Protein AF-A0A4U6XML9-F1 (afdb_monomer)

InterPro domains:
  IPR006683 Thioesterase domain [PF03061] (319-401)
  IPR029069 HotDog domain superfamily [SSF54637] (265-406)
  IPR052061 Post-transcriptional expression and antimicrobial biosynthesis protein [PTHR47260] (198-405)
  IPR057231 Domain of unknown function DUF7909 [PF25486] (79-225)

Nearest PDB structures (foldseek):
  5eo2-assembly2_C  TM=8.028E-01  e=8.720E-04  Staphylococcus aureus subsp. aureus Mu50
  5kl9-assembly1_B  TM=8.172E-01  e=2.110E-03  Escherichia coli O157:H7
  5t06-assembly1_C  TM=8.129E-01  e=2.939E-03  Escherichia coli O157:H7
  2hlj-assembly1_A-2  TM=8.251E-01  e=3.283E-03  Pseudomonas putida KT2440
  5t06-assembly1_B  TM=7.816E-01  e=4.327E-03  Escherichia coli O157:H7

Sequence (407 aa):
MSWRSLHLCGVTSCALLYIMGVVSSLQVVLGQVRPSSVLPRGFLSRGITAIIHIITSTMLTSIVAAVLSAAAAASACVPPTEPLSNTIPEGFGIQIQNASVPVIHNRYINLWSAGGGDQHLYLSPAGDSAFNLTLVNGVLSRGIIHAVINGEYTADDNTTKMFMTQRGDPKAFFQPVYGCNPDTDAVQIELDFVSRASLPGGFICFRSASGERHEARYSPPGNTGAAAGASHPPQTPSELEALPWCRALLTSPGITTFTPKSRDPKNSNPHDRLFGKTLNHPEGVPACISFHPESPGQSVITELSTLFALSQGIDGYPGIAHGGMTAVLIDEVLGVLIQRNMDTDRDHPVFKTNTVTSSMDIKYLKPIVTPGVVLGVGQVKEIRGKKLLLRAVLKDANGMDLATCDS

Solvent-accessible surface area (backbone atoms only — not comparable to full-atom values): 23132 Å² total; per-residue (Å²): 133,84,85,81,85,65,45,32,53,28,23,81,45,22,56,49,41,29,63,52,73,87,83,88,76,91,82,82,90,86,83,89,84,86,80,88,81,85,85,86,85,88,86,84,86,89,83,90,83,91,81,88,89,82,92,80,90,87,92,81,84,86,86,83,84,86,76,88,81,83,71,78,80,68,82,82,52,75,56,72,84,75,84,56,65,39,53,42,86,61,52,22,27,39,36,27,47,18,88,87,42,67,93,55,33,78,26,36,46,9,42,29,83,70,56,101,80,28,29,39,39,22,34,49,84,40,49,45,86,39,52,61,31,29,28,54,86,17,29,42,28,48,89,77,26,32,35,22,54,50,100,47,76,42,76,78,50,49,30,30,28,32,34,28,30,69,64,94,58,44,37,38,33,34,39,45,39,62,37,58,39,91,88,74,45,44,74,44,48,26,51,43,61,44,20,51,54,92,46,68,49,40,45,65,23,56,33,82,44,86,88,91,27,30,35,35,28,36,35,53,65,88,62,64,41,25,79,62,43,31,55,84,34,38,63,38,51,69,47,43,52,64,37,71,69,50,29,55,61,64,67,36,89,62,46,48,72,48,73,47,66,41,70,39,91,83,58,78,61,75,90,33,39,59,61,43,50,76,25,46,37,84,45,27,41,36,16,54,43,29,35,29,66,72,47,73,85,45,50,68,67,45,50,31,36,30,42,37,18,29,23,59,71,44,43,66,46,97,47,24,50,17,71,71,49,55,53,52,53,48,53,47,34,44,49,50,42,50,49,52,33,35,77,62,63,27,78,46,77,59,48,78,50,94,81,77,90,86,58,73,52,75,47,82,71,46,85,51,57,20,26,28,59,37,39,31,38,18,33,61,75,44,77,61,81,87,43,70,37,33,37,37,37,34,21,44,87,87,67,47,72,26,31,41,32,48,57

Structure (mmCIF, N/CA/C/O backbone):
data_AF-A0A4U6XML9-F1
#
_entry.id   AF-A0A4U6XML9-F1
#
loop_
_atom_site.group_PDB
_atom_site.id
_atom_site.type_symbol
_atom_site.label_atom_id
_atom_site.label_alt_id
_atom_site.label_comp_id
_atom_site.label_asym_id
_atom_site.label_entity_id
_atom_site.label_seq_id
_atom_site.pdbx_PDB_ins_code
_atom_site.Cartn_x
_atom_site.Cartn_y
_atom_site.Cartn_z
_atom_site.occupancy
_atom_site.B_iso_or_equiv
_atom_site.auth_seq_id
_atom_site.auth_comp_id
_atom_site.auth_asym_id
_atom_site.auth_atom_id
_atom_site.pdbx_PDB_model_num
ATOM 1 N N . MET A 1 1 ? -11.673 7.412 -28.328 1.00 20.98 1 MET A N 1
ATOM 2 C CA . MET A 1 1 ? -10.198 7.387 -28.422 1.00 20.98 1 MET A CA 1
ATOM 3 C C . MET A 1 1 ? -9.670 7.112 -27.027 1.00 20.98 1 MET A C 1
ATOM 5 O O . MET A 1 1 ? -9.985 7.851 -26.107 1.00 20.98 1 MET A O 1
ATOM 9 N N . SER A 1 2 ? -9.074 5.935 -26.851 1.00 20.30 2 SER A N 1
ATOM 10 C CA . SER A 1 2 ? -8.780 5.314 -25.556 1.00 20.30 2 SER A CA 1
ATOM 11 C C . SER A 1 2 ? -7.552 5.966 -24.923 1.00 20.30 2 SER A C 1
ATOM 13 O O . SER A 1 2 ? -6.439 5.666 -25.334 1.00 20.30 2 SER A O 1
ATOM 15 N N . TRP A 1 3 ? -7.748 6.802 -23.908 1.00 18.94 3 TRP A N 1
ATOM 16 C CA . TRP A 1 3 ? -6.690 7.196 -22.978 1.00 18.94 3 TRP A CA 1
ATOM 17 C C . TRP A 1 3 ? -6.200 5.930 -22.257 1.00 18.94 3 TRP A C 1
ATOM 19 O O . TRP A 1 3 ? -6.997 5.265 -21.596 1.00 18.94 3 TRP A O 1
ATOM 29 N N . ARG A 1 4 ? -4.942 5.519 -22.457 1.00 25.86 4 ARG A N 1
ATOM 30 C CA . ARG A 1 4 ? -4.358 4.329 -21.810 1.00 25.86 4 ARG A CA 1
ATOM 31 C C . ARG A 1 4 ? -3.211 4.751 -20.900 1.00 25.86 4 ARG A C 1
ATOM 33 O O . ARG A 1 4 ? -2.061 4.781 -21.311 1.00 25.86 4 ARG A O 1
ATOM 40 N N . SER A 1 5 ? -3.563 5.093 -19.666 1.00 24.02 5 SER A N 1
ATOM 41 C CA . SER A 1 5 ? -2.642 5.278 -18.541 1.00 24.02 5 SER A CA 1
ATOM 42 C C . SER A 1 5 ? -2.251 3.904 -17.988 1.00 24.02 5 SER A C 1
ATOM 44 O O . SER A 1 5 ? -3.142 3.077 -17.794 1.00 24.02 5 SER A O 1
ATOM 46 N N . LEU A 1 6 ? -0.972 3.620 -17.725 1.00 39.69 6 LEU A N 1
ATOM 47 C CA . LEU A 1 6 ? -0.546 2.305 -17.206 1.00 39.69 6 LEU A CA 1
ATOM 48 C C . LEU A 1 6 ? 0.411 2.419 -16.019 1.00 39.69 6 LEU A C 1
ATOM 50 O O . LEU A 1 6 ? 0.825 3.548 -15.741 1.00 39.69 6 LEU A O 1
ATOM 54 N N . HIS A 1 7 ? 0.624 1.296 -15.275 1.00 36.03 7 HIS A N 1
ATOM 55 C CA . HIS A 1 7 ? 1.018 1.113 -13.853 1.00 36.03 7 HIS A CA 1
ATOM 56 C C . HIS A 1 7 ? 2.284 0.184 -13.452 1.00 36.03 7 HIS A C 1
ATOM 58 O O . HIS A 1 7 ? 2.829 -0.487 -14.320 1.00 36.03 7 HIS A O 1
ATOM 64 N N . LEU A 1 8 ? 2.848 0.165 -12.208 1.00 30.20 8 LEU A N 1
ATOM 65 C CA . LEU A 1 8 ? 4.073 -0.553 -11.682 1.00 30.20 8 LEU A CA 1
ATOM 66 C C . LEU A 1 8 ? 3.672 -1.976 -11.216 1.00 30.20 8 LEU A C 1
ATOM 68 O O . LEU A 1 8 ? 2.488 -2.275 -11.132 1.00 30.20 8 LEU A O 1
ATOM 72 N N . CYS A 1 9 ? 4.594 -2.866 -10.828 1.00 32.59 9 CYS A N 1
ATOM 73 C CA . CYS A 1 9 ? 4.194 -4.151 -10.219 1.00 32.59 9 CYS A CA 1
ATOM 74 C C . CYS A 1 9 ? 4.140 -4.014 -8.725 1.00 32.59 9 CYS A C 1
ATOM 76 O O . CYS A 1 9 ? 5.151 -3.722 -8.094 1.00 32.59 9 CYS A O 1
ATOM 78 N N . GLY A 1 10 ? 2.941 -4.240 -8.206 1.00 35.22 10 GLY A N 1
ATOM 79 C CA . GLY A 1 10 ? 2.553 -3.901 -6.848 1.00 35.22 10 GLY A CA 1
ATOM 80 C C . GLY A 1 10 ? 1.878 -2.533 -6.779 1.00 35.22 10 GLY A C 1
ATOM 81 O O . GLY A 1 10 ? 0.900 -2.396 -6.064 1.00 35.22 10 GLY A O 1
ATOM 82 N N . VAL A 1 11 ? 2.307 -1.551 -7.582 1.00 31.73 11 VAL A N 1
ATOM 83 C CA . VAL A 1 11 ? 1.798 -0.169 -7.517 1.00 31.73 11 VAL A CA 1
ATOM 84 C C . VAL A 1 11 ? 0.902 0.139 -8.713 1.00 31.73 11 VAL A C 1
ATOM 86 O O . VAL A 1 11 ? 1.298 -0.048 -9.861 1.00 31.73 11 VAL A O 1
ATOM 89 N N . THR A 1 12 ? -0.259 0.745 -8.501 1.00 28.88 12 THR A N 1
ATOM 90 C CA . THR A 1 12 ? -0.953 1.454 -9.580 1.00 28.88 12 THR A CA 1
ATOM 91 C C . THR A 1 12 ? -0.145 2.716 -10.019 1.00 28.88 12 THR A C 1
ATOM 93 O O . THR A 1 12 ? -0.528 3.789 -9.576 1.00 28.88 12 THR A O 1
ATOM 96 N N . SER A 1 13 ? 0.974 2.628 -10.802 1.00 34.59 13 SER A N 1
ATOM 97 C CA . SER A 1 13 ? 1.637 3.710 -11.650 1.00 34.59 13 SER A CA 1
ATOM 98 C C . SER A 1 13 ? 2.851 3.283 -12.575 1.00 34.59 13 SER A C 1
ATOM 100 O O . SER A 1 13 ? 3.773 2.700 -12.033 1.00 34.59 13 SER A O 1
ATOM 102 N N . CYS A 1 14 ? 2.871 3.450 -13.940 1.00 37.25 14 CYS A N 1
ATOM 103 C CA . CYS A 1 14 ? 3.716 2.677 -14.933 1.00 37.25 14 CYS A CA 1
ATOM 104 C C . CYS A 1 14 ? 4.973 3.420 -15.211 1.00 37.25 14 CYS A C 1
ATOM 106 O O . CYS A 1 14 ? 4.936 4.624 -15.423 1.00 37.25 14 CYS A O 1
ATOM 108 N N . ALA A 1 15 ? 6.004 2.638 -15.503 1.00 33.12 15 ALA A N 1
ATOM 109 C CA . ALA A 1 15 ? 7.047 3.105 -16.380 1.00 33.12 15 ALA A CA 1
ATOM 110 C C . ALA A 1 15 ? 6.802 2.772 -17.853 1.00 33.12 15 ALA A C 1
ATOM 112 O O . ALA A 1 15 ? 6.558 1.617 -18.197 1.00 33.12 15 ALA A O 1
ATOM 113 N N . LEU A 1 16 ? 6.973 3.777 -18.706 1.00 31.77 16 LEU A N 1
ATOM 114 C CA . LEU A 1 16 ? 7.320 3.587 -20.110 1.00 31.77 16 LEU A CA 1
ATOM 115 C C . LEU A 1 16 ? 8.809 3.225 -20.181 1.00 31.77 16 LEU A C 1
ATOM 117 O O . LEU A 1 16 ? 9.644 3.858 -19.528 1.00 31.77 16 LEU A O 1
ATOM 121 N N . LEU A 1 17 ? 9.130 2.160 -20.915 1.00 31.06 17 LEU A N 1
ATOM 122 C CA . LEU A 1 17 ? 10.500 1.720 -21.183 1.00 31.06 17 LEU A CA 1
ATOM 123 C C . LEU A 1 17 ? 10.993 2.473 -22.421 1.00 31.06 17 LEU A C 1
ATOM 125 O O . LEU A 1 17 ? 10.587 2.132 -23.520 1.00 31.06 17 LEU A O 1
ATOM 129 N N . TYR A 1 18 ? 11.831 3.494 -22.276 1.00 29.50 18 TYR A N 1
ATOM 130 C CA . TYR A 1 18 ? 12.259 4.350 -23.393 1.00 29.50 18 TYR A CA 1
ATOM 131 C C . TYR A 1 18 ? 13.684 4.038 -23.878 1.00 29.50 18 TYR A C 1
ATOM 133 O O . TYR A 1 18 ? 14.553 3.763 -23.057 1.00 29.50 18 TYR A O 1
ATOM 141 N N . ILE A 1 19 ? 13.940 4.131 -25.189 1.00 30.17 19 ILE A N 1
ATOM 142 C CA . ILE A 1 19 ? 15.241 3.898 -25.848 1.00 30.17 19 ILE A CA 1
ATOM 143 C C . ILE A 1 19 ? 16.034 5.204 -26.017 1.00 30.17 19 ILE A C 1
ATOM 145 O O . ILE A 1 19 ? 15.637 6.057 -26.803 1.00 30.17 19 ILE A O 1
ATOM 149 N N . MET A 1 20 ? 17.218 5.332 -25.400 1.00 28.53 20 MET A N 1
ATOM 150 C CA . MET A 1 20 ? 18.170 6.414 -25.729 1.00 28.53 20 MET A CA 1
ATOM 151 C C . MET A 1 20 ? 19.286 5.954 -26.678 1.00 28.53 20 MET A C 1
ATOM 153 O O . MET A 1 20 ? 20.048 5.048 -26.337 1.00 28.53 20 MET A O 1
ATOM 157 N N . GLY A 1 21 ? 19.419 6.636 -27.825 1.00 26.33 21 GLY A N 1
ATOM 158 C CA . GLY A 1 21 ? 20.515 6.489 -28.794 1.00 26.33 21 GLY A CA 1
ATOM 159 C C . GLY A 1 21 ? 21.463 7.701 -28.834 1.00 26.33 21 GLY A C 1
ATOM 160 O O . GLY A 1 21 ? 21.064 8.835 -28.570 1.00 26.33 21 GLY A O 1
ATOM 161 N N . VAL A 1 22 ? 22.737 7.451 -29.159 1.00 28.36 22 VAL A N 1
ATOM 162 C CA . VAL A 1 22 ? 23.819 8.448 -29.270 1.00 28.36 22 VAL A CA 1
ATOM 163 C C . VAL A 1 22 ? 23.640 9.296 -30.534 1.00 28.36 22 VAL A C 1
ATOM 165 O O . VAL A 1 22 ? 23.693 8.767 -31.640 1.00 28.36 22 VAL A O 1
ATOM 168 N N . VAL A 1 23 ? 23.509 10.619 -30.392 1.00 25.42 23 VAL A N 1
ATOM 169 C CA . VAL A 1 23 ? 23.608 11.550 -31.529 1.00 25.42 23 VAL A CA 1
ATOM 170 C C . VAL A 1 23 ? 25.041 12.072 -31.619 1.00 25.42 23 VAL A C 1
ATOM 172 O O . VAL A 1 23 ? 25.455 12.941 -30.854 1.00 25.42 23 VAL A O 1
ATOM 175 N N . SER A 1 24 ? 25.810 11.550 -32.576 1.00 27.55 24 SER A N 1
ATOM 176 C CA . SER A 1 24 ? 26.977 12.252 -33.113 1.00 27.55 24 SER A CA 1
ATOM 177 C C . SER A 1 24 ? 26.507 13.289 -34.128 1.00 27.55 24 SER A C 1
ATOM 179 O O . SER A 1 24 ? 26.124 12.919 -35.231 1.00 27.55 24 SER A O 1
ATOM 181 N N . SER A 1 25 ? 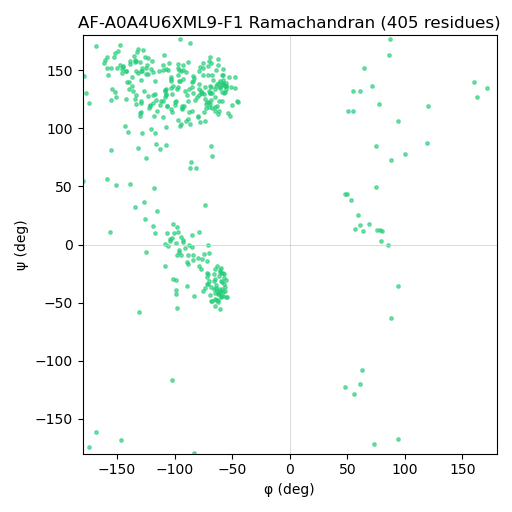26.619 14.574 -33.786 1.00 24.56 25 SER A N 1
ATOM 182 C CA . SER A 1 25 ? 26.619 15.666 -34.765 1.00 24.56 25 SER A CA 1
ATOM 183 C C . SER A 1 25 ? 27.584 16.759 -34.319 1.00 24.56 25 SER A C 1
ATOM 185 O O . SER A 1 25 ? 27.300 17.561 -33.434 1.00 24.56 25 SER A O 1
ATOM 187 N N . LEU A 1 26 ? 28.750 16.759 -34.956 1.00 21.41 26 LEU A N 1
ATOM 188 C CA . LEU A 1 26 ? 29.699 17.860 -34.996 1.00 21.41 26 LEU A CA 1
ATOM 189 C C . LEU A 1 26 ? 29.083 18.989 -35.845 1.00 21.41 26 LEU A C 1
ATOM 191 O O . LEU A 1 26 ? 28.820 18.770 -37.024 1.00 21.41 26 LEU A O 1
ATOM 195 N N . GLN A 1 27 ? 28.900 20.192 -35.298 1.00 23.31 27 GLN A N 1
ATOM 196 C CA . GLN A 1 27 ? 28.874 21.418 -36.101 1.00 23.31 27 GLN A CA 1
ATOM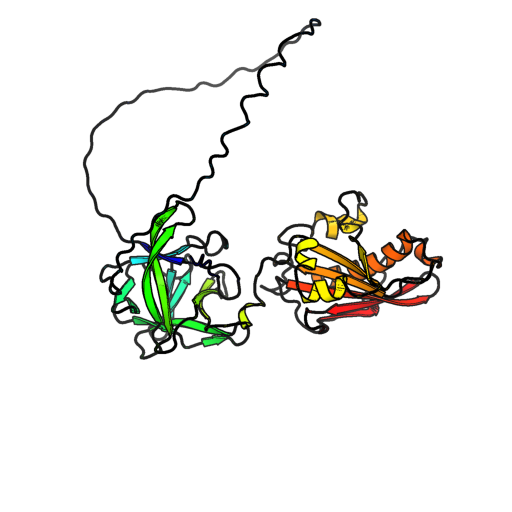 197 C C . GLN A 1 27 ? 29.489 22.597 -35.337 1.00 23.31 27 GLN A C 1
ATOM 199 O O . GLN A 1 27 ? 29.567 22.627 -34.113 1.00 23.31 27 GLN A O 1
ATOM 204 N N . VAL A 1 28 ? 30.040 23.497 -36.140 1.00 22.73 28 VAL A N 1
ATOM 205 C CA . VAL A 1 28 ? 31.222 24.330 -35.922 1.00 22.73 28 VAL A CA 1
ATOM 206 C C . VAL A 1 28 ? 30.898 25.707 -35.319 1.00 22.73 28 VAL A C 1
ATOM 208 O O . VAL A 1 28 ? 29.813 26.248 -35.488 1.00 22.73 28 VAL A O 1
ATOM 211 N N . VAL A 1 29 ? 31.907 26.245 -34.631 1.00 24.83 29 VAL A N 1
ATOM 212 C CA . VAL A 1 29 ? 32.085 27.572 -34.010 1.00 24.83 29 VAL A CA 1
ATOM 213 C C . VAL A 1 29 ? 31.714 28.774 -34.898 1.00 24.83 29 VAL A C 1
ATOM 215 O O . VAL A 1 29 ? 32.043 28.771 -36.078 1.00 24.83 29 VAL A O 1
ATOM 218 N N . LEU A 1 30 ? 31.155 29.832 -34.280 1.00 22.78 30 LEU A N 1
ATOM 219 C CA . LEU A 1 30 ? 31.511 31.279 -34.340 1.00 22.78 30 LEU A CA 1
ATOM 220 C C . LEU A 1 30 ? 30.393 32.058 -33.601 1.00 22.78 30 LEU A C 1
ATOM 222 O O . LEU A 1 30 ? 29.227 31.769 -33.808 1.00 22.78 30 LEU A O 1
ATOM 226 N N . GLY A 1 31 ? 30.591 33.039 -32.722 1.00 22.55 31 GLY A N 1
ATOM 227 C CA . GLY A 1 31 ? 31.754 33.780 -32.257 1.00 22.55 31 GLY A CA 1
ATOM 228 C C . GLY A 1 31 ? 31.369 34.602 -31.008 1.00 22.55 31 GLY A C 1
ATOM 229 O O . GLY A 1 31 ? 30.210 34.661 -30.605 1.00 22.55 31 GLY A O 1
ATOM 230 N N . GLN A 1 32 ? 32.385 35.175 -30.369 1.00 25.67 32 GLN A N 1
ATOM 231 C CA . GLN A 1 32 ? 32.353 35.876 -29.082 1.00 25.67 32 GLN A CA 1
ATOM 232 C C . GLN A 1 32 ? 31.478 37.132 -29.021 1.00 25.67 32 GLN A C 1
ATOM 234 O O . GLN A 1 32 ? 31.472 37.867 -29.997 1.00 25.67 32 GLN A O 1
ATOM 239 N N . VAL A 1 33 ? 30.998 37.481 -27.812 1.00 24.62 33 VAL A N 1
ATOM 240 C CA . VAL A 1 33 ? 31.129 38.833 -27.210 1.00 24.62 33 VAL A CA 1
ATOM 241 C C . VAL A 1 33 ? 31.160 38.727 -25.663 1.00 24.62 33 VAL A C 1
ATOM 243 O O . VAL A 1 33 ? 30.274 38.124 -25.066 1.00 24.62 33 VAL A O 1
ATOM 246 N N . ARG A 1 34 ? 32.186 39.309 -25.011 1.00 29.41 34 ARG A N 1
ATOM 247 C CA . ARG A 1 34 ? 32.246 39.638 -23.557 1.00 29.41 34 ARG A CA 1
ATOM 248 C C . ARG A 1 34 ? 31.663 41.047 -23.321 1.00 29.41 34 ARG A C 1
ATOM 250 O O . ARG A 1 34 ? 31.734 41.844 -24.254 1.00 29.41 34 ARG A O 1
ATOM 257 N N . PRO A 1 35 ? 31.182 41.414 -22.114 1.00 30.67 35 PRO A N 1
ATOM 258 C CA . PRO A 1 35 ? 32.047 42.055 -21.087 1.00 30.67 35 PRO A CA 1
ATOM 259 C C . PRO A 1 35 ? 31.726 41.598 -19.633 1.00 30.67 35 PRO A C 1
ATOM 261 O O . PRO A 1 35 ? 30.650 41.073 -19.378 1.00 30.67 35 PRO A O 1
ATOM 264 N N . SER A 1 36 ? 32.686 41.544 -18.690 1.00 26.70 36 SER A N 1
ATOM 265 C CA . SER A 1 36 ? 33.076 42.605 -17.709 1.00 26.70 36 SER A CA 1
ATOM 266 C C . SER A 1 36 ? 31.879 43.104 -16.866 1.00 26.70 36 SER A C 1
ATOM 268 O O . SER A 1 36 ? 30.866 43.449 -17.446 1.00 26.70 36 SER A O 1
ATOM 270 N N . SER A 1 37 ? 31.864 43.246 -15.534 1.00 28.98 37 SER A N 1
ATOM 271 C CA . SER A 1 37 ? 32.906 43.475 -14.524 1.00 28.98 37 SER A CA 1
ATOM 272 C C . SER A 1 37 ? 32.278 43.523 -13.109 1.00 28.98 37 SER A C 1
ATOM 274 O O . SER A 1 37 ? 31.203 44.084 -12.949 1.00 28.98 37 SER A O 1
ATOM 276 N N . VAL A 1 38 ? 33.011 43.016 -12.108 1.00 30.70 38 VAL A N 1
ATOM 277 C CA . VAL A 1 38 ? 33.303 43.629 -10.784 1.00 30.70 38 VAL A CA 1
ATOM 278 C C . VAL A 1 38 ? 32.143 44.102 -9.870 1.00 30.70 38 VAL A C 1
ATOM 280 O O . VAL A 1 38 ? 31.496 45.115 -10.105 1.00 30.70 38 VAL A O 1
ATOM 283 N N . LEU A 1 39 ? 32.020 43.423 -8.720 1.00 34.72 39 LEU A N 1
ATOM 284 C CA . LEU A 1 39 ? 31.381 43.870 -7.465 1.00 34.72 39 LEU A CA 1
ATOM 285 C C . LEU A 1 39 ? 32.267 44.876 -6.701 1.00 34.72 39 LEU A C 1
ATOM 287 O O . LEU A 1 39 ? 33.493 44.746 -6.740 1.00 34.72 39 LEU A O 1
ATOM 291 N N . PRO A 1 40 ? 31.676 45.733 -5.845 1.00 34.22 40 PRO A N 1
ATOM 292 C CA . PRO A 1 40 ? 32.122 45.704 -4.450 1.00 34.22 40 PRO A CA 1
ATOM 293 C C . PRO A 1 40 ? 31.009 45.826 -3.395 1.00 34.22 40 PRO A C 1
ATOM 295 O O . PRO A 1 40 ? 29.906 46.314 -3.625 1.00 34.22 40 PRO A O 1
ATOM 298 N N . ARG A 1 41 ? 31.368 45.344 -2.200 1.00 31.53 41 ARG A N 1
ATOM 299 C CA . ARG A 1 41 ? 30.620 45.361 -0.938 1.00 31.53 41 ARG A CA 1
ATOM 300 C C . ARG A 1 41 ? 30.676 46.726 -0.242 1.00 31.53 41 ARG A C 1
ATOM 302 O O . ARG A 1 41 ? 31.727 47.357 -0.228 1.00 31.53 41 ARG A O 1
ATOM 309 N N . GLY A 1 42 ? 29.627 46.995 0.538 1.00 28.42 42 GLY A N 1
ATOM 310 C CA . GLY A 1 42 ? 29.743 47.574 1.881 1.00 28.42 42 GLY A CA 1
ATOM 311 C C . GLY A 1 42 ? 29.036 48.910 2.072 1.00 28.42 42 GLY A C 1
ATOM 312 O O . GLY A 1 42 ? 29.425 49.882 1.451 1.00 28.42 42 GLY A O 1
ATOM 313 N N . PHE A 1 43 ? 28.071 48.966 2.995 1.00 28.75 43 PHE A N 1
ATOM 314 C CA . PHE A 1 43 ? 27.828 50.147 3.829 1.00 28.75 43 PHE A CA 1
ATOM 315 C C . PHE A 1 43 ? 27.139 49.729 5.137 1.00 28.75 43 PHE A C 1
ATOM 317 O O . PHE A 1 43 ? 26.104 49.065 5.136 1.00 28.75 43 PHE A O 1
ATOM 324 N N . LEU A 1 44 ? 27.765 50.100 6.254 1.00 29.52 44 LEU A N 1
ATOM 325 C CA . LEU A 1 44 ? 27.226 50.058 7.611 1.00 29.52 44 LEU A CA 1
ATOM 326 C C . LEU A 1 44 ? 26.695 51.459 7.977 1.00 29.52 44 LEU A C 1
ATOM 328 O O . LEU A 1 44 ? 27.264 52.455 7.542 1.00 29.52 44 LEU A O 1
ATOM 332 N N . SER A 1 45 ? 25.748 51.484 8.925 1.00 27.38 45 SER A N 1
ATOM 333 C CA . SER A 1 45 ? 25.571 52.506 9.981 1.00 27.38 45 SER A CA 1
ATOM 334 C C . SER A 1 45 ? 24.611 53.710 9.783 1.00 27.38 45 SER A C 1
ATOM 336 O O . SER A 1 45 ? 24.989 54.733 9.232 1.00 27.38 45 SER A O 1
ATOM 338 N N . ARG A 1 46 ? 23.469 53.602 10.500 1.00 30.30 46 ARG A N 1
ATOM 339 C CA . ARG A 1 46 ? 22.845 54.537 11.488 1.00 30.30 46 ARG A CA 1
ATOM 340 C C . ARG A 1 46 ? 22.182 55.874 11.076 1.00 30.30 46 ARG A C 1
ATOM 342 O O . ARG A 1 46 ? 22.801 56.723 10.457 1.00 30.30 46 ARG A O 1
ATOM 349 N N . GLY A 1 47 ? 21.008 56.111 11.699 1.00 27.52 47 GLY A N 1
ATOM 350 C CA . GLY A 1 47 ? 20.497 57.427 12.162 1.00 27.52 47 GLY A CA 1
ATOM 351 C C . GLY A 1 47 ? 19.170 57.872 11.520 1.00 27.52 47 GLY A C 1
ATOM 352 O O . GLY A 1 47 ? 19.192 58.387 10.417 1.00 27.52 47 GLY A O 1
ATOM 353 N N . ILE A 1 48 ? 17.988 57.506 12.044 1.00 29.31 48 ILE A N 1
ATOM 354 C CA . ILE A 1 48 ? 17.102 58.272 12.969 1.00 29.31 48 ILE A CA 1
ATOM 355 C C . ILE A 1 48 ? 16.788 59.716 12.500 1.00 29.31 48 ILE A C 1
ATOM 357 O O . ILE A 1 48 ? 17.694 60.543 12.509 1.00 29.31 48 ILE A O 1
ATOM 361 N N . THR A 1 49 ? 15.512 60.039 12.186 1.00 27.62 49 THR A N 1
ATOM 362 C CA . THR A 1 49 ? 14.610 61.020 12.880 1.00 27.62 49 THR A CA 1
ATOM 363 C C . THR A 1 49 ? 13.396 61.448 12.003 1.00 27.62 49 THR A C 1
ATOM 365 O O . THR A 1 49 ? 13.604 61.962 10.913 1.00 27.62 49 THR A O 1
ATOM 368 N N . ALA A 1 50 ? 12.169 61.313 12.555 1.00 28.72 50 ALA A N 1
ATOM 369 C CA . ALA A 1 50 ? 10.930 62.124 12.363 1.00 28.72 50 ALA A CA 1
ATOM 370 C C . ALA A 1 50 ? 10.190 62.195 10.995 1.00 28.72 50 ALA A C 1
ATOM 372 O O . ALA A 1 50 ? 10.824 62.164 9.957 1.00 28.72 50 ALA A O 1
ATOM 373 N N . ILE A 1 51 ? 8.870 62.422 10.843 1.00 29.28 51 ILE A N 1
ATOM 374 C CA . ILE A 1 51 ? 7.602 62.363 11.620 1.00 29.28 51 ILE A CA 1
ATOM 375 C C . ILE A 1 51 ? 6.483 62.745 10.598 1.00 29.28 51 ILE A C 1
ATOM 377 O O . ILE A 1 51 ? 6.624 63.746 9.912 1.00 29.28 51 ILE A O 1
ATOM 381 N N . ILE A 1 52 ? 5.406 61.944 10.521 1.00 27.69 52 ILE A N 1
ATOM 382 C CA . ILE A 1 52 ? 3.963 62.301 10.393 1.00 27.69 52 ILE A CA 1
ATOM 383 C C . ILE A 1 52 ? 3.404 63.107 9.175 1.00 27.69 52 ILE A C 1
ATOM 385 O O . ILE A 1 52 ? 3.820 64.221 8.895 1.00 27.69 52 ILE A O 1
ATOM 389 N N . HIS A 1 53 ? 2.288 62.565 8.630 1.00 25.03 53 HIS A N 1
ATOM 390 C CA . HIS A 1 53 ? 1.284 63.101 7.668 1.00 25.03 53 HIS A CA 1
ATOM 391 C C . HIS A 1 53 ? 1.746 63.121 6.193 1.00 25.03 53 HIS A C 1
ATOM 393 O O . HIS A 1 53 ? 2.745 63.731 5.862 1.00 25.03 53 HIS A O 1
ATOM 399 N N . ILE A 1 54 ? 1.095 62.460 5.226 1.00 27.89 54 ILE A N 1
ATOM 400 C CA . ILE A 1 54 ? -0.313 62.594 4.817 1.00 27.89 54 ILE A CA 1
ATOM 401 C C . ILE A 1 54 ? -0.805 61.280 4.166 1.00 27.89 54 ILE A C 1
ATOM 403 O O . ILE A 1 54 ? -0.154 60.710 3.293 1.00 27.89 54 ILE A O 1
ATOM 407 N N . ILE A 1 55 ? -1.989 60.829 4.583 1.00 32.84 55 ILE A N 1
ATOM 408 C CA . ILE A 1 55 ? -2.814 59.812 3.917 1.00 32.84 55 ILE A CA 1
ATOM 409 C C . ILE A 1 55 ? -3.456 60.466 2.688 1.00 32.84 55 ILE A C 1
ATOM 411 O O . ILE A 1 55 ? -4.074 61.513 2.850 1.00 32.84 55 ILE A O 1
ATOM 415 N N . THR A 1 56 ? -3.355 59.859 1.501 1.00 32.84 56 THR A N 1
ATOM 416 C CA . THR A 1 56 ? -4.451 59.607 0.530 1.00 32.84 56 THR A CA 1
ATOM 417 C C . THR A 1 56 ? -3.907 59.353 -0.884 1.00 32.84 56 THR A C 1
ATOM 419 O O . THR A 1 56 ? -3.019 60.045 -1.360 1.00 32.84 56 THR A O 1
ATOM 422 N N . SER A 1 57 ? -4.526 58.387 -1.575 1.00 37.41 57 SER A N 1
ATOM 423 C CA . SER A 1 57 ? -4.493 58.199 -3.035 1.00 37.41 57 SER A CA 1
ATOM 424 C C . SER A 1 57 ? -3.211 57.629 -3.657 1.00 37.41 57 SER A C 1
ATOM 426 O O . SER A 1 57 ? -2.386 58.366 -4.183 1.00 37.41 57 SER A O 1
ATOM 428 N N . THR A 1 58 ? -3.095 56.293 -3.672 1.00 34.47 58 THR A N 1
ATOM 429 C CA . THR A 1 58 ? -2.611 55.468 -4.817 1.00 34.47 58 THR A CA 1
ATOM 430 C C . THR A 1 58 ? -2.626 53.972 -4.447 1.00 34.47 58 THR A C 1
ATOM 432 O O . THR A 1 58 ? -1.637 53.260 -4.531 1.00 34.47 58 THR A O 1
ATOM 435 N N . MET A 1 59 ? -3.782 53.465 -4.009 1.00 35.50 59 MET A N 1
ATOM 436 C CA . MET A 1 59 ? -4.058 52.021 -3.885 1.00 35.50 59 MET A CA 1
ATOM 437 C C . MET A 1 59 ? -5.219 51.661 -4.815 1.00 35.50 59 MET A C 1
ATOM 439 O O . MET A 1 59 ? -6.217 51.083 -4.402 1.00 35.50 59 MET A O 1
ATOM 443 N N . LEU A 1 60 ? -5.134 52.107 -6.072 1.00 36.97 60 LEU A N 1
ATOM 444 C CA . LEU A 1 60 ? -6.192 51.894 -7.056 1.00 36.97 60 LEU A CA 1
ATOM 445 C C . LEU A 1 60 ? -5.639 51.814 -8.486 1.00 36.97 60 LEU A C 1
ATOM 447 O O . LEU A 1 60 ? -6.123 52.512 -9.364 1.00 36.97 60 LEU A O 1
ATOM 451 N N . THR A 1 61 ? -4.621 50.979 -8.728 1.00 36.53 61 THR A N 1
ATOM 452 C CA . THR A 1 61 ? -4.219 50.614 -10.109 1.00 36.53 61 THR A CA 1
ATOM 453 C C . THR A 1 61 ? -3.474 49.278 -10.269 1.00 36.53 61 THR A C 1
ATOM 455 O O . THR A 1 61 ? -3.022 48.990 -11.371 1.00 36.53 61 THR A O 1
ATOM 458 N N . SER A 1 62 ? -3.402 48.405 -9.253 1.00 38.53 62 SER A N 1
ATOM 459 C CA . SER A 1 62 ? -2.660 47.126 -9.380 1.00 38.53 62 SER A CA 1
ATOM 460 C C . SER A 1 62 ? -3.488 45.845 -9.199 1.00 38.53 62 SER A C 1
ATOM 462 O O . SER A 1 62 ? -2.906 44.785 -9.009 1.00 38.53 62 SER A O 1
ATOM 464 N N . ILE A 1 63 ? -4.828 45.893 -9.268 1.00 37.25 63 ILE A N 1
ATOM 465 C CA . ILE A 1 63 ? -5.684 44.706 -9.006 1.00 37.25 63 ILE A CA 1
ATOM 466 C C . ILE A 1 63 ? -6.518 44.244 -10.227 1.00 37.25 63 ILE A C 1
ATOM 468 O O . ILE A 1 63 ? -7.335 43.342 -10.110 1.00 37.25 63 ILE A O 1
ATOM 472 N N . VAL A 1 64 ? -6.290 44.759 -11.446 1.00 38.19 64 VAL A N 1
ATOM 473 C CA . VAL A 1 64 ? -7.083 44.333 -12.636 1.00 38.19 64 VAL A CA 1
ATOM 474 C C . VAL A 1 64 ? -6.235 43.829 -13.821 1.00 38.19 64 VAL A C 1
ATOM 476 O O . VAL A 1 64 ? -6.711 43.743 -14.941 1.00 38.19 64 VAL A O 1
ATOM 479 N N . ALA A 1 65 ? -4.992 43.393 -13.595 1.00 38.66 65 ALA A N 1
ATOM 480 C CA . ALA A 1 65 ? -4.179 42.742 -14.639 1.00 38.66 65 ALA A CA 1
ATOM 481 C C . ALA A 1 65 ? -3.627 41.368 -14.214 1.00 38.66 65 ALA A C 1
ATOM 483 O O . ALA A 1 65 ? -2.505 41.009 -14.554 1.00 38.66 65 ALA A O 1
ATOM 484 N N . ALA A 1 66 ? -4.410 40.598 -13.454 1.00 39.53 66 ALA A N 1
ATOM 485 C CA . ALA A 1 66 ? -4.075 39.217 -13.085 1.00 39.53 66 ALA A CA 1
ATOM 486 C C . ALA A 1 66 ? -5.268 38.258 -13.253 1.00 39.53 66 ALA A C 1
ATOM 488 O O . ALA A 1 66 ? -5.423 37.300 -12.503 1.00 39.53 66 ALA A O 1
ATOM 489 N N . VAL A 1 67 ? -6.132 38.520 -14.236 1.00 44.81 67 VAL A N 1
ATOM 490 C CA . VAL A 1 67 ? -7.176 37.585 -14.669 1.00 44.81 67 VAL A CA 1
ATOM 491 C C . VAL A 1 67 ? -7.136 37.544 -16.195 1.00 44.81 67 VAL A C 1
ATOM 493 O O . VAL A 1 67 ? -7.171 38.593 -16.824 1.00 44.81 67 VAL A O 1
ATOM 496 N N . LEU A 1 68 ? -7.063 36.327 -16.747 1.00 48.09 68 LEU A N 1
ATOM 497 C CA . LEU A 1 68 ? -6.874 35.942 -18.159 1.00 48.09 68 LEU A CA 1
ATOM 498 C C . LEU A 1 68 ? -5.422 35.804 -18.641 1.00 48.09 68 LEU A C 1
ATOM 500 O O . LEU A 1 68 ? -4.941 36.564 -19.472 1.00 48.09 68 LEU A O 1
ATOM 504 N N . SER A 1 69 ? -4.767 34.732 -18.190 1.00 43.34 69 SER A N 1
ATOM 505 C CA . SER A 1 69 ? -3.951 33.856 -19.052 1.00 43.34 69 SER A CA 1
ATOM 506 C C . SER A 1 69 ? -3.786 32.481 -18.395 1.00 43.34 69 SER A C 1
ATOM 508 O O . SER A 1 69 ? -2.681 32.006 -18.173 1.00 43.34 69 SER A O 1
ATOM 510 N N . ALA A 1 70 ? -4.901 31.817 -18.078 1.00 44.31 70 ALA A N 1
ATOM 511 C CA . ALA A 1 70 ? -4.908 30.358 -18.035 1.00 44.31 70 ALA A CA 1
ATOM 512 C C . ALA A 1 70 ? -5.177 29.882 -19.467 1.00 44.31 70 ALA A C 1
ATOM 514 O O . ALA A 1 70 ? -6.276 29.445 -19.801 1.00 44.31 70 ALA A O 1
ATOM 515 N N . ALA A 1 71 ? -4.190 30.062 -20.349 1.00 40.53 71 ALA A N 1
ATOM 516 C CA . ALA A 1 71 ? -4.151 29.252 -21.551 1.00 40.53 71 ALA A CA 1
ATOM 517 C C . ALA A 1 71 ? -3.919 27.824 -21.057 1.00 40.53 71 ALA A C 1
ATOM 519 O O . ALA A 1 71 ? -2.900 27.542 -20.428 1.00 40.53 71 ALA A O 1
ATOM 520 N N . ALA A 1 72 ? -4.902 26.954 -21.265 1.00 42.75 72 ALA A N 1
ATOM 521 C CA . ALA A 1 72 ? -4.699 25.527 -21.135 1.00 42.75 72 ALA A CA 1
ATOM 522 C C . ALA A 1 72 ? -3.485 25.165 -21.998 1.00 42.75 72 ALA A C 1
ATOM 524 O O . ALA A 1 72 ? -3.553 25.251 -23.225 1.00 42.75 72 ALA A O 1
ATOM 525 N N . ALA A 1 73 ? -2.368 24.803 -21.371 1.00 42.72 73 ALA A N 1
ATOM 526 C CA . ALA A 1 73 ? -1.324 24.072 -22.061 1.00 42.72 73 ALA A CA 1
ATOM 527 C C . ALA A 1 73 ? -1.906 22.682 -22.340 1.00 42.72 73 ALA A C 1
ATOM 529 O O . ALA A 1 73 ? -1.792 21.765 -21.534 1.00 42.72 73 ALA A O 1
ATOM 530 N N . ALA A 1 74 ? -2.646 22.556 -23.442 1.00 49.06 74 ALA A N 1
ATOM 531 C CA . ALA A 1 74 ? -2.852 21.257 -24.053 1.00 49.06 74 ALA A CA 1
ATOM 532 C C . ALA A 1 74 ? -1.452 20.731 -24.395 1.00 49.06 74 ALA A C 1
ATOM 534 O O . ALA A 1 74 ? -0.693 21.447 -25.054 1.00 49.06 74 ALA A O 1
ATOM 535 N N . SER A 1 75 ? -1.080 19.549 -23.897 1.00 50.50 75 SER A N 1
ATOM 536 C CA . SER A 1 75 ? 0.225 18.970 -24.215 1.00 50.50 75 SER A CA 1
ATOM 537 C C . SER A 1 75 ? 0.370 18.863 -25.738 1.00 50.50 75 SER A C 1
ATOM 539 O O . SER A 1 75 ? -0.546 18.443 -26.448 1.00 50.50 75 SER A O 1
ATOM 541 N N . ALA A 1 76 ? 1.505 19.340 -26.249 1.00 63.97 76 ALA A N 1
ATOM 542 C CA . ALA A 1 76 ? 1.752 19.537 -27.679 1.00 63.97 76 ALA A CA 1
ATOM 543 C C . ALA A 1 76 ? 2.421 18.326 -28.352 1.00 63.97 76 ALA A C 1
ATOM 545 O O . ALA A 1 76 ? 2.779 18.388 -29.529 1.00 63.97 76 ALA A O 1
ATOM 546 N N . CYS A 1 77 ? 2.618 17.231 -27.617 1.00 83.19 77 CYS A N 1
ATOM 547 C CA . CYS A 1 77 ? 3.221 16.030 -28.166 1.00 83.19 77 CYS A CA 1
ATOM 548 C C . CYS A 1 77 ? 2.258 15.351 -29.148 1.00 83.19 77 CYS A C 1
ATOM 550 O O . CYS A 1 77 ? 1.174 14.903 -28.775 1.00 83.19 77 CYS A O 1
ATOM 552 N N . VAL A 1 78 ? 2.676 15.252 -30.410 1.00 90.88 78 VAL A N 1
ATOM 553 C CA . VAL A 1 78 ? 1.967 14.504 -31.454 1.00 90.88 78 VAL A CA 1
ATOM 554 C C . VAL A 1 78 ? 2.880 13.366 -31.914 1.00 90.88 78 VAL A C 1
ATOM 556 O O . VAL A 1 78 ? 3.761 13.596 -32.746 1.00 90.88 78 VAL A O 1
ATOM 559 N N . PRO A 1 79 ? 2.714 12.148 -31.363 1.00 88.56 79 PRO A N 1
ATOM 560 C CA . PRO A 1 79 ? 3.480 10.986 -31.791 1.00 88.56 79 PRO A CA 1
ATOM 561 C C . PRO A 1 79 ? 3.271 10.699 -33.287 1.00 88.56 79 PRO A C 1
ATOM 563 O O . PRO A 1 79 ? 2.130 10.748 -33.760 1.00 88.56 79 PRO A O 1
ATOM 566 N N . PRO A 1 80 ? 4.333 10.369 -34.042 1.00 92.81 80 PRO A N 1
ATOM 567 C CA . PRO A 1 80 ? 4.190 9.849 -35.393 1.00 92.81 80 PRO A CA 1
ATOM 568 C C . PRO A 1 80 ? 3.341 8.573 -35.416 1.00 92.81 80 PRO A C 1
ATOM 570 O O . PRO A 1 80 ? 3.314 7.799 -34.460 1.00 92.81 80 PRO A O 1
ATOM 573 N N . THR A 1 81 ? 2.656 8.345 -36.534 1.00 90.25 81 THR A N 1
ATOM 574 C CA . THR A 1 81 ? 1.778 7.183 -36.743 1.00 90.25 81 THR A CA 1
ATOM 575 C C . THR A 1 81 ? 2.447 6.050 -37.515 1.00 90.25 81 THR A C 1
ATOM 577 O O . THR A 1 81 ? 1.890 4.955 -37.595 1.00 90.25 81 THR A O 1
ATOM 580 N N . GLU A 1 82 ? 3.637 6.296 -38.067 1.00 93.00 82 GLU A N 1
ATOM 581 C CA . GLU A 1 82 ? 4.408 5.288 -38.787 1.00 93.00 82 GLU A CA 1
ATOM 582 C C . GLU A 1 82 ? 4.845 4.159 -37.839 1.00 93.00 82 GLU A C 1
ATOM 584 O O . GLU A 1 82 ? 5.334 4.429 -36.738 1.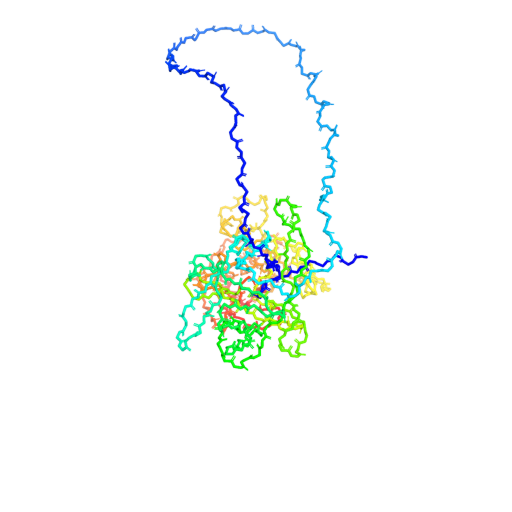00 93.00 82 GLU A O 1
ATOM 589 N N . PRO A 1 83 ? 4.683 2.885 -38.230 1.00 92.81 83 PRO A N 1
ATOM 590 C CA . PRO A 1 83 ? 5.077 1.768 -37.388 1.00 92.81 83 PRO A CA 1
ATOM 591 C C . PRO A 1 83 ? 6.602 1.686 -37.271 1.00 92.81 83 PRO A C 1
ATOM 593 O O . PRO A 1 83 ? 7.333 1.771 -38.259 1.00 92.81 83 PRO A O 1
ATOM 596 N N . LEU A 1 84 ? 7.087 1.454 -36.053 1.00 93.94 84 LEU A N 1
ATOM 597 C CA . LEU A 1 84 ? 8.504 1.223 -35.799 1.00 93.94 84 LEU A CA 1
ATOM 598 C C . LEU A 1 84 ? 8.879 -0.246 -36.033 1.00 93.94 84 LEU A C 1
ATOM 600 O O . LEU A 1 84 ? 8.120 -1.171 -35.729 1.00 93.94 84 LEU A O 1
ATOM 604 N N . SER A 1 85 ? 10.094 -0.462 -36.538 1.00 96.69 85 SER A N 1
ATOM 605 C CA . SER A 1 85 ? 10.699 -1.792 -36.649 1.00 96.69 85 SER A CA 1
ATOM 606 C C . SER A 1 85 ? 10.782 -2.460 -35.275 1.00 96.69 85 SER A C 1
ATOM 608 O O . SER A 1 85 ? 11.202 -1.840 -34.303 1.00 96.69 85 SER A O 1
ATOM 610 N N . ASN A 1 86 ? 10.478 -3.757 -35.201 1.00 96.00 86 ASN A N 1
ATOM 611 C CA . ASN A 1 86 ? 10.740 -4.567 -34.006 1.00 96.00 86 ASN A CA 1
ATOM 612 C C . ASN A 1 86 ? 12.215 -5.005 -33.890 1.00 96.00 86 ASN A C 1
ATOM 614 O O . ASN A 1 86 ? 12.554 -5.862 -33.075 1.00 96.00 86 ASN A O 1
ATOM 618 N N . THR A 1 87 ? 13.096 -4.446 -34.717 1.00 97.50 87 THR A N 1
ATOM 619 C CA . THR A 1 87 ? 14.538 -4.685 -34.702 1.00 97.50 87 THR A CA 1
ATOM 620 C C . THR A 1 87 ? 15.280 -3.353 -34.675 1.00 97.50 87 THR A C 1
ATOM 622 O O . THR A 1 87 ? 15.087 -2.523 -35.564 1.00 97.50 87 THR A O 1
ATOM 625 N N . ILE A 1 88 ? 16.127 -3.183 -33.659 1.00 96.31 88 ILE A N 1
ATOM 626 C CA . ILE A 1 88 ? 16.997 -2.030 -33.408 1.00 96.31 88 ILE A CA 1
ATOM 627 C C . ILE A 1 88 ? 18.408 -2.597 -33.196 1.00 96.31 88 ILE A C 1
ATOM 629 O O . ILE A 1 88 ? 18.702 -3.112 -32.108 1.00 96.31 88 ILE A O 1
ATOM 633 N N . PRO A 1 89 ? 19.242 -2.629 -34.252 1.00 93.44 89 PRO A N 1
ATOM 634 C CA . PRO A 1 89 ? 20.565 -3.243 -34.204 1.00 93.44 89 PRO A CA 1
ATOM 635 C C . PRO A 1 89 ? 21.604 -2.367 -33.495 1.00 93.44 89 PRO A C 1
ATOM 637 O O . PRO A 1 89 ? 22.627 -2.889 -33.050 1.00 93.44 89 PRO A O 1
ATOM 640 N N . GLU A 1 90 ? 21.367 -1.057 -33.389 1.00 95.00 90 GLU A N 1
ATOM 641 C CA . GLU A 1 90 ? 22.231 -0.150 -32.644 1.00 95.00 90 GLU A CA 1
ATOM 642 C C . GLU A 1 90 ? 22.109 -0.381 -31.133 1.00 95.00 90 GLU A C 1
ATOM 644 O O . GLU A 1 90 ? 21.040 -0.702 -30.615 1.00 95.00 90 GLU A O 1
ATOM 649 N N . GLY A 1 91 ? 23.220 -0.194 -30.416 1.00 94.62 91 GLY A N 1
ATOM 650 C CA . GLY A 1 91 ? 23.232 -0.252 -28.959 1.00 94.62 91 GLY A CA 1
ATOM 651 C C . GLY A 1 91 ? 22.449 0.908 -28.344 1.00 94.62 91 GLY A C 1
ATOM 652 O O . GLY A 1 91 ? 22.691 2.065 -28.689 1.00 94.62 91 GLY A O 1
ATOM 653 N N . PHE A 1 92 ? 21.552 0.600 -27.411 1.00 96.81 92 PHE A N 1
ATOM 654 C CA . PHE A 1 92 ? 20.799 1.586 -26.646 1.00 96.81 92 PHE A CA 1
ATOM 655 C C . PHE A 1 92 ? 20.735 1.251 -25.156 1.00 96.81 92 PHE A C 1
ATOM 657 O O . PHE A 1 92 ? 20.981 0.119 -24.730 1.00 96.81 92 PHE A O 1
ATOM 664 N N . GLY A 1 93 ? 20.398 2.265 -24.358 1.00 95.12 93 GLY A N 1
ATOM 665 C CA . GLY A 1 93 ? 19.997 2.110 -22.961 1.00 95.12 93 GLY A CA 1
ATOM 666 C C . GLY A 1 93 ? 18.495 2.290 -22.804 1.00 95.12 93 GLY A C 1
ATOM 667 O O . GLY A 1 93 ? 17.862 2.952 -23.630 1.00 95.12 93 GLY A O 1
ATOM 668 N N . ILE A 1 94 ? 17.938 1.712 -21.738 1.00 96.44 94 ILE A N 1
ATOM 669 C CA . ILE A 1 94 ? 16.516 1.853 -21.425 1.00 96.44 94 ILE A CA 1
ATOM 670 C C . ILE A 1 94 ? 16.334 2.722 -20.186 1.00 96.44 94 ILE A C 1
ATOM 672 O O . ILE A 1 94 ? 16.863 2.385 -19.126 1.00 96.44 94 ILE A O 1
ATOM 676 N N . GLN A 1 95 ? 15.574 3.807 -20.307 1.00 94.69 95 GLN A N 1
ATOM 677 C CA . GLN A 1 95 ? 15.172 4.651 -19.182 1.00 94.69 95 GLN A CA 1
ATOM 678 C C . GLN A 1 95 ? 13.720 4.366 -18.791 1.00 94.69 95 GLN A C 1
ATOM 680 O O . GLN A 1 95 ? 12.859 4.170 -19.644 1.00 94.69 95 GLN A O 1
ATOM 685 N N . ILE A 1 96 ? 13.455 4.360 -17.490 1.00 91.06 96 ILE A N 1
ATOM 686 C CA . ILE A 1 96 ? 12.138 4.157 -16.890 1.00 91.06 96 ILE A CA 1
ATOM 687 C C . ILE A 1 96 ? 11.484 5.510 -16.645 1.00 91.06 96 ILE A C 1
ATOM 689 O O . ILE A 1 96 ? 11.978 6.293 -15.839 1.00 91.06 96 ILE A O 1
ATOM 693 N N . GLN A 1 97 ? 10.361 5.793 -17.302 1.00 82.75 97 GLN A N 1
ATOM 694 C CA . GLN A 1 97 ? 9.654 7.068 -17.147 1.00 82.75 97 GLN A CA 1
ATOM 695 C C . GLN A 1 97 ? 8.272 6.889 -16.533 1.00 82.75 97 GLN A C 1
ATOM 697 O O . GLN A 1 97 ? 7.393 6.275 -17.129 1.00 82.75 97 GLN A O 1
ATOM 702 N N . ASN A 1 98 ? 8.108 7.431 -15.326 1.00 75.19 98 ASN A N 1
ATOM 703 C CA . ASN A 1 98 ? 6.913 7.324 -14.508 1.00 75.19 98 ASN A CA 1
ATOM 704 C C . ASN A 1 98 ? 6.843 8.505 -13.534 1.00 75.19 98 ASN A C 1
ATOM 706 O O . ASN A 1 98 ? 7.218 8.367 -12.370 1.00 75.19 98 ASN A O 1
ATOM 710 N N . ALA A 1 99 ? 6.376 9.663 -13.994 1.00 71.44 99 ALA A N 1
ATOM 711 C CA . ALA A 1 99 ? 6.313 10.863 -13.157 1.00 71.44 99 ALA A CA 1
ATOM 712 C C . ALA A 1 99 ? 5.492 10.656 -11.863 1.00 71.44 99 ALA A C 1
ATOM 714 O O . ALA A 1 99 ? 5.751 11.295 -10.846 1.00 71.44 99 ALA A O 1
ATOM 715 N N . SER A 1 100 ? 4.548 9.708 -11.866 1.00 61.09 100 SER A N 1
ATOM 716 C CA . SER A 1 100 ? 3.742 9.342 -10.697 1.00 61.09 100 SER A CA 1
ATOM 717 C C . SER A 1 100 ? 4.486 8.487 -9.661 1.00 61.09 100 SER A C 1
ATOM 719 O O . SER A 1 100 ? 3.992 8.350 -8.545 1.00 61.09 100 SER A O 1
ATOM 721 N N . VAL A 1 101 ? 5.666 7.929 -9.979 1.00 61.16 101 VAL A N 1
ATOM 722 C CA . VAL A 1 101 ? 6.501 7.171 -9.024 1.00 61.16 101 VAL A CA 1
ATOM 723 C C . VAL A 1 101 ? 7.958 7.637 -9.073 1.00 61.16 101 VAL A C 1
ATOM 725 O O . VAL A 1 101 ? 8.808 6.995 -9.706 1.00 61.16 101 VAL A O 1
ATOM 728 N N . PRO A 1 102 ? 8.282 8.724 -8.346 1.00 76.25 102 PRO A N 1
ATOM 729 C CA . PRO A 1 102 ? 9.599 9.359 -8.388 1.00 76.25 102 PRO A CA 1
ATOM 730 C C . PRO A 1 102 ? 10.773 8.423 -8.070 1.00 76.25 102 PRO A C 1
ATOM 732 O O . PRO A 1 102 ? 11.854 8.591 -8.623 1.00 76.25 102 PRO A O 1
ATOM 735 N N . VAL A 1 103 ? 10.571 7.405 -7.222 1.00 73.56 103 VAL A N 1
ATOM 736 C CA . VAL A 1 103 ? 11.639 6.471 -6.809 1.00 73.56 103 VAL A CA 1
ATOM 737 C C . VAL A 1 103 ? 12.175 5.603 -7.958 1.00 73.56 103 VAL A C 1
ATOM 739 O O . VAL A 1 103 ? 13.330 5.167 -7.913 1.00 73.56 103 VAL A O 1
ATOM 742 N N . ILE A 1 104 ? 11.377 5.367 -9.005 1.00 80.62 104 ILE A N 1
ATOM 743 C CA . ILE A 1 104 ? 11.824 4.645 -10.208 1.00 80.62 104 ILE A CA 1
ATOM 744 C C . ILE A 1 104 ? 11.994 5.545 -11.436 1.00 80.62 104 ILE A C 1
ATOM 746 O O . ILE A 1 104 ? 12.661 5.158 -12.394 1.00 80.62 104 ILE A O 1
ATOM 750 N N . HIS A 1 105 ? 11.395 6.731 -11.415 1.00 85.44 105 HIS A N 1
ATOM 751 C CA . HIS A 1 105 ? 11.367 7.650 -12.539 1.00 85.44 105 HIS A CA 1
ATOM 752 C C . HIS A 1 105 ? 12.758 8.153 -12.938 1.00 85.44 105 HIS A C 1
ATOM 754 O O . HIS A 1 105 ? 13.592 8.484 -12.099 1.00 85.44 105 HIS A O 1
ATOM 760 N N . ASN A 1 106 ? 12.995 8.223 -14.245 1.00 89.31 106 ASN A N 1
ATOM 761 C CA . ASN A 1 106 ? 14.215 8.692 -14.891 1.00 89.31 106 ASN A CA 1
ATOM 762 C C . ASN A 1 106 ? 15.475 7.883 -14.539 1.00 89.31 106 ASN A C 1
ATOM 764 O O . ASN A 1 106 ? 16.592 8.312 -14.835 1.00 89.31 106 ASN A O 1
ATOM 768 N N . ARG A 1 107 ? 15.304 6.669 -13.995 1.00 93.38 107 ARG A N 1
ATOM 769 C CA . ARG A 1 107 ? 16.384 5.704 -13.750 1.00 93.38 107 ARG A CA 1
ATOM 770 C C . ARG A 1 107 ? 16.584 4.792 -14.957 1.00 93.38 107 ARG A C 1
ATOM 772 O O . ARG A 1 107 ? 15.635 4.470 -15.667 1.00 93.38 107 ARG A O 1
ATOM 779 N N . TYR A 1 108 ? 17.820 4.354 -15.173 1.00 96.00 108 TYR A N 1
ATOM 780 C CA . TYR A 1 108 ? 18.166 3.453 -16.272 1.00 96.00 108 TYR A CA 1
ATOM 781 C C . TYR A 1 108 ? 18.109 1.994 -15.841 1.00 96.00 108 TYR A C 1
ATOM 783 O O . TYR A 1 108 ? 18.392 1.671 -14.688 1.00 96.00 108 TYR A O 1
ATOM 791 N N . ILE A 1 109 ? 17.791 1.106 -16.779 1.00 96.25 109 ILE A N 1
ATOM 792 C CA . ILE A 1 109 ? 18.006 -0.326 -16.603 1.00 96.25 109 ILE A CA 1
ATOM 793 C C . ILE A 1 109 ? 19.506 -0.612 -16.684 1.00 96.25 109 ILE A C 1
ATOM 795 O O . ILE A 1 109 ? 20.162 -0.363 -17.694 1.00 96.25 109 ILE A O 1
ATOM 799 N N . ASN A 1 110 ? 20.008 -1.204 -15.614 1.00 97.38 110 ASN A N 1
ATOM 800 C CA . ASN A 1 110 ? 21.336 -1.764 -15.468 1.00 97.38 110 ASN A CA 1
ATOM 801 C C . ASN A 1 110 ? 21.255 -3.297 -15.420 1.00 97.38 110 ASN A C 1
ATOM 803 O O . ASN A 1 110 ? 20.198 -3.887 -15.176 1.00 97.38 110 ASN A O 1
ATOM 807 N N . LEU A 1 111 ? 22.398 -3.948 -15.631 1.00 96.50 111 LEU A N 1
ATOM 808 C CA . LEU A 1 111 ? 22.537 -5.399 -15.600 1.00 96.50 111 LEU A CA 1
ATOM 809 C C . LEU A 1 111 ? 23.477 -5.829 -14.476 1.00 96.50 111 LEU A C 1
ATOM 811 O O . LEU A 1 111 ? 24.582 -5.316 -14.345 1.00 96.50 111 LEU A O 1
ATOM 815 N N . TRP A 1 112 ? 23.034 -6.777 -13.654 1.00 95.25 112 TRP A N 1
ATOM 816 C CA . TRP A 1 112 ? 23.806 -7.300 -12.526 1.00 95.25 112 TRP A CA 1
ATOM 817 C C . TRP A 1 112 ? 24.072 -8.795 -12.703 1.00 95.25 112 TRP A C 1
ATOM 819 O O . TRP A 1 112 ? 23.136 -9.573 -12.888 1.00 95.25 112 TRP A O 1
ATOM 829 N N . SER A 1 113 ? 25.333 -9.216 -12.582 1.00 94.94 113 SER A N 1
ATOM 830 C CA . SER A 1 113 ? 25.728 -10.629 -12.675 1.00 94.94 113 SER A CA 1
ATOM 831 C C . SER A 1 113 ? 25.163 -11.487 -11.537 1.00 94.94 113 SER A C 1
ATOM 833 O O . SER A 1 113 ? 25.491 -11.273 -10.370 1.00 94.94 113 SER A O 1
ATOM 835 N N . ALA A 1 114 ? 24.340 -12.482 -11.873 1.00 85.19 114 ALA A N 1
ATOM 836 C CA . ALA A 1 114 ? 23.655 -13.346 -10.906 1.00 85.19 114 ALA A CA 1
ATOM 837 C C . ALA A 1 114 ? 24.232 -14.775 -10.820 1.00 85.19 114 ALA A C 1
ATOM 839 O O . ALA A 1 114 ? 23.657 -15.642 -10.166 1.00 85.19 114 ALA A O 1
ATOM 840 N N . GLY A 1 115 ? 25.386 -15.016 -11.454 1.00 83.12 115 GLY A N 1
ATOM 841 C CA . GLY A 1 115 ? 25.984 -16.348 -11.588 1.00 83.12 115 GLY A CA 1
ATOM 842 C C . GLY A 1 115 ? 25.447 -17.120 -12.800 1.00 83.12 115 GLY A C 1
ATOM 843 O O . GLY A 1 115 ? 24.454 -16.740 -13.412 1.00 83.12 115 GLY A O 1
ATOM 844 N N . GLY A 1 116 ? 26.154 -18.174 -13.221 1.00 83.31 116 GLY A N 1
ATOM 845 C CA . GLY A 1 116 ? 25.730 -19.025 -14.349 1.00 83.31 116 GLY A CA 1
ATOM 846 C C . GLY A 1 116 ? 25.660 -18.335 -15.724 1.00 83.31 116 GLY A C 1
ATOM 847 O O . GLY A 1 116 ? 25.108 -18.908 -16.659 1.00 83.31 116 GLY A O 1
ATOM 848 N N . GLY A 1 117 ? 26.209 -17.121 -15.852 1.00 87.81 117 GLY A N 1
ATOM 849 C CA . GLY A 1 117 ? 26.103 -16.286 -17.055 1.00 87.81 117 GLY A CA 1
ATOM 850 C C . GLY A 1 117 ? 24.836 -15.423 -17.122 1.00 87.81 117 GLY A C 1
ATOM 851 O O . GLY A 1 117 ? 24.683 -14.661 -18.075 1.00 87.81 117 GLY A O 1
ATOM 852 N N . ASP A 1 118 ? 23.961 -15.497 -16.116 1.00 93.75 118 ASP A N 1
ATOM 853 C CA . ASP A 1 118 ? 22.729 -14.713 -16.065 1.00 93.75 118 ASP A CA 1
ATOM 854 C C . ASP A 1 118 ? 22.982 -13.275 -15.620 1.00 93.75 118 ASP A C 1
ATOM 856 O O . ASP A 1 118 ? 23.887 -12.973 -14.830 1.00 93.75 118 ASP A O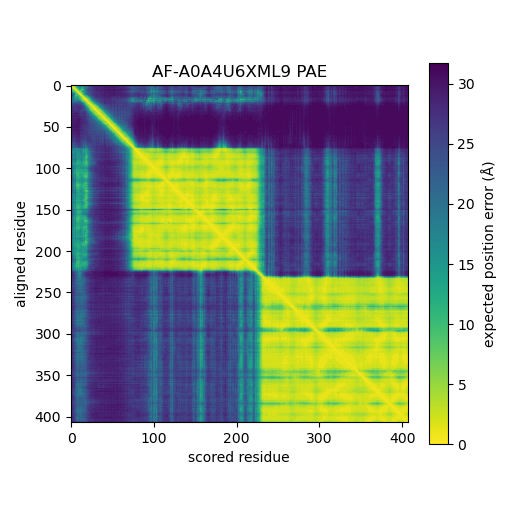 1
ATOM 860 N N . GLN A 1 119 ? 22.141 -12.377 -16.120 1.00 96.31 119 GLN A N 1
ATOM 861 C CA . GLN A 1 119 ? 22.163 -10.965 -15.770 1.00 96.31 119 GLN A CA 1
ATOM 862 C C . GLN A 1 119 ? 20.764 -10.523 -15.360 1.00 96.31 119 GLN A C 1
ATOM 864 O O . GLN A 1 119 ? 19.813 -10.628 -16.130 1.00 96.31 119 GLN A O 1
ATOM 869 N N . HIS A 1 120 ? 20.623 -10.019 -14.144 1.00 94.56 120 HIS A N 1
ATOM 870 C CA . HIS A 1 120 ? 19.361 -9.468 -13.665 1.00 94.56 120 HIS A CA 1
ATOM 871 C C . HIS A 1 120 ? 19.217 -8.014 -14.103 1.00 94.56 120 HIS A C 1
ATOM 873 O O . HIS A 1 120 ? 20.187 -7.258 -14.052 1.00 94.56 120 HIS A O 1
ATOM 879 N N . LEU A 1 121 ? 18.002 -7.627 -14.492 1.00 95.56 121 LEU A N 1
ATOM 880 C CA . LEU A 1 121 ? 17.670 -6.245 -14.813 1.00 95.56 121 LEU A CA 1
ATOM 881 C C . LEU A 1 121 ? 17.309 -5.519 -13.515 1.00 95.56 121 LEU A C 1
ATOM 883 O O . LEU A 1 121 ? 16.302 -5.844 -12.879 1.00 95.56 121 LEU A O 1
ATOM 887 N N . TYR A 1 122 ? 18.123 -4.538 -13.141 1.00 94.81 122 TYR A N 1
ATOM 888 C CA . TYR A 1 122 ? 17.883 -3.660 -11.998 1.00 94.81 122 TYR A CA 1
ATOM 889 C C . TYR A 1 122 ? 17.862 -2.199 -12.434 1.00 94.81 122 TYR A C 1
ATOM 891 O O . TYR A 1 122 ? 18.392 -1.860 -13.484 1.00 94.81 122 TYR A O 1
ATOM 899 N N . LEU A 1 123 ? 17.283 -1.313 -11.624 1.00 94.50 123 LEU A N 1
ATOM 900 C CA . LEU A 1 123 ? 17.386 0.127 -11.868 1.00 94.50 123 LEU A CA 1
ATOM 901 C C . LEU A 1 123 ? 18.669 0.722 -11.281 1.00 94.50 123 LEU A C 1
ATOM 903 O O . LEU A 1 123 ? 18.990 0.499 -10.109 1.00 94.50 123 LEU A O 1
ATOM 907 N N . SER A 1 124 ? 19.346 1.570 -12.059 1.00 93.19 124 SER A N 1
ATOM 908 C CA . SER A 1 124 ? 20.499 2.373 -11.637 1.00 93.19 124 SER A CA 1
ATOM 909 C C . SER A 1 124 ? 20.210 3.074 -10.304 1.00 93.19 124 SER A C 1
ATOM 911 O O . SER A 1 124 ? 19.127 3.633 -10.177 1.00 93.19 124 SER A O 1
ATOM 913 N N . PRO A 1 125 ? 21.103 3.081 -9.306 1.00 94.19 125 PRO A N 1
ATOM 914 C CA . PRO A 1 125 ? 22.524 2.776 -9.431 1.00 94.19 125 PRO A CA 1
ATOM 915 C C . PRO A 1 125 ? 22.870 1.286 -9.298 1.00 94.19 125 PRO A C 1
ATOM 917 O O . PRO A 1 125 ? 24.040 0.937 -9.385 1.00 94.19 125 PRO A O 1
ATOM 920 N N . ALA A 1 126 ? 21.897 0.399 -9.076 1.00 94.06 126 ALA A N 1
ATOM 921 C CA . ALA A 1 126 ? 22.183 -1.015 -8.878 1.00 94.06 126 ALA A CA 1
ATOM 922 C C . ALA A 1 126 ? 22.576 -1.705 -10.192 1.00 94.06 126 ALA A C 1
ATOM 924 O O . ALA A 1 126 ? 21.801 -1.708 -11.142 1.00 94.06 126 ALA A O 1
ATOM 925 N N . GLY A 1 127 ? 23.739 -2.354 -10.210 1.00 94.44 127 GLY A N 1
ATOM 926 C CA . GLY A 1 127 ? 24.252 -3.108 -11.357 1.00 94.44 127 GLY A CA 1
ATOM 927 C C . GLY A 1 127 ? 25.043 -2.239 -12.329 1.00 94.44 127 GLY A C 1
ATOM 928 O O . GLY A 1 127 ? 25.136 -1.023 -12.162 1.00 94.44 127 GLY A O 1
ATOM 929 N N . ASP A 1 128 ? 25.588 -2.868 -13.363 1.00 96.56 128 ASP A N 1
ATOM 930 C CA . ASP A 1 128 ? 26.413 -2.211 -14.370 1.00 96.56 128 ASP A CA 1
ATOM 931 C C . ASP A 1 128 ? 25.551 -1.539 -15.441 1.00 96.56 128 ASP A C 1
ATOM 933 O O . ASP A 1 128 ? 24.514 -2.062 -15.858 1.00 96.56 128 ASP A O 1
ATOM 937 N N . SER A 1 129 ? 25.994 -0.376 -15.914 1.00 96.75 129 SER A N 1
ATOM 938 C CA . SER A 1 129 ? 25.291 0.379 -16.951 1.00 96.75 129 SER A CA 1
ATOM 939 C C . SER A 1 129 ? 25.157 -0.418 -18.257 1.00 96.75 129 SER A C 1
ATOM 941 O O . SER A 1 129 ? 26.118 -1.038 -18.714 1.00 96.75 129 SER A O 1
ATOM 943 N N . ALA A 1 130 ? 23.969 -0.396 -18.869 1.00 94.56 130 ALA A N 1
ATOM 944 C CA . ALA A 1 130 ? 23.641 -1.202 -20.044 1.00 94.56 130 ALA A CA 1
ATOM 945 C C . ALA A 1 130 ? 23.125 -0.344 -21.216 1.00 94.56 130 ALA A C 1
ATOM 947 O O . ALA A 1 130 ? 21.938 -0.350 -21.522 1.00 94.56 130 ALA A O 1
ATOM 948 N N . PHE A 1 131 ? 24.032 0.374 -21.891 1.00 96.25 131 PHE A N 1
ATOM 949 C CA . PHE A 1 131 ? 23.742 1.161 -23.111 1.00 96.25 131 PHE A CA 1
ATOM 950 C C . PHE A 1 131 ? 24.079 0.430 -24.422 1.00 96.25 131 PHE A C 1
ATOM 952 O O . PHE A 1 131 ? 24.114 1.024 -25.495 1.00 96.25 131 PHE A O 1
ATOM 959 N N . ASN A 1 132 ? 24.366 -0.866 -24.339 1.00 96.25 132 ASN A N 1
ATOM 960 C CA . ASN A 1 132 ? 24.671 -1.734 -25.473 1.00 96.25 132 ASN A CA 1
ATOM 961 C C . ASN A 1 132 ? 23.609 -2.828 -25.658 1.00 96.25 132 ASN A C 1
ATOM 963 O O . ASN A 1 132 ? 23.928 -3.929 -26.113 1.00 96.25 132 ASN A O 1
ATOM 967 N N . LEU A 1 133 ? 22.369 -2.546 -25.253 1.00 97.38 133 LEU A N 1
ATOM 968 C CA . LEU A 1 133 ? 21.236 -3.419 -25.525 1.00 97.38 133 LEU A CA 1
ATOM 969 C C . LEU A 1 133 ? 20.822 -3.266 -26.986 1.00 97.38 133 LEU A C 1
ATOM 971 O O . LEU A 1 133 ? 20.912 -2.179 -27.543 1.00 97.38 133 LEU A O 1
ATOM 975 N N . THR A 1 134 ? 20.357 -4.349 -27.591 1.00 98.19 134 THR A N 1
ATOM 976 C CA . THR A 1 134 ? 19.770 -4.353 -28.934 1.00 98.19 134 THR A CA 1
ATOM 977 C C . THR A 1 134 ? 18.386 -4.984 -28.888 1.00 98.19 134 THR A C 1
ATOM 979 O O . THR A 1 134 ? 18.050 -5.717 -27.953 1.00 98.19 134 THR A O 1
ATOM 982 N N . LEU A 1 135 ? 17.569 -4.726 -29.907 1.00 98.06 135 LEU A N 1
ATOM 983 C CA . LEU A 1 135 ? 16.282 -5.389 -30.093 1.00 98.06 135 LEU A CA 1
ATOM 984 C C . LEU A 1 135 ? 16.342 -6.200 -31.384 1.00 98.06 135 LEU A C 1
ATOM 986 O O . LEU A 1 135 ? 16.647 -5.651 -32.436 1.00 98.06 135 LEU A O 1
ATOM 990 N N . VAL A 1 136 ? 16.062 -7.501 -31.324 1.00 96.31 136 VAL A N 1
ATOM 991 C CA . VAL A 1 136 ? 16.085 -8.373 -32.509 1.00 96.31 136 VAL A CA 1
ATOM 992 C C . VAL A 1 136 ? 14.784 -9.151 -32.571 1.00 96.31 136 VAL A C 1
ATOM 994 O O . VAL A 1 136 ? 14.521 -9.973 -31.692 1.00 96.31 136 VAL A O 1
ATOM 997 N N . ASN A 1 137 ? 13.966 -8.898 -33.597 1.00 96.62 137 ASN A N 1
ATOM 998 C CA . ASN A 1 137 ? 12.638 -9.504 -33.757 1.00 96.62 137 ASN A CA 1
ATOM 999 C C . ASN A 1 137 ? 11.781 -9.402 -32.477 1.00 96.62 137 ASN A C 1
ATOM 1001 O O . ASN A 1 137 ? 11.169 -10.375 -32.035 1.00 96.62 137 ASN A O 1
ATOM 1005 N N . GLY A 1 138 ? 11.803 -8.230 -31.843 1.00 96.69 138 GLY A N 1
ATOM 1006 C CA . GLY A 1 138 ? 11.082 -7.918 -30.613 1.00 96.69 138 GLY A CA 1
ATOM 1007 C C . GLY A 1 138 ? 11.732 -8.433 -29.328 1.00 96.69 138 GLY A C 1
ATOM 1008 O O . GLY A 1 138 ? 11.163 -8.253 -28.259 1.00 96.69 138 GLY A O 1
ATOM 1009 N N . VAL A 1 139 ? 12.912 -9.059 -29.376 1.00 98.06 139 VAL A N 1
ATOM 1010 C CA . VAL A 1 139 ? 13.572 -9.614 -28.183 1.00 98.06 139 VAL A CA 1
ATOM 1011 C C . VAL A 1 139 ? 14.762 -8.754 -27.776 1.00 98.06 139 VAL A C 1
ATOM 1013 O O . VAL A 1 139 ? 15.739 -8.630 -28.521 1.00 98.06 139 VAL A O 1
ATOM 1016 N N . LEU A 1 140 ? 14.701 -8.201 -26.562 1.00 97.56 140 LEU A N 1
ATOM 1017 C CA . LEU A 1 140 ? 15.798 -7.436 -25.973 1.00 97.56 140 LEU A CA 1
ATOM 1018 C C . LEU A 1 140 ? 17.005 -8.351 -25.737 1.00 97.56 140 LEU A C 1
ATOM 1020 O O . LEU A 1 140 ? 16.881 -9.405 -25.109 1.00 97.56 140 LEU A O 1
ATOM 1024 N N . SER A 1 141 ? 18.169 -7.960 -26.244 1.00 97.00 141 SER A N 1
ATOM 1025 C CA . SER A 1 141 ? 19.367 -8.798 -26.282 1.00 97.00 141 SER A CA 1
ATOM 1026 C C . SER A 1 141 ? 20.629 -8.007 -25.937 1.00 97.00 141 SER A C 1
ATOM 1028 O O . SER A 1 141 ? 20.689 -6.793 -26.113 1.00 97.00 141 SER A O 1
ATOM 1030 N N . ARG A 1 142 ? 21.659 -8.706 -25.450 1.00 96.12 142 ARG A N 1
ATOM 1031 C CA . ARG A 1 142 ? 23.023 -8.176 -25.297 1.00 96.12 142 ARG A CA 1
ATOM 1032 C C . ARG A 1 142 ? 24.019 -9.263 -25.680 1.00 96.12 142 ARG A C 1
ATOM 1034 O O . ARG A 1 142 ? 24.331 -10.139 -24.878 1.00 96.12 142 ARG A O 1
ATOM 1041 N N . GLY A 1 143 ? 24.503 -9.241 -26.918 1.00 94.12 143 GLY A N 1
ATOM 1042 C CA . GLY A 1 143 ? 25.276 -10.364 -27.452 1.00 94.12 143 GLY A CA 1
ATOM 1043 C C . GLY A 1 143 ? 24.433 -11.644 -27.467 1.00 94.12 143 GLY A C 1
ATOM 1044 O O . GLY A 1 143 ? 23.385 -11.676 -28.103 1.00 94.12 143 GLY A O 1
ATOM 1045 N N . ILE A 1 144 ? 24.880 -12.683 -26.755 1.00 94.44 144 ILE A N 1
ATOM 1046 C CA . ILE A 1 144 ? 24.231 -14.008 -26.742 1.00 94.44 144 ILE A CA 1
ATOM 1047 C C . ILE A 1 144 ? 23.130 -14.171 -25.686 1.00 94.44 144 ILE A C 1
ATOM 1049 O O . ILE A 1 144 ? 22.457 -15.198 -25.667 1.00 94.44 144 ILE A O 1
ATOM 1053 N N . ILE A 1 145 ? 22.976 -13.209 -24.771 1.00 96.56 145 ILE A N 1
ATOM 1054 C CA . ILE A 1 145 ? 21.938 -13.272 -23.738 1.00 96.56 145 ILE A CA 1
ATOM 1055 C C . ILE A 1 145 ? 20.701 -12.491 -24.174 1.00 96.56 145 ILE A C 1
ATOM 1057 O O . ILE A 1 145 ? 20.798 -11.405 -24.750 1.00 96.56 145 ILE A O 1
ATOM 1061 N N . HIS A 1 146 ? 19.537 -13.041 -23.857 1.00 97.62 146 HIS A N 1
ATOM 1062 C CA . HIS A 1 146 ? 18.230 -12.527 -24.241 1.00 97.62 146 HIS A CA 1
ATOM 1063 C C . HIS A 1 146 ? 17.365 -12.319 -23.007 1.00 97.62 146 HIS A C 1
ATOM 1065 O O . HIS A 1 146 ? 17.458 -13.086 -22.050 1.00 97.62 146 HIS A O 1
ATOM 1071 N N . ALA A 1 147 ? 16.504 -11.307 -23.042 1.00 97.31 147 ALA A N 1
ATOM 1072 C CA . ALA A 1 147 ? 15.517 -11.080 -22.004 1.00 97.31 147 ALA A CA 1
ATOM 1073 C C . ALA A 1 147 ? 14.442 -12.178 -22.002 1.00 97.31 147 ALA A C 1
ATOM 1075 O O . ALA A 1 147 ? 13.763 -12.428 -23.004 1.00 97.31 147 ALA A O 1
ATOM 1076 N N . VAL A 1 148 ? 14.277 -12.815 -20.849 1.00 97.81 148 VAL A N 1
ATOM 1077 C CA . VAL A 1 148 ? 13.360 -13.929 -20.613 1.00 97.81 148 VAL A CA 1
ATOM 1078 C C . VAL A 1 148 ? 12.567 -13.703 -19.329 1.00 97.81 148 VAL A C 1
ATOM 1080 O O . VAL A 1 148 ? 12.993 -12.962 -18.444 1.00 97.81 148 VAL A O 1
ATOM 1083 N N . ILE A 1 149 ? 11.413 -14.358 -19.220 1.00 96.44 149 ILE A N 1
ATOM 1084 C CA . ILE A 1 149 ? 10.539 -14.318 -18.046 1.00 96.44 149 ILE A CA 1
ATOM 1085 C C . ILE A 1 149 ? 10.383 -15.737 -17.504 1.00 96.44 149 ILE A C 1
ATOM 1087 O O . ILE A 1 149 ? 9.599 -16.544 -18.026 1.00 96.44 149 ILE A O 1
ATOM 1091 N N . ASN A 1 150 ? 11.145 -16.042 -16.455 1.00 91.88 150 ASN A N 1
ATOM 1092 C CA . ASN A 1 150 ? 11.114 -17.320 -15.751 1.00 91.88 150 ASN A CA 1
ATOM 1093 C C . ASN A 1 150 ? 11.897 -17.250 -14.424 1.00 91.88 150 ASN A C 1
ATOM 1095 O O . ASN A 1 150 ? 12.201 -16.170 -13.921 1.00 91.88 150 ASN A O 1
ATOM 1099 N N . GLY A 1 151 ? 12.277 -18.410 -13.887 1.00 77.62 151 GLY A N 1
ATOM 1100 C CA . GLY A 1 151 ? 13.263 -18.559 -12.821 1.00 77.62 151 GLY A CA 1
ATOM 1101 C C . GLY A 1 151 ? 12.629 -18.462 -11.444 1.00 77.62 151 GLY A C 1
ATOM 1102 O O . GLY A 1 151 ? 12.617 -19.439 -10.706 1.00 77.62 151 GLY A O 1
ATOM 1103 N N . GLU A 1 152 ? 12.063 -17.302 -11.121 1.00 85.75 152 GLU A N 1
ATOM 1104 C CA . GLU A 1 152 ? 11.508 -17.021 -9.798 1.00 85.75 152 GLU A CA 1
ATOM 1105 C C . GLU A 1 152 ? 10.084 -16.464 -9.922 1.00 85.75 152 GLU A C 1
ATOM 1107 O O . GLU A 1 152 ? 9.874 -15.362 -10.430 1.00 85.75 152 GLU A O 1
ATOM 1112 N N . TYR A 1 153 ? 9.104 -17.237 -9.457 1.00 87.75 153 TYR A N 1
ATOM 1113 C CA . TYR A 1 153 ? 7.720 -16.800 -9.279 1.00 87.75 153 TYR A CA 1
ATOM 1114 C C . TYR A 1 153 ? 7.499 -16.383 -7.823 1.00 87.75 153 TYR A C 1
ATOM 1116 O O . TYR A 1 153 ? 7.918 -17.093 -6.910 1.00 87.75 153 TYR A O 1
ATOM 1124 N N . THR A 1 154 ? 6.824 -15.256 -7.599 1.00 76.19 154 THR A N 1
ATOM 1125 C CA . THR A 1 154 ? 6.390 -14.829 -6.264 1.00 76.19 154 THR A CA 1
ATOM 1126 C C . THR A 1 154 ? 4.871 -14.874 -6.204 1.00 76.19 154 THR A C 1
ATOM 1128 O O . THR A 1 154 ? 4.199 -14.195 -6.974 1.00 76.19 154 THR A O 1
ATOM 1131 N N . ALA A 1 155 ? 4.334 -15.685 -5.291 1.00 74.19 155 ALA A N 1
ATOM 1132 C CA . ALA A 1 155 ? 2.893 -15.872 -5.147 1.00 74.19 155 ALA A CA 1
ATOM 1133 C C . ALA A 1 155 ? 2.185 -14.617 -4.611 1.00 74.19 155 ALA A C 1
ATOM 1135 O O . ALA A 1 155 ? 1.093 -14.302 -5.075 1.00 74.19 155 ALA A O 1
ATOM 1136 N N . ASP A 1 156 ? 2.828 -13.885 -3.695 1.00 61.78 156 ASP A N 1
ATOM 1137 C CA . ASP A 1 156 ? 2.227 -12.751 -2.976 1.00 61.78 156 ASP A CA 1
ATOM 1138 C C . ASP A 1 156 ? 1.784 -11.611 -3.902 1.00 61.78 156 ASP A C 1
ATOM 1140 O O . ASP A 1 156 ? 0.723 -11.028 -3.704 1.00 61.78 156 ASP A O 1
ATOM 1144 N N . ASP A 1 157 ? 2.571 -11.323 -4.940 1.00 65.94 157 ASP A N 1
ATOM 1145 C CA . ASP A 1 157 ? 2.262 -10.309 -5.956 1.00 65.94 157 ASP A CA 1
ATOM 1146 C C . ASP A 1 157 ? 1.892 -10.924 -7.317 1.00 65.94 157 ASP A C 1
ATOM 1148 O O . ASP A 1 157 ? 1.598 -10.207 -8.279 1.00 65.94 157 ASP A O 1
ATOM 1152 N N . ASN A 1 158 ? 1.888 -12.260 -7.398 1.00 78.62 158 ASN A N 1
ATOM 1153 C CA . ASN A 1 158 ? 1.663 -13.050 -8.604 1.00 78.62 158 ASN A CA 1
ATOM 1154 C C . ASN A 1 158 ? 2.514 -12.568 -9.798 1.00 78.62 158 ASN A C 1
ATOM 1156 O O . ASN A 1 158 ? 2.049 -12.465 -10.935 1.00 78.62 158 ASN A O 1
ATOM 1160 N N . THR A 1 159 ? 3.788 -12.265 -9.540 1.00 86.06 159 THR A N 1
ATOM 1161 C CA . THR A 1 159 ? 4.748 -11.859 -10.572 1.00 86.06 159 THR A CA 1
ATOM 1162 C C . THR A 1 159 ? 5.817 -12.916 -10.823 1.00 86.06 159 THR A C 1
ATOM 1164 O O . THR A 1 159 ? 6.161 -13.715 -9.953 1.00 86.06 159 THR A O 1
ATOM 1167 N N . THR A 1 160 ? 6.393 -12.908 -12.024 1.00 91.94 160 THR A N 1
ATOM 1168 C CA . THR A 1 160 ? 7.546 -13.747 -12.393 1.00 91.94 160 THR A CA 1
ATOM 1169 C C . THR A 1 160 ? 8.745 -12.872 -12.730 1.00 91.94 160 THR A C 1
ATOM 1171 O O . THR A 1 160 ? 8.589 -11.846 -13.383 1.00 91.94 160 THR A O 1
ATOM 1174 N N . LYS A 1 161 ? 9.949 -13.264 -12.322 1.00 92.38 161 LYS A N 1
ATOM 1175 C CA . LYS A 1 161 ? 11.179 -12.527 -12.621 1.00 92.38 161 LYS A CA 1
ATOM 1176 C C . LYS A 1 161 ? 11.435 -12.401 -14.123 1.00 92.38 161 LYS A C 1
ATOM 1178 O O . LYS A 1 161 ? 11.235 -13.349 -14.883 1.00 92.38 161 LYS A O 1
ATOM 1183 N N . MET A 1 162 ? 11.926 -11.232 -14.526 1.00 95.56 162 MET A N 1
ATOM 1184 C CA . MET A 1 162 ? 12.527 -11.014 -15.836 1.00 95.56 162 MET A CA 1
ATOM 1185 C C . MET A 1 162 ? 14.042 -10.860 -15.671 1.00 95.56 162 MET A C 1
ATOM 1187 O O . MET A 1 162 ? 14.518 -10.095 -14.834 1.00 95.56 162 MET A O 1
ATOM 1191 N N . PHE A 1 163 ? 14.811 -11.603 -16.457 1.00 96.56 163 PHE A N 1
ATOM 1192 C CA . PHE A 1 163 ? 16.275 -11.580 -16.432 1.00 96.56 163 PHE A CA 1
ATOM 1193 C C . PHE A 1 163 ? 16.825 -11.844 -17.839 1.00 96.56 163 PHE A C 1
ATOM 1195 O O . PHE A 1 163 ? 16.062 -12.148 -18.754 1.00 96.56 163 PHE A O 1
ATOM 1202 N N . MET A 1 164 ? 18.134 -11.701 -18.042 1.00 97.44 164 MET A N 1
ATOM 1203 C CA . MET A 1 164 ? 18.791 -12.017 -19.308 1.00 97.44 164 MET A CA 1
ATOM 1204 C C . MET A 1 164 ? 19.636 -13.279 -19.191 1.00 97.44 164 MET A C 1
ATOM 1206 O O . MET A 1 164 ? 20.436 -13.413 -18.264 1.00 97.44 164 MET A O 1
ATOM 1210 N N . THR A 1 165 ? 19.492 -14.182 -20.157 1.00 96.94 165 THR A N 1
ATOM 1211 C CA . THR A 1 165 ? 20.244 -15.441 -20.211 1.00 96.94 165 THR A CA 1
ATOM 1212 C C . THR A 1 165 ? 20.404 -15.942 -21.641 1.00 96.94 165 THR A C 1
ATOM 1214 O O . THR A 1 165 ? 19.661 -15.548 -22.536 1.00 96.94 165 THR A O 1
ATOM 1217 N N . GLN A 1 166 ? 21.372 -16.829 -21.853 1.00 95.94 166 GLN A N 1
ATOM 1218 C CA . GLN A 1 166 ? 21.545 -17.572 -23.107 1.00 95.94 166 GLN A CA 1
ATOM 1219 C C . GLN A 1 166 ? 20.664 -18.834 -23.175 1.00 95.94 166 GLN A C 1
ATOM 1221 O O . GLN A 1 166 ? 20.599 -19.497 -24.208 1.00 95.94 166 GLN A O 1
ATOM 1226 N N . ARG A 1 167 ? 20.016 -19.210 -22.063 1.00 93.06 167 ARG A N 1
ATOM 1227 C CA . ARG A 1 167 ? 19.149 -20.393 -21.988 1.00 93.06 167 ARG A CA 1
ATOM 1228 C C . ARG A 1 167 ? 17.856 -20.215 -22.788 1.00 93.06 167 ARG A C 1
ATOM 1230 O O . ARG A 1 167 ? 17.388 -19.103 -23.015 1.00 93.06 167 ARG A O 1
ATOM 1237 N N . GLY A 1 168 ?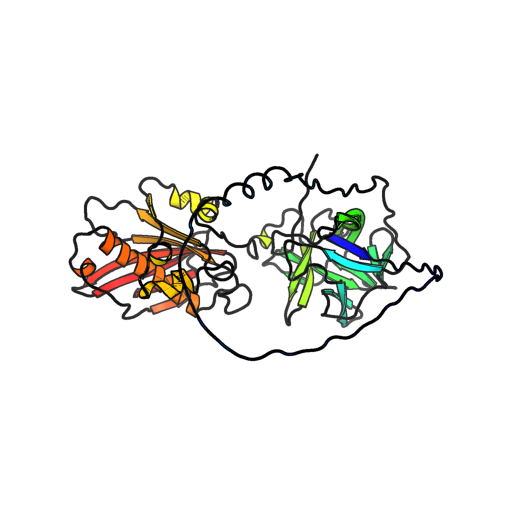 17.240 -21.342 -23.151 1.00 90.88 168 GLY A N 1
ATOM 1238 C CA . GLY A 1 168 ? 15.958 -21.417 -23.866 1.00 90.88 168 GLY A CA 1
ATOM 1239 C C . GLY A 1 168 ? 14.722 -21.084 -23.020 1.00 90.88 168 GLY A C 1
ATOM 1240 O O . GLY A 1 168 ? 13.674 -21.694 -23.216 1.00 90.88 168 GLY A O 1
ATOM 1241 N N . ASP A 1 169 ? 14.845 -20.165 -22.062 1.00 95.75 169 ASP A N 1
ATOM 1242 C CA . ASP A 1 169 ? 13.741 -19.702 -21.221 1.00 95.75 169 ASP A CA 1
ATOM 1243 C C . ASP A 1 169 ? 12.701 -18.893 -22.045 1.00 95.75 169 ASP A C 1
ATOM 1245 O O . ASP A 1 169 ? 13.039 -18.325 -23.091 1.00 95.75 169 ASP A O 1
ATOM 1249 N N . PRO A 1 170 ? 11.426 -18.809 -21.604 1.00 97.38 170 PRO A N 1
ATOM 1250 C CA . PRO A 1 170 ? 10.382 -18.035 -22.282 1.00 97.38 170 PRO A CA 1
ATOM 1251 C C . PRO A 1 170 ? 10.781 -16.572 -22.524 1.00 97.38 170 PRO A C 1
ATOM 1253 O O . PRO A 1 170 ? 10.908 -15.795 -21.579 1.00 97.38 170 PRO A O 1
ATOM 1256 N N . LYS A 1 171 ? 10.952 -16.181 -23.792 1.00 97.88 171 LYS A N 1
ATOM 1257 C CA . LYS A 1 171 ? 11.383 -14.826 -24.180 1.00 97.88 171 LYS A CA 1
ATOM 1258 C C . LYS A 1 171 ? 10.326 -13.764 -23.870 1.00 97.88 171 LYS A C 1
ATOM 1260 O O . LYS A 1 171 ? 9.129 -14.025 -23.996 1.00 97.88 171 LYS A O 1
ATOM 1265 N N . ALA A 1 172 ? 10.782 -12.571 -23.502 1.00 96.94 172 ALA A N 1
ATOM 1266 C CA . ALA A 1 172 ? 9.956 -11.369 -23.433 1.00 96.94 172 ALA A CA 1
ATOM 1267 C C . ALA A 1 172 ? 9.956 -10.671 -24.800 1.00 96.94 172 ALA A C 1
ATOM 1269 O O . ALA A 1 172 ? 11.027 -10.338 -25.314 1.00 96.94 172 ALA A O 1
ATOM 1270 N N . PHE A 1 173 ? 8.775 -10.464 -25.377 1.00 97.38 173 PHE A N 1
ATOM 1271 C CA . PHE A 1 173 ? 8.612 -9.769 -26.651 1.00 97.38 173 PHE A CA 1
ATOM 1272 C C . PHE A 1 173 ? 8.152 -8.332 -26.432 1.00 97.38 173 PHE A C 1
ATOM 1274 O O . PHE A 1 173 ? 7.241 -8.082 -25.644 1.00 97.38 173 PHE A O 1
ATOM 1281 N N . PHE A 1 174 ? 8.761 -7.411 -27.168 1.00 96.50 174 PHE A N 1
ATOM 1282 C CA . PHE A 1 174 ? 8.481 -5.984 -27.152 1.00 96.50 174 PHE A CA 1
ATOM 1283 C C . PHE A 1 174 ? 8.264 -5.459 -28.569 1.00 96.50 174 PHE A C 1
ATOM 1285 O O . PHE A 1 174 ? 8.878 -5.941 -29.524 1.00 96.50 174 PHE A O 1
ATOM 1292 N N . GLN A 1 175 ? 7.432 -4.434 -28.686 1.00 94.38 175 GLN A N 1
ATOM 1293 C CA . GLN A 1 175 ? 7.206 -3.677 -29.906 1.00 94.38 175 GLN A CA 1
ATOM 1294 C C . GLN A 1 175 ? 7.546 -2.211 -29.633 1.00 94.38 175 GLN A C 1
ATOM 1296 O O . GLN A 1 175 ? 6.917 -1.594 -28.776 1.00 94.38 175 GLN A O 1
ATOM 1301 N N . PRO A 1 176 ? 8.520 -1.627 -30.347 1.00 94.88 176 PRO A N 1
ATOM 1302 C CA . PRO A 1 176 ? 8.742 -0.195 -30.285 1.00 94.88 176 PRO A CA 1
ATOM 1303 C C . PRO A 1 176 ? 7.498 0.573 -30.750 1.00 94.88 176 PRO A C 1
ATOM 1305 O O . PRO A 1 176 ? 6.896 0.231 -31.773 1.00 94.88 176 PRO A O 1
ATOM 1308 N N . VAL A 1 177 ? 7.129 1.608 -30.005 1.00 90.25 177 VAL A N 1
ATOM 1309 C CA . VAL A 1 177 ? 6.030 2.537 -30.288 1.00 90.25 177 VAL A CA 1
ATOM 1310 C C . VAL A 1 177 ? 6.499 3.972 -30.054 1.00 90.25 177 VAL A C 1
ATOM 1312 O O . VAL A 1 177 ? 7.483 4.200 -29.353 1.00 90.25 177 VAL A O 1
ATOM 1315 N N . TYR A 1 178 ? 5.821 4.950 -30.648 1.00 90.25 178 TYR A N 1
ATOM 1316 C CA . TYR A 1 178 ? 6.052 6.349 -30.301 1.00 90.25 178 TYR A CA 1
ATOM 1317 C C . TYR A 1 178 ? 5.222 6.741 -29.084 1.00 90.25 178 TYR A C 1
ATOM 1319 O O . TYR A 1 178 ? 4.039 6.408 -29.004 1.00 90.25 178 TYR A O 1
ATOM 1327 N N . GLY A 1 179 ? 5.825 7.521 -28.198 1.00 85.12 179 GLY A N 1
ATOM 1328 C CA . GLY A 1 179 ? 5.137 8.136 -27.076 1.00 85.12 179 GLY A CA 1
ATOM 1329 C C . GLY A 1 179 ? 5.717 9.493 -26.723 1.00 85.12 179 GLY A C 1
ATOM 1330 O O . GLY A 1 179 ? 6.478 10.089 -27.493 1.00 85.12 179 GLY A O 1
ATOM 1331 N N . CYS A 1 180 ? 5.309 9.991 -25.565 1.00 85.62 180 CYS A N 1
ATOM 1332 C CA . CYS A 1 180 ? 5.590 11.345 -25.120 1.00 85.62 180 CYS A CA 1
ATOM 1333 C C . CYS A 1 180 ? 6.298 11.292 -23.781 1.00 85.62 180 CYS A C 1
ATOM 1335 O O . CYS A 1 180 ? 5.810 10.677 -22.833 1.00 85.62 180 CYS A O 1
ATOM 1337 N N . ASN A 1 181 ? 7.429 11.979 -23.703 1.00 86.44 181 ASN A N 1
ATOM 1338 C CA . ASN A 1 181 ? 8.139 12.143 -22.455 1.00 86.44 181 ASN A CA 1
ATOM 1339 C C . ASN A 1 181 ? 7.242 12.895 -21.448 1.00 86.44 181 ASN A C 1
ATOM 1341 O O . ASN A 1 181 ? 6.818 14.012 -21.750 1.00 86.44 181 ASN A O 1
ATOM 1345 N N . PRO A 1 182 ? 6.967 12.332 -20.259 1.00 79.31 182 PRO A N 1
ATOM 1346 C CA . PRO A 1 182 ? 6.002 12.900 -19.320 1.00 79.31 182 PRO A CA 1
ATOM 1347 C C . PRO A 1 182 ? 6.482 14.191 -18.639 1.00 79.31 182 PRO A C 1
ATOM 1349 O O . PRO A 1 182 ? 5.667 14.887 -18.041 1.00 79.31 182 PRO A O 1
ATOM 1352 N N . ASP A 1 183 ? 7.776 14.517 -18.726 1.00 83.88 183 ASP A N 1
ATOM 1353 C CA . ASP A 1 183 ? 8.367 15.708 -18.103 1.00 83.88 183 ASP A CA 1
ATOM 1354 C C . ASP A 1 183 ? 8.542 16.866 -19.091 1.00 83.88 183 ASP A C 1
ATOM 1356 O O . ASP A 1 183 ? 8.547 18.034 -18.705 1.00 83.88 183 ASP A O 1
ATOM 1360 N N . THR A 1 184 ? 8.758 16.542 -20.366 1.00 87.81 184 THR A N 1
ATOM 1361 C CA . THR A 1 184 ? 9.194 17.506 -21.391 1.00 87.81 184 THR A CA 1
ATOM 1362 C C . THR A 1 184 ? 8.280 17.569 -22.606 1.00 87.81 184 THR A C 1
ATOM 1364 O O . THR A 1 184 ? 8.515 18.400 -23.482 1.00 87.81 184 THR A O 1
ATOM 1367 N N . ASP A 1 185 ? 7.286 16.682 -22.698 1.00 86.56 185 ASP A N 1
ATOM 1368 C CA . ASP A 1 185 ? 6.428 16.485 -23.872 1.00 86.56 185 ASP A CA 1
ATOM 1369 C C . ASP A 1 185 ? 7.197 16.159 -25.173 1.00 86.56 185 ASP A C 1
ATOM 1371 O O . ASP A 1 185 ? 6.634 16.195 -26.270 1.00 86.56 185 ASP A O 1
ATOM 1375 N N . ALA A 1 186 ? 8.487 15.816 -25.091 1.00 88.31 186 ALA A N 1
ATOM 1376 C CA . ALA A 1 186 ? 9.273 15.421 -26.252 1.00 88.31 186 ALA A CA 1
ATOM 1377 C C . ALA A 1 186 ? 8.802 14.062 -26.802 1.00 88.31 186 ALA A C 1
ATOM 1379 O O . ALA A 1 186 ? 8.603 13.112 -26.042 1.00 88.31 186 ALA A O 1
ATOM 1380 N N . VAL A 1 187 ? 8.665 13.954 -28.129 1.00 90.00 187 VAL A N 1
ATOM 1381 C CA . VAL A 1 187 ? 8.397 12.670 -28.800 1.00 90.00 187 VAL A CA 1
ATOM 1382 C C . VAL A 1 187 ? 9.577 11.726 -28.591 1.00 90.00 187 VAL A C 1
ATOM 1384 O O . VAL A 1 187 ? 10.736 12.122 -28.735 1.00 90.00 187 VAL A O 1
ATOM 1387 N N . GLN A 1 188 ? 9.274 10.468 -28.288 1.00 91.31 188 GLN A N 1
ATOM 1388 C CA . GLN A 1 188 ? 10.261 9.469 -27.903 1.00 91.31 188 GLN A CA 1
ATOM 1389 C C . GLN A 1 188 ? 9.829 8.047 -28.338 1.00 91.31 188 GLN A C 1
ATOM 1391 O O . GLN A 1 188 ? 8.679 7.846 -28.725 1.00 91.31 188 GLN A O 1
ATOM 1396 N N . ILE A 1 189 ? 10.741 7.063 -28.303 1.00 92.19 189 ILE A N 1
ATOM 1397 C CA . ILE A 1 189 ? 10.489 5.646 -28.633 1.00 92.19 189 ILE A CA 1
ATOM 1398 C C . ILE A 1 189 ? 10.374 4.801 -27.367 1.00 92.19 189 ILE A C 1
ATOM 1400 O O . ILE A 1 189 ? 11.352 4.599 -26.649 1.00 92.19 189 ILE A O 1
ATOM 1404 N N . GLU A 1 190 ? 9.210 4.217 -27.154 1.00 92.00 190 GLU A N 1
ATOM 1405 C CA . GLU A 1 190 ? 8.911 3.362 -26.014 1.00 92.00 190 GLU A CA 1
ATOM 1406 C C . GLU A 1 190 ? 8.852 1.895 -26.443 1.00 92.00 190 GLU A C 1
ATOM 1408 O O . GLU A 1 190 ? 8.511 1.572 -27.575 1.00 92.00 190 GLU A O 1
ATOM 1413 N N . LEU A 1 191 ? 9.196 0.986 -25.541 1.00 91.75 191 LEU A N 1
ATOM 1414 C CA . LEU A 1 191 ? 9.081 -0.452 -25.715 1.00 91.75 191 LEU A CA 1
ATOM 1415 C C . LEU A 1 191 ? 7.764 -0.907 -25.094 1.00 91.75 191 LEU A C 1
ATOM 1417 O O . LEU A 1 191 ? 7.669 -1.062 -23.875 1.00 91.75 191 LEU A O 1
ATOM 1421 N N . ASP A 1 192 ? 6.766 -1.152 -25.938 1.00 87.12 192 ASP A N 1
ATOM 1422 C CA . ASP A 1 192 ? 5.514 -1.762 -25.510 1.00 87.12 192 ASP A CA 1
ATOM 1423 C C . ASP A 1 192 ? 5.718 -3.265 -25.308 1.00 87.12 192 ASP A C 1
ATOM 1425 O O . ASP A 1 192 ? 6.292 -3.949 -26.159 1.00 87.12 192 ASP A O 1
ATOM 1429 N N . PHE A 1 193 ? 5.286 -3.797 -24.168 1.00 92.38 193 PHE A N 1
ATOM 1430 C CA . PHE A 1 193 ? 5.429 -5.220 -23.878 1.00 92.38 193 PHE A CA 1
ATOM 1431 C C . PHE A 1 193 ? 4.300 -6.012 -24.545 1.00 92.38 193 PHE A C 1
ATOM 1433 O O . PHE A 1 193 ? 3.121 -5.779 -24.295 1.00 92.38 193 PHE A O 1
ATOM 1440 N N . VAL A 1 194 ? 4.665 -6.998 -25.362 1.00 91.38 194 VAL A N 1
ATOM 1441 C CA . VAL A 1 194 ? 3.723 -7.746 -26.203 1.00 91.38 194 VAL A CA 1
ATOM 1442 C C . VAL A 1 194 ? 3.331 -9.071 -25.562 1.00 91.38 194 VAL A C 1
ATOM 1444 O O . VAL A 1 194 ? 2.143 -9.376 -25.431 1.00 91.38 194 VAL A O 1
ATOM 1447 N N . SER A 1 195 ? 4.314 -9.898 -25.201 1.00 91.06 195 SER A N 1
ATOM 1448 C CA . SER A 1 195 ? 4.048 -11.255 -24.722 1.00 91.06 195 SER A CA 1
ATOM 1449 C C . SER A 1 195 ? 5.208 -11.876 -23.951 1.00 91.06 195 SER A C 1
ATOM 1451 O O . SER A 1 195 ? 6.385 -11.556 -24.138 1.00 91.06 195 SER A O 1
ATOM 1453 N N . ARG A 1 196 ? 4.857 -12.850 -23.109 1.00 94.12 196 ARG A N 1
ATOM 1454 C CA . ARG A 1 196 ? 5.779 -13.847 -22.563 1.00 94.12 196 ARG A CA 1
ATOM 1455 C C . ARG A 1 196 ? 5.672 -15.105 -23.413 1.00 94.12 196 ARG A C 1
ATOM 1457 O O . ARG A 1 196 ? 4.694 -15.840 -23.296 1.00 94.12 196 ARG A O 1
ATOM 1464 N N . ALA A 1 197 ? 6.675 -15.393 -24.235 1.00 93.75 197 ALA A N 1
ATOM 1465 C CA . ALA A 1 197 ? 6.578 -16.438 -25.252 1.00 93.75 197 ALA A CA 1
ATOM 1466 C C . ALA A 1 197 ? 5.265 -16.297 -26.054 1.00 93.75 197 ALA A C 1
ATOM 1468 O O . ALA A 1 197 ? 5.001 -15.239 -26.624 1.00 93.75 197 ALA A O 1
ATOM 1469 N N . SER A 1 198 ? 4.428 -17.335 -26.068 1.00 90.81 198 SER A N 1
ATOM 1470 C CA . SER A 1 198 ? 3.119 -17.333 -26.724 1.00 90.81 198 SER A CA 1
ATOM 1471 C C . SER A 1 198 ? 1.976 -16.750 -25.880 1.00 90.81 198 SER A C 1
ATOM 1473 O O . SER A 1 198 ? 0.856 -16.693 -26.375 1.00 90.81 198 SER A O 1
ATOM 1475 N N . LEU A 1 199 ? 2.216 -16.331 -24.630 1.00 89.12 199 LEU A N 1
ATOM 1476 C CA . LEU A 1 199 ? 1.200 -15.754 -23.740 1.00 89.12 199 LEU A CA 1
ATOM 1477 C C . LEU A 1 199 ? 1.137 -14.227 -23.921 1.00 89.12 199 LEU A C 1
ATOM 1479 O O . LEU A 1 199 ? 2.057 -13.537 -23.467 1.00 89.12 199 LEU A O 1
ATOM 1483 N N . PRO A 1 200 ? 0.097 -13.680 -24.580 1.00 86.44 200 PRO A N 1
ATOM 1484 C CA . PRO A 1 200 ? 0.012 -12.252 -24.859 1.00 86.44 200 PRO A CA 1
ATOM 1485 C C . PRO A 1 200 ? -0.363 -11.431 -23.622 1.00 86.44 200 PRO A C 1
ATOM 1487 O O . PRO A 1 200 ? -1.101 -11.886 -22.746 1.00 86.44 200 PRO A O 1
ATOM 1490 N N . GLY A 1 201 ? 0.086 -10.178 -23.617 1.00 78.12 201 GLY A N 1
ATOM 1491 C CA . GLY A 1 201 ? -0.288 -9.168 -22.637 1.00 78.12 201 GLY A CA 1
ATOM 1492 C C . GLY A 1 201 ? 0.334 -9.355 -21.253 1.00 78.12 201 GLY A C 1
ATOM 1493 O O . GLY A 1 201 ? 1.196 -10.205 -21.017 1.00 78.12 201 GLY A O 1
ATOM 1494 N N . GLY A 1 202 ? -0.145 -8.536 -20.318 1.00 80.44 202 GLY A N 1
ATOM 1495 C CA . GLY A 1 202 ? 0.501 -8.306 -19.030 1.00 80.44 202 GLY A CA 1
ATOM 1496 C C . GLY A 1 202 ? 1.404 -7.079 -19.105 1.00 80.44 202 GLY A C 1
ATOM 1497 O O . GLY A 1 202 ? 1.321 -6.314 -20.063 1.00 80.44 202 GLY A O 1
ATOM 1498 N N . PHE A 1 203 ? 2.251 -6.890 -18.097 1.00 83.12 203 PHE A N 1
ATOM 1499 C CA . PHE A 1 203 ? 3.134 -5.725 -18.008 1.00 83.12 203 PHE A CA 1
ATOM 1500 C C . PHE A 1 203 ? 4.499 -6.102 -17.432 1.00 83.12 203 PHE A C 1
ATOM 1502 O O . PHE A 1 203 ? 4.600 -7.008 -16.597 1.00 83.12 203 PHE A O 1
ATOM 1509 N N . ILE A 1 204 ? 5.536 -5.378 -17.859 1.00 88.69 204 ILE A N 1
ATOM 1510 C CA . ILE A 1 204 ? 6.843 -5.367 -17.197 1.00 88.69 204 ILE A CA 1
ATOM 1511 C C . ILE A 1 204 ? 6.884 -4.226 -16.196 1.00 88.69 204 ILE A C 1
ATOM 1513 O O . ILE A 1 204 ? 6.333 -3.150 -16.412 1.00 88.69 204 ILE A O 1
ATOM 1517 N N . CYS A 1 205 ? 7.532 -4.480 -15.076 1.00 80.38 205 CYS A N 1
ATOM 1518 C CA . CYS A 1 205 ? 7.419 -3.646 -13.904 1.00 80.38 205 CYS A CA 1
ATOM 1519 C C . CYS A 1 205 ? 8.613 -3.824 -12.971 1.00 80.38 205 CYS A C 1
ATOM 1521 O O . CYS A 1 205 ? 9.306 -4.833 -13.044 1.00 80.38 205 CYS A O 1
ATOM 1523 N N . PHE A 1 206 ? 8.837 -2.869 -12.066 1.00 84.31 206 PHE A N 1
ATOM 1524 C CA . PHE A 1 206 ? 10.012 -2.872 -11.195 1.00 84.31 206 PHE A CA 1
ATOM 1525 C C . PHE A 1 206 ? 9.639 -2.968 -9.722 1.00 84.31 206 PHE A C 1
ATOM 1527 O O . PHE A 1 206 ? 9.120 -2.021 -9.155 1.00 84.31 206 PHE A O 1
ATOM 1534 N N . ARG A 1 207 ? 9.925 -4.097 -9.081 1.00 77.12 207 ARG A N 1
ATOM 1535 C CA . ARG A 1 207 ? 9.619 -4.307 -7.660 1.00 77.12 207 ARG A CA 1
ATOM 1536 C C . ARG A 1 207 ? 10.842 -4.011 -6.800 1.00 77.12 207 ARG A C 1
ATOM 1538 O O . ARG A 1 207 ? 11.945 -4.418 -7.168 1.00 77.12 207 ARG A O 1
ATOM 1545 N N . SER A 1 208 ? 10.654 -3.378 -5.643 1.00 79.38 208 SER A N 1
ATOM 1546 C CA . SER A 1 208 ? 11.711 -3.256 -4.634 1.00 79.38 208 SER A CA 1
ATOM 1547 C C . SER A 1 208 ? 12.264 -4.632 -4.245 1.00 79.38 208 SER A C 1
ATOM 1549 O O . SER A 1 208 ? 11.529 -5.598 -4.051 1.00 79.38 208 SER A O 1
ATOM 1551 N N . ALA A 1 209 ? 13.582 -4.720 -4.138 1.00 74.12 209 ALA A N 1
ATOM 1552 C CA . ALA A 1 209 ? 14.345 -5.891 -3.739 1.00 74.12 209 ALA A CA 1
ATOM 1553 C C . ALA A 1 209 ? 15.363 -5.488 -2.662 1.00 74.12 209 ALA A C 1
ATOM 1555 O O . ALA A 1 209 ? 15.604 -4.304 -2.422 1.00 74.12 209 ALA A O 1
ATOM 1556 N N . SER A 1 210 ? 15.980 -6.470 -1.999 1.00 72.25 210 SER A N 1
ATOM 1557 C CA . SER A 1 210 ? 16.903 -6.201 -0.889 1.00 72.25 210 SER A CA 1
ATOM 1558 C C . SER A 1 210 ? 18.040 -5.251 -1.285 1.00 72.25 210 SER A C 1
ATOM 1560 O O . SER A 1 210 ? 18.616 -5.395 -2.362 1.00 72.25 210 SER A O 1
ATOM 1562 N N . GLY A 1 211 ? 18.392 -4.313 -0.402 1.00 68.69 211 GLY A N 1
ATOM 1563 C CA . GLY A 1 211 ? 19.533 -3.407 -0.584 1.00 68.69 211 GLY A CA 1
ATOM 1564 C C . GLY A 1 211 ? 19.317 -2.287 -1.607 1.00 68.69 211 GLY A C 1
ATOM 1565 O O . GLY A 1 211 ? 20.167 -2.109 -2.472 1.00 68.69 211 GLY A O 1
ATOM 1566 N N . GLU A 1 212 ? 18.201 -1.549 -1.521 1.00 73.19 212 GLU A N 1
ATOM 1567 C CA . GLU A 1 212 ? 17.870 -0.402 -2.399 1.00 73.19 212 GLU A CA 1
ATOM 1568 C C . GLU A 1 212 ? 17.786 -0.746 -3.902 1.00 73.19 212 GLU A C 1
ATOM 1570 O O . GLU A 1 212 ? 17.960 0.092 -4.794 1.00 73.19 212 GLU A O 1
ATOM 1575 N N . ARG A 1 213 ? 17.499 -2.012 -4.217 1.00 85.56 213 ARG A N 1
ATOM 1576 C CA . ARG A 1 213 ? 17.405 -2.509 -5.594 1.00 85.56 213 ARG A CA 1
ATOM 1577 C C . ARG A 1 213 ? 15.961 -2.529 -6.065 1.00 85.56 213 ARG A C 1
ATOM 1579 O O . ARG A 1 213 ? 15.050 -2.694 -5.270 1.00 85.56 213 ARG A O 1
ATOM 1586 N N . HIS A 1 214 ? 15.763 -2.388 -7.370 1.00 87.94 214 HIS A N 1
ATOM 1587 C CA . HIS A 1 214 ? 14.450 -2.510 -8.003 1.00 87.94 214 HIS A CA 1
ATOM 1588 C C . HIS A 1 214 ? 14.586 -3.461 -9.189 1.00 87.94 214 HIS A C 1
ATOM 1590 O O . HIS A 1 214 ? 15.289 -3.118 -10.137 1.00 87.94 214 HIS A O 1
ATOM 1596 N N . GLU A 1 215 ? 14.011 -4.661 -9.109 1.00 89.50 215 GLU A N 1
ATOM 1597 C CA . GLU A 1 215 ? 14.164 -5.715 -10.124 1.00 89.50 215 GLU A CA 1
ATOM 1598 C C . GLU A 1 215 ? 13.007 -5.756 -11.114 1.00 89.50 215 GLU A C 1
ATOM 1600 O O . GLU A 1 215 ? 11.854 -5.548 -10.735 1.00 89.50 215 GLU A O 1
ATOM 1605 N N . ALA A 1 216 ? 13.314 -6.093 -12.368 1.00 92.75 216 ALA A N 1
ATOM 1606 C CA . ALA A 1 216 ? 12.303 -6.312 -13.391 1.00 92.75 216 ALA A CA 1
ATOM 1607 C C . ALA A 1 216 ? 11.487 -7.587 -13.120 1.00 92.75 216 ALA A C 1
ATOM 1609 O O . ALA A 1 216 ? 12.015 -8.685 -12.909 1.00 92.75 216 ALA A O 1
ATOM 1610 N N . ARG A 1 217 ? 10.169 -7.444 -13.180 1.00 91.50 217 ARG A N 1
ATOM 1611 C CA . ARG A 1 217 ? 9.174 -8.497 -13.015 1.00 91.50 217 ARG A CA 1
ATOM 1612 C C . ARG A 1 217 ? 8.185 -8.433 -14.176 1.00 91.50 217 ARG A C 1
ATOM 1614 O O . ARG A 1 217 ? 8.014 -7.398 -14.812 1.00 91.50 217 ARG A O 1
ATOM 1621 N N . TYR A 1 218 ? 7.535 -9.552 -14.435 1.00 92.19 218 TYR A N 1
ATOM 1622 C CA . TYR A 1 218 ? 6.382 -9.692 -15.307 1.00 92.19 218 TYR A CA 1
ATOM 1623 C C . TYR A 1 218 ? 5.143 -9.927 -14.450 1.00 92.19 218 TYR A C 1
ATOM 1625 O O . TYR A 1 218 ? 5.135 -10.839 -13.619 1.00 92.19 218 TYR A O 1
ATOM 1633 N N . SER A 1 219 ? 4.097 -9.144 -14.691 1.00 84.25 219 SER A N 1
ATOM 1634 C CA . SER A 1 219 ? 2.758 -9.365 -14.149 1.00 84.25 219 SER A CA 1
ATOM 1635 C C . SER A 1 219 ? 1.819 -9.836 -15.261 1.00 84.25 219 SER A C 1
ATOM 1637 O O . SER A 1 219 ? 1.743 -9.173 -16.302 1.00 84.25 219 SER A O 1
ATOM 1639 N N . PRO A 1 220 ? 1.111 -10.966 -15.080 1.00 83.69 220 PRO A N 1
ATOM 1640 C CA . PRO A 1 220 ? 0.221 -11.500 -16.101 1.00 83.69 220 PRO A CA 1
ATOM 1641 C C . PRO A 1 220 ? -1.028 -10.622 -16.318 1.00 83.69 220 PRO A C 1
ATOM 1643 O O . PRO A 1 220 ? -1.390 -9.818 -15.453 1.00 83.69 220 PRO A O 1
ATOM 1646 N N . PRO A 1 221 ? -1.728 -10.775 -17.459 1.00 78.38 221 PRO A N 1
ATOM 1647 C CA . PRO A 1 221 ? -3.022 -10.134 -17.681 1.00 78.38 221 PRO A CA 1
ATOM 1648 C C . PRO A 1 221 ? -3.999 -10.394 -16.529 1.00 78.38 221 PRO A C 1
ATOM 1650 O O . PRO A 1 221 ? -4.138 -11.526 -16.069 1.00 78.38 221 PRO A O 1
ATOM 1653 N N . GLY A 1 222 ? -4.700 -9.350 -16.082 1.00 67.81 222 GLY A N 1
ATOM 1654 C CA . GLY A 1 222 ? -5.715 -9.473 -15.031 1.00 67.81 222 GLY A CA 1
ATOM 1655 C C . GLY A 1 222 ? -5.159 -9.788 -13.640 1.00 67.81 222 GLY A C 1
ATOM 1656 O O . GLY A 1 222 ? -5.914 -10.234 -12.781 1.00 67.81 222 GLY A O 1
ATOM 1657 N N . ASN A 1 223 ? -3.859 -9.579 -13.402 1.00 64.25 223 ASN A N 1
ATOM 1658 C CA . ASN A 1 223 ? -3.261 -9.836 -12.100 1.00 64.25 223 ASN A CA 1
ATOM 1659 C C . ASN A 1 223 ? -3.867 -8.946 -10.996 1.00 64.25 223 ASN A C 1
ATOM 1661 O O . ASN A 1 223 ? -3.638 -7.738 -10.962 1.00 64.25 223 ASN A O 1
ATOM 1665 N N . THR A 1 224 ? -4.588 -9.566 -10.059 1.00 56.62 224 THR A N 1
ATOM 1666 C CA . THR A 1 224 ? -5.135 -8.918 -8.857 1.00 56.62 224 THR A CA 1
ATOM 1667 C C . THR A 1 224 ? -4.230 -9.054 -7.629 1.00 56.62 224 THR A C 1
ATOM 1669 O O . THR A 1 224 ? -4.486 -8.398 -6.624 1.00 56.62 224 THR A O 1
ATOM 1672 N N . GLY A 1 225 ? -3.165 -9.865 -7.697 1.00 44.94 225 GLY A N 1
ATOM 1673 C CA . GLY A 1 225 ? -2.179 -10.024 -6.617 1.00 44.94 225 GLY A CA 1
ATOM 1674 C C . GLY A 1 225 ? -1.389 -8.743 -6.330 1.00 44.94 225 GLY A C 1
ATOM 1675 O O . GLY A 1 225 ? -0.900 -8.541 -5.228 1.00 44.94 225 GLY A O 1
ATOM 1676 N N . ALA A 1 226 ? -1.347 -7.816 -7.291 1.00 43.06 226 ALA A N 1
ATOM 1677 C CA . ALA A 1 226 ? -0.749 -6.494 -7.127 1.00 43.06 226 ALA A CA 1
ATOM 1678 C C . ALA A 1 226 ? -1.591 -5.518 -6.276 1.00 43.06 226 ALA A C 1
ATOM 1680 O O . ALA A 1 226 ? -1.100 -4.450 -5.934 1.00 43.06 226 ALA A O 1
ATOM 1681 N N . ALA A 1 227 ? -2.835 -5.843 -5.899 1.00 38.84 227 ALA A N 1
ATOM 1682 C CA . ALA A 1 227 ? -3.699 -4.924 -5.145 1.00 38.84 227 ALA A CA 1
ATOM 1683 C C . ALA A 1 227 ? -3.272 -4.695 -3.677 1.00 38.84 227 ALA A C 1
ATOM 1685 O O . ALA A 1 227 ? -3.918 -3.926 -2.970 1.00 38.84 227 ALA A O 1
ATOM 1686 N N . ALA A 1 228 ? -2.197 -5.339 -3.212 1.00 37.72 228 ALA A N 1
ATOM 1687 C CA . ALA A 1 228 ? -1.716 -5.245 -1.834 1.00 37.72 228 ALA A CA 1
ATOM 1688 C C . ALA A 1 228 ? -0.458 -4.364 -1.648 1.00 37.72 228 ALA A C 1
ATOM 1690 O O . ALA A 1 228 ? 0.047 -4.289 -0.534 1.00 37.72 228 ALA A O 1
ATOM 1691 N N . GLY A 1 229 ? 0.064 -3.703 -2.695 1.00 35.12 229 GLY A N 1
ATOM 1692 C CA . GLY A 1 229 ? 1.408 -3.099 -2.655 1.00 35.12 229 GLY A CA 1
ATOM 1693 C C . GLY A 1 229 ? 1.564 -1.714 -3.292 1.00 35.12 229 GLY A C 1
ATOM 1694 O O . GLY A 1 229 ? 2.493 -1.531 -4.069 1.00 35.12 229 GLY A O 1
ATOM 1695 N N . ALA A 1 230 ? 0.717 -0.749 -2.910 1.00 35.75 230 ALA A N 1
ATOM 1696 C CA . ALA A 1 230 ? 0.734 0.686 -3.263 1.00 35.75 230 ALA A CA 1
ATOM 1697 C C . ALA A 1 230 ? -0.213 1.181 -4.376 1.00 35.75 230 ALA A C 1
ATOM 1699 O O . ALA A 1 230 ? 0.176 1.610 -5.457 1.00 35.75 230 ALA A O 1
ATOM 1700 N N . SER A 1 231 ? -1.486 1.336 -4.024 1.00 41.62 231 SER A N 1
ATOM 1701 C CA . SER A 1 231 ? -2.114 2.647 -4.212 1.00 41.62 231 SER A CA 1
ATOM 1702 C C . SER A 1 231 ? -1.653 3.539 -3.058 1.00 41.62 231 SER A C 1
ATOM 1704 O O . SER A 1 231 ? -1.608 3.061 -1.922 1.00 41.62 231 SER A O 1
ATOM 1706 N N . HIS A 1 232 ? -1.324 4.810 -3.306 1.00 55.69 232 HIS A N 1
ATOM 1707 C CA . HIS A 1 232 ? -1.285 5.802 -2.226 1.00 55.69 232 HIS A CA 1
ATOM 1708 C C . HIS A 1 232 ? -2.554 5.583 -1.387 1.00 55.69 232 HIS A C 1
ATOM 1710 O O . HIS A 1 232 ? -3.638 5.503 -1.978 1.00 55.69 232 HIS A O 1
ATOM 1716 N N . PRO A 1 233 ? -2.451 5.322 -0.071 1.00 73.56 233 PRO A N 1
ATOM 1717 C CA . PRO A 1 233 ? -3.648 5.038 0.702 1.00 73.56 233 PRO A CA 1
ATOM 1718 C C . PRO A 1 233 ? -4.538 6.285 0.642 1.00 73.56 233 PRO A C 1
ATOM 1720 O O . PRO A 1 233 ? -4.030 7.366 0.338 1.00 73.56 233 PRO A O 1
ATOM 1723 N N . PRO A 1 234 ? -5.846 6.178 0.899 1.00 85.31 234 PRO A N 1
ATOM 1724 C CA . PRO A 1 234 ? -6.725 7.340 0.907 1.00 85.31 234 PRO A CA 1
ATOM 1725 C C . PRO A 1 234 ? -6.121 8.518 1.680 1.00 85.31 234 PRO A C 1
ATOM 1727 O O . PRO A 1 234 ? -5.752 8.376 2.845 1.00 85.31 234 PRO A O 1
ATOM 1730 N N . GLN A 1 235 ? -5.997 9.669 1.025 1.00 87.75 235 GLN A N 1
ATOM 1731 C CA . GLN A 1 235 ? -5.400 10.872 1.606 1.00 87.75 235 GLN A CA 1
ATOM 1732 C C . GLN A 1 235 ? -6.412 11.737 2.341 1.00 87.75 235 GLN A C 1
ATOM 1734 O O . GLN A 1 235 ? -6.050 12.592 3.146 1.00 87.75 235 GLN A O 1
ATOM 1739 N N . THR A 1 236 ? -7.695 11.505 2.081 1.00 90.81 236 THR A N 1
ATOM 1740 C CA . THR A 1 236 ? -8.797 12.261 2.664 1.00 90.81 236 THR A CA 1
ATOM 1741 C C . THR A 1 236 ? -9.909 11.328 3.152 1.00 90.81 236 THR A C 1
ATOM 1743 O O . THR A 1 236 ? -10.043 10.204 2.657 1.00 90.81 236 THR A O 1
ATOM 1746 N N . PRO A 1 237 ? -10.757 11.769 4.101 1.00 92.38 237 PRO A N 1
ATOM 1747 C CA . PRO A 1 237 ? -11.942 11.006 4.492 1.00 92.38 237 PRO A CA 1
ATOM 1748 C C . PRO A 1 237 ? -12.877 10.687 3.313 1.00 92.38 237 PRO A C 1
ATOM 1750 O O . PRO A 1 237 ? -13.396 9.579 3.231 1.00 92.38 237 PRO A O 1
ATOM 1753 N N . SER A 1 238 ? -13.023 11.598 2.345 1.00 90.12 238 SER A N 1
ATOM 1754 C CA . SER A 1 238 ? -13.830 11.354 1.141 1.00 90.12 238 SER A CA 1
ATOM 1755 C C . SER A 1 238 ? -13.254 10.257 0.240 1.00 90.12 238 SER A C 1
ATOM 1757 O O . SER A 1 238 ? -14.006 9.521 -0.395 1.00 90.12 238 SER A O 1
ATOM 1759 N N . GLU A 1 239 ? -11.931 10.091 0.197 1.00 86.06 239 GLU A N 1
ATOM 1760 C CA . GLU A 1 239 ? -11.306 8.957 -0.492 1.00 86.06 239 GLU A CA 1
ATOM 1761 C C . GLU A 1 239 ? -11.514 7.635 0.259 1.00 86.06 239 GLU A C 1
ATOM 1763 O O . GLU A 1 239 ? -11.707 6.603 -0.382 1.00 86.06 239 GLU A O 1
ATOM 1768 N N . LEU A 1 240 ? -11.553 7.646 1.600 1.00 89.19 240 LEU A N 1
ATOM 1769 C CA . LEU A 1 240 ? -11.9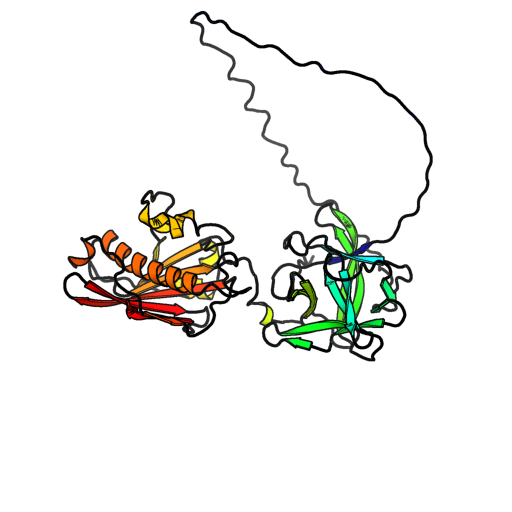61 6.467 2.378 1.00 89.19 240 LEU A CA 1
ATOM 1770 C C . LEU A 1 240 ? -13.408 6.089 2.049 1.00 89.19 240 LEU A C 1
ATOM 1772 O O . LEU A 1 240 ? -13.687 4.937 1.735 1.00 89.19 240 LEU A O 1
ATOM 1776 N N . GLU A 1 241 ? -14.319 7.060 2.040 1.00 90.69 241 GLU A N 1
ATOM 1777 C CA . GLU A 1 241 ? -15.718 6.875 1.627 1.00 90.69 241 GLU A CA 1
ATOM 1778 C C . GLU A 1 241 ? -15.853 6.403 0.172 1.00 90.69 241 GLU A C 1
ATOM 1780 O O . GLU A 1 241 ? -16.856 5.784 -0.198 1.00 90.69 241 GLU A O 1
ATOM 1785 N N . ALA A 1 242 ? -14.852 6.672 -0.671 1.00 84.50 242 ALA A N 1
ATOM 1786 C CA . ALA A 1 242 ? -14.848 6.233 -2.055 1.00 84.50 242 ALA A CA 1
ATOM 1787 C C . ALA A 1 242 ? -14.627 4.713 -2.196 1.00 84.50 242 ALA A C 1
ATOM 1789 O O . ALA A 1 242 ? -15.136 4.108 -3.153 1.00 84.50 242 ALA A O 1
ATOM 1790 N N . LEU A 1 243 ? -13.928 4.084 -1.242 1.00 76.50 243 LEU A N 1
ATOM 1791 C CA . LEU A 1 243 ? -13.631 2.651 -1.256 1.00 76.50 243 LEU A CA 1
ATOM 1792 C C . LEU A 1 243 ? -14.906 1.819 -1.031 1.00 76.50 243 LEU A C 1
ATOM 1794 O O . LEU A 1 243 ? -15.631 2.073 -0.068 1.00 76.50 243 LEU A O 1
ATOM 1798 N N . PRO A 1 244 ? -15.199 0.795 -1.861 1.00 84.88 244 PRO A N 1
ATOM 1799 C CA . PRO A 1 244 ? -16.451 0.038 -1.766 1.00 84.88 244 PRO A CA 1
ATOM 1800 C C . PRO A 1 244 ? -16.737 -0.561 -0.383 1.00 84.88 244 PRO A C 1
ATOM 1802 O O . PRO A 1 244 ? -17.854 -0.430 0.114 1.00 84.88 244 PRO A O 1
ATOM 1805 N N . TRP A 1 245 ? -15.737 -1.175 0.256 1.00 86.38 245 TRP A N 1
ATOM 1806 C CA . TRP A 1 245 ? -15.915 -1.825 1.558 1.00 86.38 245 TRP A CA 1
ATOM 1807 C C . TRP A 1 245 ? -16.066 -0.809 2.701 1.00 86.38 245 TRP A C 1
ATOM 1809 O O . TRP A 1 245 ? -16.909 -0.993 3.575 1.00 86.38 245 TRP A O 1
ATOM 1819 N N . CYS A 1 246 ? -15.330 0.308 2.661 1.00 92.69 246 CYS A N 1
ATOM 1820 C CA . CYS A 1 246 ? -15.501 1.406 3.612 1.00 92.69 246 CYS A CA 1
ATOM 1821 C C . CYS A 1 246 ? -16.880 2.052 3.454 1.00 92.69 246 CYS A C 1
ATOM 1823 O O . CYS A 1 246 ? -17.590 2.228 4.440 1.00 92.69 246 CYS A O 1
ATOM 1825 N N . ARG A 1 247 ? -17.300 2.344 2.214 1.00 92.75 247 ARG A N 1
ATOM 1826 C CA . ARG A 1 247 ? -18.627 2.894 1.912 1.00 92.75 247 ARG A CA 1
ATOM 1827 C C . ARG A 1 247 ? -19.736 2.016 2.475 1.00 92.75 247 ARG A C 1
ATOM 1829 O O . ARG A 1 247 ? -20.664 2.546 3.076 1.00 92.75 247 ARG A O 1
ATOM 1836 N N . ALA A 1 248 ? -19.646 0.698 2.301 1.00 90.31 248 ALA A N 1
ATOM 1837 C CA . ALA A 1 248 ? -20.650 -0.234 2.813 1.00 90.31 248 ALA A CA 1
ATOM 1838 C C . ALA A 1 248 ? -20.819 -0.121 4.340 1.00 90.31 248 ALA A C 1
ATOM 1840 O O . ALA A 1 248 ? -21.946 -0.097 4.833 1.00 90.31 248 ALA A O 1
ATOM 1841 N N . LEU A 1 249 ? -19.717 0.030 5.081 1.00 94.62 249 LEU A N 1
ATOM 1842 C CA . LEU A 1 249 ? -19.751 0.250 6.531 1.00 94.62 249 LEU A CA 1
ATOM 1843 C C . LEU A 1 249 ? -20.332 1.627 6.883 1.00 94.62 249 LEU A C 1
ATOM 1845 O O . LEU A 1 249 ? -21.240 1.726 7.702 1.00 94.62 249 LEU A O 1
ATOM 1849 N N . LEU A 1 250 ? -19.842 2.684 6.233 1.00 96.12 250 LEU A N 1
ATOM 1850 C CA . LEU A 1 250 ? -20.186 4.075 6.549 1.00 96.12 250 LEU A CA 1
ATOM 1851 C C . LEU A 1 250 ? -21.623 4.458 6.165 1.00 96.12 250 LEU A C 1
ATOM 1853 O O . LEU A 1 250 ? -22.187 5.373 6.754 1.00 96.12 250 LEU A O 1
ATOM 1857 N N . THR A 1 251 ? -22.213 3.771 5.185 1.00 94.12 251 THR A N 1
ATOM 1858 C CA . THR A 1 251 ? -23.582 4.026 4.695 1.00 94.12 251 THR A CA 1
ATOM 1859 C C . THR A 1 251 ? -24.611 3.024 5.217 1.00 94.12 251 THR A C 1
ATOM 1861 O O . THR A 1 251 ? -25.772 3.061 4.808 1.00 94.12 251 THR A O 1
ATOM 1864 N N . SER A 1 252 ? -24.209 2.128 6.124 1.00 95.12 252 SER A N 1
ATOM 1865 C CA . SER A 1 252 ? -25.135 1.185 6.748 1.00 95.12 252 SER A CA 1
ATOM 1866 C C . SER A 1 252 ? -26.221 1.932 7.548 1.00 95.12 252 SER A C 1
ATOM 1868 O O . SER A 1 252 ? -25.910 2.909 8.236 1.00 95.12 252 SER A O 1
ATOM 1870 N N . PRO A 1 253 ? -27.499 1.505 7.488 1.00 95.25 253 PRO A N 1
ATOM 1871 C CA . PRO A 1 253 ? -28.577 2.160 8.227 1.00 95.25 253 PRO A CA 1
ATOM 1872 C C . PRO A 1 253 ? -28.290 2.236 9.732 1.00 95.25 253 PRO A C 1
ATOM 1874 O O . PRO A 1 253 ? -27.855 1.255 10.332 1.00 95.25 253 PRO A O 1
ATOM 1877 N N . GLY A 1 254 ? -28.556 3.393 10.345 1.00 93.56 254 GLY A N 1
ATOM 1878 C CA . GLY A 1 254 ? -28.332 3.611 11.779 1.00 93.56 254 GLY A CA 1
ATOM 1879 C C . GLY A 1 254 ? -26.865 3.809 12.175 1.00 93.56 254 GLY A C 1
ATOM 1880 O O . GLY A 1 254 ? -26.553 3.756 13.362 1.00 93.56 254 GLY A O 1
ATOM 1881 N N . ILE A 1 255 ? -25.956 4.028 11.218 1.00 96.38 255 ILE A N 1
ATOM 1882 C CA . ILE A 1 255 ? -24.573 4.429 11.493 1.00 96.38 255 ILE A CA 1
ATOM 1883 C C . ILE A 1 255 ? -24.459 5.954 11.551 1.00 96.38 255 ILE A C 1
ATOM 1885 O O . ILE A 1 255 ? -24.858 6.663 10.630 1.00 96.38 255 ILE A O 1
ATOM 1889 N N . THR A 1 256 ? -23.853 6.459 12.626 1.00 95.44 256 THR A N 1
ATOM 1890 C CA . THR A 1 256 ? -23.422 7.857 12.746 1.00 95.44 256 THR A CA 1
ATOM 1891 C C . THR A 1 256 ? -21.928 7.952 12.449 1.00 95.44 256 THR A C 1
ATOM 1893 O O . THR A 1 256 ? -21.126 7.367 13.178 1.00 95.44 256 THR A O 1
ATOM 1896 N N . THR A 1 257 ? -21.543 8.716 11.425 1.00 97.06 257 THR A N 1
ATOM 1897 C CA . THR A 1 257 ? -20.142 9.011 11.083 1.00 97.06 257 THR A CA 1
ATOM 1898 C C . THR A 1 257 ? -19.696 10.353 11.669 1.00 97.06 257 THR A C 1
ATOM 1900 O O . THR A 1 257 ? -20.503 11.264 11.868 1.00 97.06 257 THR A O 1
ATOM 1903 N N . PHE A 1 258 ? -18.410 10.488 11.994 1.00 96.38 258 PHE A N 1
ATOM 1904 C CA . PHE A 1 258 ? -17.824 11.737 12.477 1.00 96.38 258 PHE A CA 1
ATOM 1905 C C . PHE A 1 258 ? -16.295 11.752 12.318 1.00 96.38 258 PHE A C 1
ATOM 1907 O O . PHE A 1 258 ? -15.633 10.713 12.251 1.00 96.38 258 PHE A O 1
ATOM 1914 N N . THR A 1 259 ? -15.723 12.955 12.303 1.00 95.81 259 THR A N 1
ATOM 1915 C CA . THR A 1 259 ? -14.271 13.161 12.323 1.00 95.81 259 THR A CA 1
ATOM 1916 C C . THR A 1 259 ? -13.749 13.038 13.758 1.00 95.81 259 THR A C 1
ATOM 1918 O O . THR A 1 259 ? -14.260 13.746 14.632 1.00 95.81 259 THR A O 1
ATOM 1921 N N . PRO A 1 260 ? -12.739 12.189 14.036 1.00 95.94 260 PRO A N 1
ATOM 1922 C CA . PRO A 1 260 ? -12.082 12.145 15.342 1.00 95.94 260 PRO A CA 1
ATOM 1923 C C . PRO A 1 260 ? -11.599 13.526 15.774 1.00 95.94 260 PRO A C 1
ATOM 1925 O O . PRO A 1 260 ? -11.104 14.293 14.948 1.00 95.94 260 PRO A O 1
ATOM 1928 N N . LYS A 1 261 ? -11.662 13.835 17.075 1.00 93.75 261 LYS A N 1
ATOM 1929 C CA . LYS A 1 261 ? -11.155 15.116 17.592 1.00 93.75 261 LYS A CA 1
ATOM 1930 C C . LYS A 1 261 ? -9.687 15.346 17.255 1.00 93.75 261 LYS A C 1
ATOM 1932 O O . LYS A 1 261 ? -9.312 16.480 16.970 1.00 93.75 261 LYS A O 1
ATOM 1937 N N . SER A 1 262 ? -8.879 14.290 17.207 1.00 93.50 262 SER A N 1
ATOM 1938 C CA . SER A 1 262 ? -7.482 14.381 16.788 1.00 93.50 262 SER A CA 1
ATOM 1939 C C . SER A 1 262 ? -7.306 14.894 15.358 1.00 93.50 262 SER A C 1
ATOM 1941 O O . SER A 1 262 ? -6.265 15.458 15.043 1.00 93.50 262 SER A O 1
ATOM 1943 N N . ARG A 1 263 ? -8.328 14.785 14.501 1.00 94.12 263 ARG A N 1
ATOM 1944 C CA . ARG A 1 263 ? -8.321 15.271 13.113 1.00 94.12 263 ARG A CA 1
ATOM 1945 C C . ARG A 1 263 ? -9.130 16.538 12.876 1.00 94.12 263 ARG A C 1
ATOM 1947 O O . ARG A 1 263 ? -9.143 17.020 11.748 1.00 94.12 263 ARG A O 1
ATOM 1954 N N . ASP A 1 264 ? -9.782 17.092 13.894 1.00 91.25 264 ASP A N 1
ATOM 1955 C CA . ASP A 1 264 ? -10.471 18.375 13.760 1.00 91.25 264 ASP A CA 1
ATOM 1956 C C . ASP A 1 264 ? -9.433 19.513 13.675 1.00 91.25 264 ASP A C 1
ATOM 1958 O O . ASP A 1 264 ? -8.711 19.748 14.647 1.00 91.25 264 ASP A O 1
ATOM 1962 N N . PRO A 1 265 ? -9.357 20.275 12.564 1.00 85.00 265 PRO A N 1
ATOM 1963 C CA . PRO A 1 265 ? -8.420 21.393 12.432 1.00 85.00 265 PRO A CA 1
ATOM 1964 C C . PRO A 1 265 ? -8.611 22.491 13.487 1.00 85.00 265 PRO A C 1
ATOM 1966 O O . PRO A 1 265 ? -7.706 23.294 13.717 1.00 85.00 265 PRO A O 1
ATOM 1969 N N . LYS A 1 266 ? -9.793 22.558 14.114 1.00 87.75 266 LYS A N 1
ATOM 1970 C CA . LYS A 1 266 ? -10.112 23.508 15.187 1.00 87.75 266 LYS A CA 1
ATOM 1971 C C . LYS A 1 266 ? -9.651 23.019 16.558 1.00 87.75 266 LYS A C 1
ATOM 1973 O O . LYS A 1 266 ? -9.631 23.811 17.501 1.00 87.75 266 LYS A O 1
ATOM 1978 N N . ASN A 1 267 ? -9.286 21.744 16.691 1.00 86.75 267 ASN A N 1
ATOM 1979 C CA . ASN A 1 267 ? -8.825 21.194 17.951 1.00 86.75 267 ASN A CA 1
ATOM 1980 C C . ASN A 1 267 ? -7.400 21.674 18.263 1.00 86.75 267 ASN A C 1
ATOM 1982 O O . ASN A 1 267 ? -6.429 21.347 17.582 1.00 86.75 267 ASN A O 1
ATOM 1986 N N . SER A 1 268 ? -7.276 22.465 19.326 1.00 82.75 268 SER A N 1
ATOM 1987 C CA . SER A 1 268 ? -6.002 22.991 19.818 1.00 82.75 268 SER A CA 1
ATOM 1988 C C . SER A 1 268 ? -5.430 22.190 20.992 1.00 82.75 268 SER A C 1
ATOM 1990 O O . SER A 1 268 ? -4.355 22.542 21.492 1.00 82.75 268 SER A O 1
ATOM 1992 N N . ASN A 1 269 ? -6.106 21.116 21.422 1.00 84.88 269 ASN A N 1
ATOM 1993 C CA . ASN A 1 269 ? -5.699 20.309 22.564 1.00 84.88 269 ASN A CA 1
ATOM 1994 C C . ASN A 1 269 ? -4.329 19.645 22.311 1.00 84.88 269 ASN A C 1
ATOM 1996 O O . ASN A 1 269 ? -4.178 18.859 21.373 1.00 84.88 269 ASN A O 1
ATOM 2000 N N . PRO A 1 270 ? -3.301 19.926 23.135 1.00 83.62 270 PRO A N 1
ATOM 2001 C CA . PRO A 1 270 ? -1.983 19.323 22.972 1.00 83.62 270 PRO A CA 1
ATOM 2002 C C . PRO A 1 270 ? -1.961 17.794 23.064 1.00 83.62 270 PRO A C 1
ATOM 2004 O O . PRO A 1 270 ? -1.041 17.196 22.506 1.00 83.62 270 PRO A O 1
ATOM 2007 N N . HIS A 1 271 ? -2.940 17.178 23.737 1.00 83.06 271 HIS A N 1
ATOM 2008 C CA . HIS A 1 271 ? -3.034 15.723 23.884 1.00 83.06 271 HIS A CA 1
ATOM 2009 C C . HIS A 1 271 ? -3.190 14.993 22.540 1.00 83.06 271 HIS A C 1
ATOM 2011 O O . HIS A 1 271 ? -2.700 13.880 22.399 1.00 83.06 271 HIS A O 1
ATOM 2017 N N . ASP A 1 272 ? -3.750 15.650 21.523 1.00 89.25 272 ASP A N 1
ATOM 2018 C CA . ASP A 1 272 ? -4.066 15.020 20.238 1.00 89.25 272 ASP A CA 1
ATOM 2019 C C . ASP A 1 272 ? -2.968 15.179 19.169 1.00 89.25 272 ASP A C 1
ATOM 2021 O O . ASP A 1 272 ? -3.147 14.822 18.004 1.00 89.25 272 ASP A O 1
ATOM 2025 N N . ARG A 1 273 ? -1.805 15.742 19.522 1.00 91.31 273 ARG A N 1
ATOM 2026 C CA . ARG A 1 273 ? -0.766 16.108 18.540 1.00 91.31 273 ARG A CA 1
ATOM 2027 C C . ARG A 1 273 ? -0.148 14.919 17.809 1.00 91.31 273 ARG A C 1
ATOM 2029 O O . ARG A 1 273 ? 0.264 15.101 16.664 1.00 91.31 273 ARG A O 1
ATOM 2036 N N . LEU A 1 274 ? -0.074 13.741 18.434 1.00 94.06 274 LEU A N 1
ATOM 2037 C CA . LEU A 1 274 ? 0.494 12.553 17.790 1.00 94.06 274 LEU A CA 1
ATOM 2038 C C . LEU A 1 274 ? -0.305 12.203 16.527 1.00 94.06 274 LEU A C 1
ATOM 2040 O O . LEU A 1 274 ? 0.259 12.204 15.438 1.00 94.06 274 LEU A O 1
ATOM 2044 N N . PHE A 1 275 ? -1.621 12.010 16.645 1.00 94.44 275 PHE A N 1
ATOM 2045 C CA . PHE A 1 275 ? -2.480 11.739 15.489 1.00 94.44 275 PHE A CA 1
ATOM 2046 C C . PHE A 1 275 ? -2.767 12.977 14.647 1.00 94.44 275 PHE A C 1
ATOM 2048 O O . PHE A 1 275 ? -2.751 12.885 13.426 1.00 94.44 275 PHE A O 1
ATOM 2055 N N . GLY A 1 276 ? -3.003 14.131 15.270 1.00 93.12 276 GLY A N 1
ATOM 2056 C CA . GLY A 1 276 ? -3.441 15.339 14.573 1.00 93.12 276 GLY A CA 1
ATOM 2057 C C . GLY A 1 276 ? -2.354 16.120 13.851 1.00 93.12 276 GLY A C 1
ATOM 2058 O O . GLY A 1 276 ? -2.667 16.926 12.972 1.00 93.12 276 GLY A O 1
ATOM 2059 N N . LYS A 1 277 ? -1.081 15.899 14.200 1.00 91.12 277 LYS A N 1
ATOM 2060 C CA . LYS A 1 277 ? 0.064 16.582 13.581 1.00 91.12 277 LYS A CA 1
ATOM 2061 C C . LYS A 1 277 ? 1.157 15.617 13.154 1.00 91.12 277 LYS A C 1
ATOM 2063 O O . LYS A 1 277 ? 1.494 15.596 11.980 1.00 91.12 277 LYS A O 1
ATOM 2068 N N . THR A 1 278 ? 1.703 14.829 14.080 1.00 95.31 278 THR A N 1
ATOM 2069 C CA . THR A 1 278 ? 2.876 13.985 13.797 1.00 95.31 278 THR A CA 1
ATOM 2070 C C . THR A 1 278 ? 2.572 12.910 12.763 1.00 95.31 278 THR A C 1
ATOM 2072 O O . THR A 1 278 ? 3.380 12.703 11.873 1.00 95.31 278 THR A O 1
ATOM 2075 N N . LEU A 1 279 ? 1.409 12.264 12.851 1.00 96.62 279 LEU A N 1
ATOM 2076 C CA . LEU A 1 279 ? 0.970 11.241 11.901 1.00 96.62 279 LEU A CA 1
ATOM 2077 C C . LEU A 1 279 ? 0.047 11.803 10.811 1.00 96.62 279 LEU A C 1
ATOM 2079 O O . LEU A 1 279 ? -0.314 11.078 9.891 1.00 96.62 279 LEU A O 1
ATOM 2083 N N . ASN A 1 280 ? -0.339 13.079 10.880 1.00 95.06 280 ASN A N 1
ATOM 2084 C CA . ASN A 1 280 ? -1.258 13.708 9.930 1.00 95.06 280 ASN A CA 1
ATOM 2085 C C . ASN A 1 280 ? -0.527 14.268 8.708 1.00 95.06 280 ASN A C 1
ATOM 2087 O O . ASN A 1 280 ? -0.444 15.480 8.510 1.00 95.06 280 ASN A O 1
ATOM 2091 N N . HIS A 1 281 ? 0.050 13.375 7.912 1.00 89.19 281 HIS A N 1
ATOM 2092 C CA . HIS A 1 281 ? 0.723 13.725 6.667 1.00 89.19 281 HIS A CA 1
ATOM 2093 C C . HIS A 1 281 ? 0.661 12.553 5.673 1.00 89.19 281 HIS A C 1
ATOM 2095 O O . HIS A 1 281 ? 0.393 11.422 6.090 1.00 89.19 281 HIS A O 1
ATOM 2101 N N . PRO A 1 282 ? 0.950 12.791 4.377 1.00 86.69 282 PRO A N 1
ATOM 2102 C CA . PRO A 1 282 ? 0.805 11.782 3.325 1.00 86.69 282 PRO A CA 1
ATOM 2103 C C . PRO A 1 282 ? 1.597 10.490 3.516 1.00 86.69 282 PRO A C 1
ATOM 2105 O O . PRO A 1 282 ? 1.214 9.451 2.987 1.00 86.69 282 PRO A O 1
ATOM 2108 N N . GLU A 1 283 ? 2.684 10.530 4.283 1.00 83.75 283 GLU A N 1
ATOM 2109 C CA . GLU A 1 283 ? 3.524 9.362 4.568 1.00 83.75 283 GLU A CA 1
ATOM 2110 C C . GLU A 1 283 ? 3.170 8.676 5.901 1.00 83.75 283 GLU A C 1
ATOM 2112 O O . GLU A 1 283 ? 3.675 7.592 6.167 1.00 83.75 283 GLU A O 1
ATOM 2117 N N . GLY A 1 284 ? 2.276 9.247 6.716 1.00 94.00 284 GLY A N 1
ATOM 2118 C CA . GLY A 1 284 ? 1.886 8.718 8.026 1.00 94.00 284 GLY A CA 1
ATOM 2119 C C . GLY A 1 284 ? 0.534 7.995 8.013 1.00 94.00 284 GLY A C 1
ATOM 2120 O O . GLY A 1 284 ? 0.344 6.976 7.353 1.00 94.00 284 GLY A O 1
ATOM 2121 N N . VAL A 1 285 ? -0.420 8.548 8.761 1.00 97.44 285 VAL A N 1
ATOM 2122 C CA . VAL A 1 285 ? -1.840 8.170 8.774 1.00 97.44 285 VAL A CA 1
ATOM 2123 C C . VAL A 1 285 ? -2.625 9.349 8.182 1.00 97.44 285 VAL A C 1
ATOM 2125 O O . VAL A 1 285 ? -3.089 10.210 8.934 1.00 97.44 285 VAL A O 1
ATOM 2128 N N . PRO A 1 286 ? -2.718 9.475 6.851 1.00 94.94 286 PRO A N 1
ATOM 2129 C CA . PRO A 1 286 ? -3.214 10.690 6.199 1.00 94.94 286 PRO A CA 1
ATOM 2130 C C . PRO A 1 286 ? -4.716 10.930 6.385 1.00 94.94 286 PRO A C 1
ATOM 2132 O O . PRO A 1 286 ? -5.147 12.075 6.493 1.00 94.94 286 PRO A O 1
ATOM 2135 N N . ALA A 1 287 ? -5.513 9.866 6.500 1.00 96.38 287 ALA A N 1
ATOM 2136 C CA . ALA A 1 287 ? -6.953 9.967 6.695 1.00 96.38 287 ALA A CA 1
ATOM 2137 C C . ALA A 1 287 ? -7.456 8.979 7.745 1.00 96.38 287 ALA A C 1
ATOM 2139 O O . ALA A 1 287 ? -7.003 7.835 7.828 1.00 96.38 287 ALA A O 1
ATOM 2140 N N . CYS A 1 288 ? -8.452 9.408 8.515 1.00 97.62 288 CYS A N 1
ATOM 2141 C CA . CYS A 1 288 ? -9.296 8.503 9.275 1.00 97.62 288 CYS A CA 1
ATOM 2142 C C . CYS A 1 288 ? -10.722 9.043 9.398 1.00 97.62 288 CYS A C 1
ATOM 2144 O O . CYS A 1 288 ? -10.958 10.250 9.318 1.00 97.62 288 CYS A O 1
ATOM 2146 N N . ILE A 1 289 ? -11.673 8.130 9.578 1.00 98.06 289 ILE A N 1
ATOM 2147 C CA . ILE A 1 289 ? -13.084 8.436 9.824 1.00 98.06 289 ILE A CA 1
ATOM 2148 C C . ILE A 1 289 ? -13.618 7.472 10.876 1.00 98.06 289 ILE A C 1
ATOM 2150 O O . ILE A 1 289 ? -13.362 6.268 10.804 1.00 98.06 289 ILE A O 1
ATOM 2154 N N . SER A 1 290 ? -14.344 8.001 11.858 1.00 98.50 290 SER A N 1
ATOM 2155 C CA . SER A 1 290 ? -14.942 7.202 12.921 1.00 98.50 290 SER A CA 1
ATOM 2156 C C . SER A 1 290 ? -16.442 7.102 12.757 1.00 98.50 290 SER A C 1
ATOM 2158 O O . SER A 1 290 ? -17.096 7.996 12.221 1.00 98.50 290 SER A O 1
ATOM 2160 N N . PHE A 1 291 ? -16.998 5.997 13.230 1.00 98.31 291 PHE A N 1
ATOM 2161 C CA . PHE A 1 291 ? -18.420 5.746 13.161 1.00 98.31 291 PHE A CA 1
ATOM 2162 C C . PHE A 1 291 ? -18.871 4.780 14.250 1.00 98.31 291 PHE A C 1
ATOM 2164 O O . PHE A 1 291 ? -18.106 3.942 14.723 1.00 98.31 291 PHE A O 1
ATOM 2171 N N . HIS A 1 292 ? -20.124 4.904 14.665 1.00 97.56 292 HIS A N 1
ATOM 2172 C CA . HIS A 1 292 ? -20.741 3.990 15.619 1.00 97.56 292 HIS A CA 1
ATOM 2173 C C . HIS A 1 292 ? -22.224 3.793 15.276 1.00 97.56 292 HIS A C 1
ATOM 2175 O O . HIS A 1 292 ? -22.833 4.696 14.690 1.00 97.56 292 HIS A O 1
ATOM 2181 N N . PRO A 1 293 ? -22.831 2.652 15.649 1.00 94.31 293 PRO A N 1
ATOM 2182 C CA . PRO A 1 293 ? -24.280 2.505 15.630 1.00 94.31 293 PRO A CA 1
ATOM 2183 C C . PRO A 1 293 ? -24.950 3.548 16.526 1.00 94.31 293 PRO A C 1
ATOM 2185 O O . PRO A 1 293 ? -24.420 3.919 17.581 1.00 94.31 293 PRO A O 1
ATOM 2188 N N . GLU A 1 294 ? -26.125 4.022 16.132 1.00 87.44 294 GLU A N 1
ATOM 2189 C CA . GLU A 1 294 ? -26.938 4.891 16.974 1.00 87.44 294 GLU A CA 1
ATOM 2190 C C . GLU A 1 294 ? -27.204 4.237 18.335 1.00 87.44 294 GLU A C 1
ATOM 2192 O O . GLU A 1 294 ? -27.542 3.059 18.442 1.00 87.44 294 GLU A O 1
ATOM 2197 N N . SER A 1 295 ? -27.030 5.021 19.398 1.00 83.19 295 SER A N 1
ATOM 2198 C CA . SER A 1 295 ? -27.303 4.596 20.772 1.00 83.19 295 SER A CA 1
ATOM 2199 C C . SER A 1 295 ? -28.515 5.377 21.290 1.00 83.19 295 SER A C 1
ATOM 2201 O O . SER A 1 295 ? -28.471 6.614 21.262 1.00 83.19 295 SER A O 1
ATOM 2203 N N . PRO A 1 296 ? -29.597 4.710 21.741 1.00 83.00 296 PRO A N 1
ATOM 2204 C CA . PRO A 1 296 ? -30.829 5.377 22.159 1.00 83.00 296 PRO A CA 1
ATOM 2205 C C . PRO A 1 296 ? -30.609 6.402 23.277 1.00 83.00 296 PRO A C 1
ATOM 2207 O O . PRO A 1 296 ? -30.000 6.095 24.305 1.00 83.00 296 PRO A O 1
ATOM 2210 N N . GLY A 1 297 ? -31.138 7.614 23.101 1.00 85.31 297 GLY A N 1
ATOM 2211 C CA . GLY A 1 297 ? -31.055 8.680 24.103 1.00 85.31 297 GLY A CA 1
ATOM 2212 C C . GLY A 1 297 ? -29.612 8.987 24.517 1.00 85.31 297 GLY A C 1
ATOM 2213 O O . GLY A 1 297 ? -28.744 9.184 23.669 1.00 85.31 297 GLY A O 1
ATOM 2214 N N . GLN A 1 298 ? -29.357 9.003 25.827 1.00 88.50 298 GLN A N 1
ATOM 2215 C CA . GLN A 1 298 ? -28.031 9.237 26.418 1.00 88.50 298 GLN A CA 1
ATOM 2216 C C . GLN A 1 298 ? -27.303 7.941 26.809 1.00 88.50 298 GLN A C 1
ATOM 2218 O O . GLN A 1 298 ? -26.310 7.994 27.534 1.00 88.50 298 GLN A O 1
ATOM 2223 N N . SER A 1 299 ? -27.756 6.778 26.325 1.00 92.62 299 SER A N 1
ATOM 2224 C CA . SER A 1 299 ? -27.066 5.510 26.588 1.00 92.62 299 SER A CA 1
ATOM 2225 C C . SER A 1 299 ? -25.614 5.546 26.108 1.00 92.62 299 SER A C 1
ATOM 2227 O O . SER A 1 299 ? -25.284 6.198 25.111 1.00 92.62 299 SER A O 1
ATOM 2229 N N . VAL A 1 300 ? -24.752 4.855 26.857 1.00 94.00 300 VAL A N 1
ATOM 2230 C CA . VAL A 1 300 ? -23.324 4.721 26.559 1.00 94.00 300 VAL A CA 1
ATOM 2231 C C . VAL A 1 300 ? -23.145 4.077 25.190 1.00 94.00 300 VAL A C 1
ATOM 2233 O O . VAL A 1 300 ? -23.724 3.030 24.907 1.00 94.00 300 VAL A O 1
ATOM 2236 N N . ILE A 1 301 ? -22.295 4.682 24.366 1.00 96.38 301 ILE A N 1
ATOM 2237 C CA . ILE A 1 301 ? -21.819 4.077 23.127 1.00 96.38 301 ILE A CA 1
ATOM 2238 C C . ILE A 1 301 ? -20.824 2.996 23.543 1.00 96.38 301 ILE A C 1
ATOM 2240 O O . ILE A 1 301 ? -19.729 3.308 24.016 1.00 96.38 301 ILE A O 1
ATOM 2244 N N . THR A 1 302 ? -21.227 1.732 23.440 1.00 96.06 302 THR A N 1
ATOM 2245 C CA . THR A 1 302 ? -20.426 0.582 23.885 1.00 96.06 302 THR A CA 1
ATOM 2246 C C . THR A 1 302 ? -19.495 0.047 22.809 1.00 96.06 302 THR A C 1
ATOM 2248 O O . THR A 1 302 ? -18.581 -0.700 23.138 1.00 96.06 302 THR A O 1
ATOM 2251 N N . GLU A 1 303 ? -19.690 0.427 21.549 1.00 97.56 303 GLU A N 1
ATOM 2252 C CA . GLU A 1 303 ? -18.838 0.039 20.430 1.00 97.56 303 GLU A CA 1
ATOM 2253 C C . GLU A 1 303 ? -18.671 1.206 19.460 1.00 97.56 303 GLU A C 1
ATOM 2255 O O . GLU A 1 303 ? -19.618 1.938 19.172 1.00 97.56 303 GLU A O 1
ATOM 2260 N N . LEU A 1 304 ? -17.454 1.370 18.951 1.00 98.12 304 LEU A N 1
ATOM 2261 C CA . LEU A 1 304 ? -17.109 2.372 17.957 1.00 98.12 304 LEU A CA 1
ATOM 2262 C C . LEU A 1 304 ? -16.044 1.826 17.020 1.00 98.12 304 LEU A C 1
ATOM 2264 O O . LEU A 1 304 ? -15.175 1.057 17.422 1.00 98.12 304 LEU A O 1
ATOM 2268 N N . SER A 1 305 ? -16.102 2.260 15.771 1.00 98.62 305 SER A N 1
ATOM 2269 C CA . SER A 1 305 ? -15.144 1.901 14.741 1.00 98.62 305 SER A CA 1
ATOM 2270 C C . SER A 1 305 ? -14.418 3.123 14.188 1.00 98.62 305 SER A C 1
ATOM 2272 O O . SER A 1 305 ? -14.995 4.204 14.091 1.00 98.62 305 SER A O 1
ATOM 2274 N N . THR A 1 306 ? -13.168 2.937 13.774 1.00 98.75 306 THR A N 1
ATOM 2275 C CA . THR A 1 306 ? -12.366 3.935 13.060 1.00 98.75 306 THR A CA 1
ATOM 2276 C C . THR A 1 306 ? -11.667 3.275 11.880 1.00 98.75 306 THR A C 1
ATOM 2278 O O . THR A 1 306 ? -10.947 2.293 12.046 1.00 98.75 306 THR A O 1
ATOM 2281 N N . LEU A 1 307 ? -11.862 3.819 10.681 1.00 98.69 307 LEU A N 1
ATOM 2282 C CA . LEU A 1 307 ? -11.064 3.476 9.506 1.00 98.69 307 LEU A CA 1
ATOM 2283 C C . LEU A 1 307 ? -9.792 4.317 9.512 1.00 98.69 307 LEU A C 1
ATOM 2285 O O . LEU A 1 307 ? -9.881 5.536 9.633 1.00 98.69 307 LEU A O 1
ATOM 2289 N N . PHE A 1 308 ? -8.636 3.683 9.339 1.00 98.44 308 PHE A N 1
ATOM 2290 C CA . PHE A 1 308 ? -7.338 4.347 9.246 1.00 98.44 308 PHE A CA 1
ATOM 2291 C C . PHE A 1 308 ? -6.707 4.060 7.888 1.00 98.44 308 PHE A C 1
ATOM 2293 O O . PHE A 1 308 ? -6.466 2.900 7.558 1.00 98.44 308 PHE A O 1
ATOM 2300 N N . ALA A 1 309 ? -6.411 5.107 7.122 1.00 97.00 309 ALA A N 1
ATOM 2301 C CA . ALA A 1 309 ? -5.521 5.021 5.974 1.00 97.00 309 ALA A CA 1
ATOM 2302 C C . ALA A 1 309 ? -4.072 5.026 6.467 1.00 97.00 309 ALA A C 1
ATOM 2304 O O . ALA A 1 309 ? -3.694 5.888 7.256 1.00 97.00 309 ALA A O 1
ATOM 2305 N N . LEU A 1 310 ? -3.278 4.061 6.019 1.00 96.12 310 LEU A N 1
ATOM 2306 C CA . LEU A 1 310 ? -1.924 3.800 6.490 1.00 96.12 310 LEU A CA 1
ATOM 2307 C C . LEU A 1 310 ? -0.942 3.895 5.325 1.00 96.12 310 LEU A C 1
ATOM 2309 O O . LEU A 1 310 ? -1.058 3.131 4.367 1.00 96.12 310 LEU A O 1
ATOM 2313 N N . SER A 1 311 ? 0.023 4.806 5.413 1.00 89.00 311 SER A N 1
ATOM 2314 C CA . SER A 1 311 ? 1.120 4.946 4.448 1.00 89.00 311 SER A CA 1
ATOM 2315 C C . SER A 1 311 ? 2.376 4.198 4.908 1.00 89.00 311 SER A C 1
ATOM 2317 O O . SER A 1 311 ? 2.404 3.621 5.987 1.00 89.00 311 SER A O 1
ATOM 2319 N N . GLN A 1 312 ? 3.428 4.184 4.087 1.00 86.00 312 GLN A N 1
ATOM 2320 C CA . GLN A 1 312 ? 4.659 3.431 4.379 1.00 86.00 312 GLN A CA 1
ATOM 2321 C C . GLN A 1 312 ? 5.614 4.116 5.371 1.00 86.00 312 GLN A C 1
ATOM 2323 O O . GLN A 1 312 ? 6.554 3.500 5.861 1.00 86.00 312 GLN A O 1
ATOM 2328 N N . GLY A 1 313 ? 5.403 5.389 5.714 1.00 85.38 313 GLY A N 1
ATOM 2329 C CA . GLY A 1 313 ? 6.252 6.085 6.689 1.00 85.38 313 GLY A CA 1
ATOM 2330 C C . GLY A 1 313 ? 6.079 5.579 8.125 1.00 85.38 313 GLY A C 1
ATOM 2331 O O . GLY A 1 313 ? 6.839 5.973 9.006 1.00 85.38 313 GLY A O 1
ATOM 2332 N N . ILE A 1 314 ? 5.105 4.695 8.371 1.00 91.56 314 ILE A N 1
ATOM 2333 C CA . ILE A 1 314 ? 4.901 4.016 9.657 1.00 91.56 314 ILE A CA 1
ATOM 2334 C C . ILE A 1 314 ? 5.436 2.574 9.677 1.00 91.56 314 ILE A C 1
ATOM 2336 O O . ILE A 1 314 ? 5.150 1.817 10.613 1.00 91.56 314 ILE A O 1
ATOM 2340 N N . ASP A 1 315 ? 6.182 2.178 8.648 1.00 89.62 315 ASP A N 1
ATOM 2341 C CA . ASP A 1 315 ? 6.714 0.829 8.498 1.00 89.62 315 ASP A CA 1
ATOM 2342 C C . ASP A 1 315 ? 7.763 0.503 9.565 1.00 89.62 315 ASP A C 1
ATOM 2344 O O . ASP A 1 315 ? 8.593 1.328 9.942 1.00 89.62 315 ASP A O 1
ATOM 2348 N N . GLY A 1 316 ? 7.740 -0.740 10.047 1.00 65.25 316 GLY A N 1
ATOM 2349 C CA . GLY A 1 316 ? 8.852 -1.324 10.807 1.00 65.25 316 GLY A CA 1
ATOM 2350 C C . GLY A 1 316 ? 9.708 -2.261 9.960 1.00 65.25 316 GLY A C 1
ATOM 2351 O O . GLY A 1 316 ? 10.910 -2.388 10.180 1.00 65.25 316 GLY A O 1
ATOM 2352 N N . TYR A 1 317 ? 9.078 -2.892 8.974 1.00 65.62 317 TYR A N 1
ATOM 2353 C CA . TYR A 1 317 ? 9.695 -3.638 7.886 1.00 65.62 317 TYR A CA 1
ATOM 2354 C C . TYR A 1 317 ? 9.037 -3.156 6.585 1.00 65.62 317 TYR A C 1
ATOM 2356 O O . TYR A 1 317 ? 7.858 -2.812 6.644 1.00 65.62 317 TYR A O 1
ATOM 2364 N N . PRO A 1 318 ? 9.731 -3.116 5.433 1.00 75.19 318 PRO A N 1
ATOM 2365 C CA . PRO A 1 318 ? 9.138 -2.617 4.192 1.00 75.19 318 PRO A CA 1
ATOM 2366 C C . PRO A 1 318 ? 7.771 -3.249 3.883 1.00 75.19 318 PRO A C 1
ATOM 2368 O O . PRO A 1 318 ? 7.669 -4.467 3.737 1.00 75.19 318 PRO A O 1
ATOM 2371 N N . GLY A 1 319 ? 6.731 -2.415 3.795 1.00 71.38 319 GLY A N 1
ATOM 2372 C CA . GLY A 1 319 ? 5.349 -2.824 3.533 1.00 71.38 319 GLY A CA 1
ATOM 2373 C C . GLY A 1 319 ? 4.598 -3.409 4.734 1.00 71.38 319 GLY A C 1
ATOM 2374 O O . GLY A 1 319 ? 3.539 -4.013 4.554 1.00 71.38 319 GLY A O 1
ATOM 2375 N N . ILE A 1 320 ? 5.135 -3.282 5.952 1.00 78.75 320 ILE A N 1
ATOM 2376 C CA . ILE A 1 320 ? 4.517 -3.767 7.190 1.00 78.75 320 ILE A CA 1
ATOM 2377 C C . ILE A 1 320 ? 4.598 -2.683 8.268 1.00 78.75 320 ILE A C 1
ATOM 2379 O O . ILE A 1 320 ? 5.691 -2.306 8.707 1.00 78.75 320 ILE A O 1
ATOM 2383 N N . ALA A 1 321 ? 3.439 -2.253 8.774 1.00 91.25 321 ALA A N 1
ATOM 2384 C CA . ALA A 1 321 ? 3.363 -1.280 9.860 1.00 91.25 321 ALA A CA 1
ATOM 2385 C C . ALA A 1 321 ? 4.152 -1.757 11.091 1.00 91.25 321 ALA A C 1
ATOM 2387 O O . ALA A 1 321 ? 4.057 -2.915 11.510 1.00 91.25 321 ALA A O 1
ATOM 2388 N N . HIS A 1 322 ? 4.917 -0.853 11.705 1.00 96.94 322 HIS A N 1
ATOM 2389 C CA . HIS A 1 322 ? 5.696 -1.161 12.900 1.00 96.94 322 HIS A CA 1
ATOM 2390 C C . HIS A 1 322 ? 4.781 -1.673 14.030 1.00 96.94 322 HIS A C 1
ATOM 2392 O O . HIS A 1 322 ? 3.688 -1.145 14.246 1.00 96.94 322 HIS A O 1
ATOM 2398 N N . GLY A 1 323 ? 5.228 -2.659 14.818 1.00 93.06 323 GLY A N 1
ATOM 2399 C CA . GLY A 1 323 ? 4.423 -3.202 15.927 1.00 93.06 323 GLY A CA 1
ATOM 2400 C C . GLY A 1 323 ? 3.995 -2.120 16.929 1.00 93.06 323 GLY A C 1
ATOM 2401 O O . GLY A 1 323 ? 2.837 -2.036 17.318 1.00 93.06 323 GLY A O 1
ATOM 2402 N N . GLY A 1 324 ? 4.894 -1.183 17.238 1.00 97.75 324 GLY A N 1
ATOM 2403 C CA . GLY A 1 324 ? 4.557 0.012 18.023 1.00 97.75 324 GLY A CA 1
ATOM 2404 C C . GLY A 1 324 ? 3.468 0.895 17.394 1.00 97.75 324 GLY A C 1
ATOM 2405 O O . GLY A 1 324 ? 2.668 1.467 18.123 1.00 97.75 324 GLY A O 1
ATOM 2406 N N . MET A 1 325 ? 3.368 0.962 16.061 1.00 98.12 325 MET A N 1
ATOM 2407 C CA . MET A 1 325 ? 2.278 1.688 15.399 1.00 98.12 325 MET A CA 1
ATOM 2408 C C . MET A 1 325 ? 0.938 0.966 15.547 1.00 98.12 325 MET A C 1
ATOM 2410 O O . MET A 1 325 ? -0.094 1.606 15.709 1.00 98.12 325 MET A O 1
ATOM 2414 N N . THR A 1 326 ? 0.943 -0.367 15.566 1.00 98.06 326 THR A N 1
ATOM 2415 C CA . THR A 1 326 ? -0.265 -1.150 15.880 1.00 98.06 326 THR A CA 1
ATOM 2416 C C . THR A 1 326 ? -0.805 -0.770 17.260 1.00 98.06 326 THR A C 1
ATOM 2418 O O . THR A 1 326 ? -2.002 -0.542 17.406 1.00 98.06 326 THR A O 1
ATOM 2421 N N . ALA A 1 327 ? 0.076 -0.640 18.260 1.00 98.31 327 ALA A N 1
ATOM 2422 C CA . ALA A 1 327 ? -0.307 -0.192 19.598 1.00 98.31 327 ALA A CA 1
ATOM 2423 C C . ALA A 1 327 ? -0.897 1.225 19.590 1.00 98.31 327 ALA A C 1
ATOM 2425 O O . ALA A 1 327 ? -1.934 1.455 20.202 1.00 98.31 327 ALA A O 1
ATOM 2426 N N . VAL A 1 328 ? -0.287 2.143 18.837 1.00 98.31 328 VAL A N 1
ATOM 2427 C CA . VAL A 1 328 ? -0.760 3.526 18.672 1.00 98.31 328 VAL A CA 1
ATOM 2428 C C . VAL A 1 328 ? -2.150 3.588 18.018 1.00 98.31 328 VAL A C 1
ATOM 2430 O O . VAL A 1 328 ? -3.007 4.329 18.487 1.00 98.31 328 VAL A O 1
ATOM 2433 N N . LEU A 1 329 ? -2.419 2.785 16.981 1.00 98.50 329 LEU A N 1
ATOM 2434 C CA . LEU A 1 329 ? -3.743 2.701 16.338 1.00 98.50 329 LEU A CA 1
ATOM 2435 C C . LEU A 1 329 ? -4.820 2.152 17.285 1.00 98.50 329 LEU A C 1
ATOM 2437 O O . LEU A 1 329 ? -5.968 2.599 17.251 1.00 98.50 329 LEU A O 1
ATOM 2441 N N . ILE A 1 330 ? -4.451 1.180 18.123 1.00 98.62 330 ILE A N 1
ATOM 2442 C CA . ILE A 1 330 ? -5.345 0.608 19.130 1.00 98.62 330 ILE A CA 1
ATOM 2443 C C . ILE A 1 330 ? -5.666 1.636 20.222 1.00 98.62 330 ILE A C 1
ATOM 2445 O O . ILE A 1 330 ? -6.837 1.816 20.553 1.00 98.62 330 ILE A O 1
ATOM 2449 N N . ASP A 1 331 ? -4.651 2.307 20.768 1.00 97.69 331 ASP A N 1
ATOM 2450 C CA . ASP A 1 331 ? -4.841 3.329 21.804 1.00 97.69 331 ASP A CA 1
ATOM 2451 C C . ASP A 1 331 ? -5.726 4.473 21.280 1.00 97.69 331 ASP A C 1
ATOM 2453 O O . ASP A 1 331 ? -6.663 4.892 21.956 1.00 97.69 331 ASP A O 1
ATOM 2457 N N . GLU A 1 332 ? -5.538 4.884 20.020 1.00 97.62 332 GLU A N 1
ATOM 2458 C CA . GLU A 1 332 ? -6.376 5.903 19.381 1.00 97.62 332 GLU A CA 1
ATOM 2459 C C . GLU A 1 332 ? -7.843 5.480 19.257 1.00 97.62 332 GLU A C 1
ATOM 2461 O O . GLU A 1 332 ? -8.724 6.244 19.642 1.00 97.62 332 GLU A O 1
ATOM 2466 N N . VAL A 1 333 ? -8.158 4.281 18.741 1.00 98.50 333 VAL A N 1
ATOM 2467 C CA . VAL A 1 333 ? -9.574 3.880 18.592 1.00 98.50 333 VAL A CA 1
ATOM 2468 C C . VAL A 1 333 ? -10.279 3.757 19.948 1.00 98.50 333 VAL A C 1
ATOM 2470 O O . VAL A 1 333 ? -11.452 4.122 20.068 1.00 98.50 333 VAL A O 1
ATOM 2473 N N . LEU A 1 334 ? -9.567 3.308 20.986 1.00 98.12 334 LEU A N 1
ATOM 2474 C CA . LEU A 1 334 ? -10.087 3.264 22.353 1.00 98.12 334 LEU A CA 1
ATOM 2475 C C . LEU A 1 334 ? -10.270 4.672 22.937 1.00 98.12 334 LEU A C 1
ATOM 2477 O O . LEU A 1 334 ? -11.320 4.963 23.514 1.00 98.12 334 LEU A O 1
ATOM 2481 N N . GLY A 1 335 ? -9.304 5.567 22.735 1.00 96.12 335 GLY A N 1
ATOM 2482 C CA . GLY A 1 335 ? -9.392 6.969 23.139 1.00 96.12 335 GLY A CA 1
ATOM 2483 C C . GLY A 1 335 ? -10.562 7.695 22.472 1.00 96.12 335 GLY A C 1
ATOM 2484 O O . GLY A 1 335 ? -11.339 8.370 23.150 1.00 96.12 335 GLY A O 1
ATOM 2485 N N . VAL A 1 336 ? -10.767 7.486 21.168 1.00 97.00 336 VAL A N 1
ATOM 2486 C CA . VAL A 1 336 ? -11.898 8.049 20.414 1.00 97.00 336 VAL A CA 1
ATOM 2487 C C . VAL A 1 336 ? -13.239 7.551 20.958 1.00 97.00 336 VAL A C 1
ATOM 2489 O O . VAL A 1 336 ? -14.167 8.349 21.091 1.00 97.00 336 VAL A O 1
ATOM 2492 N N . LEU A 1 337 ? -13.356 6.269 21.323 1.00 97.56 337 LEU A N 1
ATOM 2493 C CA . LEU A 1 337 ? -14.565 5.716 21.947 1.00 97.56 337 LEU A CA 1
ATOM 2494 C C . LEU A 1 337 ? -14.903 6.419 23.271 1.00 97.56 337 LEU A C 1
ATOM 2496 O O . LEU A 1 337 ? -16.060 6.789 23.502 1.00 97.56 337 LEU A O 1
ATOM 2500 N N . ILE A 1 338 ? -13.906 6.635 24.133 1.00 95.50 338 ILE A N 1
ATOM 2501 C CA . ILE A 1 338 ? -14.101 7.348 25.401 1.00 95.50 338 ILE A CA 1
ATOM 2502 C C . ILE A 1 338 ? -14.486 8.802 25.124 1.00 95.50 338 ILE A C 1
ATOM 2504 O O . ILE A 1 338 ? -15.526 9.263 25.597 1.00 95.50 338 ILE A O 1
ATOM 2508 N N . GLN A 1 339 ? -13.698 9.504 24.309 1.00 94.19 339 GLN A N 1
ATOM 2509 C CA . GLN A 1 339 ? -13.905 10.916 23.996 1.00 94.19 339 GLN A CA 1
ATOM 2510 C C . GLN A 1 339 ? -15.284 11.160 23.373 1.00 94.19 339 GLN A C 1
ATOM 2512 O O . GLN A 1 339 ? -15.960 12.126 23.722 1.00 94.19 339 GLN A O 1
ATOM 2517 N N . ARG A 1 340 ? -15.757 10.251 22.511 1.00 95.38 340 ARG A N 1
ATOM 2518 C CA . ARG A 1 340 ? -17.091 10.335 21.910 1.00 95.38 340 ARG A CA 1
ATOM 2519 C C . ARG A 1 340 ? -18.202 10.247 22.956 1.00 95.38 340 ARG A C 1
ATOM 2521 O O . ARG A 1 340 ? -19.175 10.996 22.858 1.00 95.38 340 ARG A O 1
ATOM 2528 N N . ASN A 1 341 ? -18.065 9.380 23.960 1.00 95.50 341 ASN A N 1
ATOM 2529 C CA . ASN A 1 341 ? -19.011 9.306 25.077 1.00 95.50 341 ASN A CA 1
ATOM 2530 C C . ASN A 1 341 ? -18.990 10.583 25.939 1.00 95.50 341 ASN A C 1
ATOM 2532 O O . ASN A 1 341 ? -20.049 11.044 26.366 1.00 95.50 341 ASN A O 1
ATOM 2536 N N . MET A 1 342 ? -17.810 11.178 26.154 1.00 92.81 342 MET A N 1
ATOM 2537 C CA . MET A 1 342 ? -17.670 12.449 26.881 1.00 92.81 342 MET A CA 1
ATOM 2538 C C . MET A 1 342 ? -18.353 13.602 26.128 1.00 92.81 342 MET A C 1
ATOM 2540 O O . MET A 1 342 ? -19.150 14.339 26.702 1.00 92.81 342 MET A O 1
ATOM 2544 N N . ASP A 1 343 ? -18.088 13.720 24.825 1.00 91.12 343 ASP A N 1
ATOM 2545 C CA . ASP A 1 343 ? -18.553 14.829 23.982 1.00 91.12 343 ASP A CA 1
ATOM 2546 C C . ASP A 1 343 ? -20.052 14.793 23.686 1.00 91.12 343 ASP A C 1
ATOM 2548 O O . ASP A 1 343 ? -20.652 15.820 23.375 1.00 91.12 343 ASP A O 1
ATOM 2552 N N . THR A 1 344 ? -20.656 13.606 23.755 1.00 90.62 344 THR A N 1
ATOM 2553 C CA . THR A 1 344 ? -22.095 13.407 23.529 1.00 90.62 344 THR A CA 1
ATOM 2554 C C . THR A 1 344 ? -22.880 13.247 24.830 1.00 90.62 344 THR A C 1
ATOM 2556 O O . THR A 1 344 ? -24.010 12.766 24.813 1.00 90.62 344 THR A O 1
ATOM 2559 N N . ASP A 1 345 ? -22.280 13.665 25.948 1.00 86.44 345 ASP A N 1
ATOM 2560 C CA . ASP A 1 345 ? -22.901 13.769 27.267 1.00 86.44 345 ASP A CA 1
ATOM 2561 C C . ASP A 1 345 ? -23.585 12.473 27.748 1.00 86.44 345 ASP A C 1
ATOM 2563 O O . ASP A 1 345 ? -24.636 12.512 28.382 1.00 86.44 345 ASP A O 1
ATOM 2567 N N . ARG A 1 346 ? -22.987 11.304 27.477 1.00 89.56 346 ARG A N 1
ATOM 2568 C CA . ARG A 1 346 ? -23.597 10.007 27.827 1.00 89.56 346 ARG A CA 1
ATOM 2569 C C . ARG A 1 346 ? -23.747 9.807 29.337 1.00 89.56 346 ARG A C 1
ATOM 2571 O O . ARG A 1 346 ? -22.948 10.321 30.129 1.00 89.56 346 ARG A O 1
ATOM 2578 N N . ASP A 1 347 ? -24.771 9.046 29.717 1.00 87.00 347 ASP A N 1
ATOM 2579 C CA . ASP A 1 347 ? -25.249 8.874 31.093 1.00 87.00 347 ASP A CA 1
ATOM 2580 C C . ASP A 1 347 ? -24.409 7.849 31.876 1.00 87.00 347 ASP A C 1
ATOM 2582 O O . ASP A 1 347 ? -24.848 6.752 32.220 1.00 87.00 347 ASP A O 1
ATOM 2586 N N . HIS A 1 348 ? -23.135 8.184 32.106 1.00 89.94 348 HIS A N 1
ATOM 2587 C CA . HIS A 1 348 ? -22.296 7.485 33.077 1.00 89.94 348 HIS A CA 1
ATOM 2588 C C . HIS A 1 348 ? -21.211 8.420 33.653 1.00 89.94 348 HIS A C 1
ATOM 2590 O O . HIS A 1 348 ? -20.474 9.047 32.883 1.00 89.94 348 HIS A O 1
ATOM 2596 N N . PRO A 1 349 ? -21.017 8.484 34.990 1.00 90.25 349 PRO A N 1
ATOM 2597 C CA . PRO A 1 349 ? -20.074 9.414 35.626 1.00 90.25 349 PRO A CA 1
ATOM 2598 C C . PRO A 1 349 ? -18.620 9.301 35.150 1.00 90.25 349 PRO A C 1
ATOM 2600 O O . PRO A 1 349 ? -17.889 10.288 35.158 1.00 90.25 349 PRO A O 1
ATOM 2603 N N . VAL A 1 350 ? -18.195 8.109 34.715 1.00 90.94 350 VAL A N 1
ATOM 2604 C CA . VAL A 1 350 ? -16.824 7.868 34.221 1.00 90.94 350 VAL A CA 1
ATOM 2605 C C . VAL A 1 350 ? -16.465 8.757 33.022 1.00 90.94 350 VAL A C 1
ATOM 2607 O O . VAL A 1 350 ? -15.328 9.208 32.920 1.00 90.94 350 VAL A O 1
ATOM 2610 N N . PHE A 1 351 ? -17.444 9.099 32.176 1.00 92.19 351 PHE A N 1
ATOM 2611 C CA . PHE A 1 351 ? -17.258 9.961 31.004 1.00 92.19 351 PHE A CA 1
ATOM 2612 C C . PHE A 1 351 ? -17.353 11.459 31.337 1.00 92.19 351 PHE A C 1
ATOM 2614 O O . PHE A 1 351 ? -17.378 12.296 30.441 1.00 92.19 351 PHE A O 1
ATOM 2621 N N . LYS A 1 352 ? -17.418 11.824 32.623 1.00 90.12 352 LYS A N 1
ATOM 2622 C CA . LYS A 1 352 ? -17.315 13.217 33.098 1.00 90.12 352 LYS A CA 1
ATOM 2623 C C . LYS A 1 352 ? -15.950 13.512 33.723 1.00 90.12 352 LYS A C 1
ATOM 2625 O O . LYS A 1 352 ? -15.738 14.585 34.281 1.00 90.12 352 LYS A O 1
ATOM 2630 N N . THR A 1 353 ? -15.033 12.549 33.666 1.00 86.12 353 THR A N 1
ATOM 2631 C CA . THR A 1 353 ? -13.695 12.639 34.255 1.00 86.12 353 THR A CA 1
ATOM 2632 C C . THR A 1 353 ? -12.628 12.386 33.202 1.00 86.12 353 THR A C 1
ATOM 2634 O O . THR A 1 353 ? -12.883 11.687 32.226 1.00 86.12 353 THR A O 1
ATOM 2637 N N . ASN A 1 354 ? -11.427 12.927 33.409 1.00 84.81 354 ASN A N 1
ATOM 2638 C CA . ASN A 1 354 ? -10.291 12.621 32.545 1.00 84.81 354 ASN A CA 1
ATOM 2639 C C . ASN A 1 354 ? -9.836 11.177 32.773 1.00 84.81 354 ASN A C 1
ATOM 2641 O O . ASN A 1 354 ? -9.629 10.757 33.914 1.00 84.81 354 ASN A O 1
ATOM 2645 N N . THR A 1 355 ? -9.636 10.446 31.684 1.00 87.94 355 THR A N 1
ATOM 2646 C CA . THR A 1 355 ? -9.140 9.069 31.680 1.00 87.94 355 THR A CA 1
ATOM 2647 C C . THR A 1 355 ? -7.767 9.008 31.028 1.00 87.94 355 THR A C 1
ATOM 2649 O O . THR A 1 355 ? -7.473 9.777 30.116 1.00 87.94 355 THR A O 1
ATOM 2652 N N . VAL A 1 356 ? -6.939 8.071 31.474 1.00 91.50 356 VAL A N 1
ATOM 2653 C CA . VAL A 1 356 ? -5.649 7.750 30.855 1.00 91.50 356 VAL A CA 1
ATOM 2654 C C . VAL A 1 356 ? -5.529 6.240 30.722 1.00 91.50 356 VAL A C 1
ATOM 2656 O O . VAL A 1 356 ? -6.070 5.502 31.552 1.00 91.50 356 VAL A O 1
ATOM 26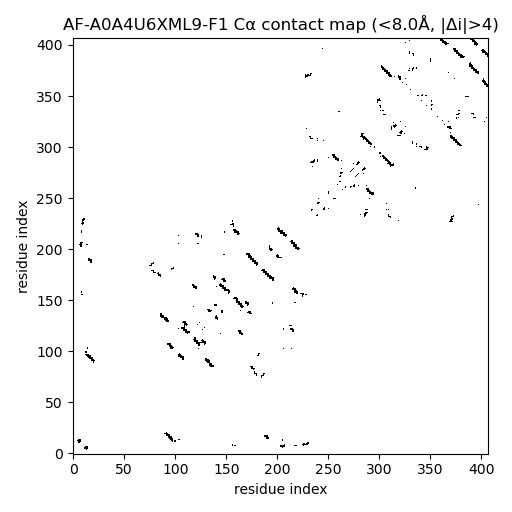59 N N . THR A 1 357 ? -4.814 5.786 29.700 1.00 94.75 357 THR A N 1
ATOM 2660 C CA . THR A 1 357 ? -4.562 4.364 29.472 1.00 94.75 357 THR A CA 1
ATOM 2661 C C . THR A 1 357 ? -3.668 3.818 30.588 1.00 94.75 357 THR A C 1
ATOM 2663 O O . THR A 1 357 ? -2.543 4.277 30.780 1.00 94.75 357 THR A O 1
ATOM 2666 N N . SER A 1 358 ? -4.181 2.860 31.368 1.00 95.75 358 SER A N 1
ATOM 2667 C CA . SER A 1 358 ? -3.426 2.236 32.467 1.00 95.75 358 SER A CA 1
ATOM 2668 C C . SER A 1 358 ? -2.623 1.022 32.006 1.00 95.75 358 SER A C 1
ATOM 2670 O O . SER A 1 358 ? -1.553 0.758 32.551 1.00 95.75 358 SER A O 1
ATOM 2672 N N . SER A 1 359 ? -3.168 0.249 31.069 1.00 96.88 359 SER A N 1
ATOM 2673 C CA . SER A 1 359 ? -2.586 -0.989 30.554 1.00 96.88 359 SER A CA 1
ATOM 2674 C C . SER A 1 359 ? -3.165 -1.314 29.187 1.00 96.88 359 SER A C 1
ATOM 2676 O O . SER A 1 359 ? -4.303 -0.957 28.896 1.00 96.88 359 SER A O 1
ATOM 2678 N N . MET A 1 360 ? -2.384 -2.015 28.372 1.00 98.06 360 MET A N 1
ATOM 2679 C CA . MET A 1 360 ? -2.818 -2.614 27.114 1.00 98.06 360 MET A CA 1
ATOM 2680 C C . MET A 1 360 ? -2.115 -3.964 26.965 1.00 98.06 360 MET A C 1
ATOM 2682 O O . MET A 1 360 ? -0.886 -4.017 27.023 1.00 98.06 360 MET A O 1
ATOM 2686 N N . ASP A 1 361 ? -2.875 -5.040 26.774 1.00 98.44 361 ASP A N 1
ATOM 2687 C CA . ASP A 1 361 ? -2.360 -6.369 26.432 1.00 98.44 361 ASP A CA 1
ATOM 2688 C C . ASP A 1 361 ? -2.695 -6.680 24.970 1.00 98.44 361 ASP A C 1
ATOM 2690 O O . ASP A 1 361 ? -3.837 -7.006 24.639 1.00 98.44 361 ASP A O 1
ATOM 2694 N N . ILE A 1 362 ? -1.704 -6.526 24.086 1.00 98.62 362 ILE A N 1
ATOM 2695 C CA . ILE A 1 362 ? -1.868 -6.634 22.632 1.00 98.62 362 ILE A CA 1
ATOM 2696 C C . ILE A 1 362 ? -1.362 -7.988 22.135 1.00 98.62 362 ILE A C 1
ATOM 2698 O O . ILE A 1 362 ? -0.204 -8.356 22.336 1.00 98.62 362 ILE A O 1
ATOM 2702 N N . LYS A 1 363 ? -2.198 -8.676 21.354 1.00 98.56 363 LYS A N 1
ATOM 2703 C CA . LYS A 1 363 ? -1.832 -9.864 20.575 1.00 98.56 363 LYS A CA 1
ATOM 2704 C C . LYS A 1 363 ? -1.762 -9.508 19.095 1.00 98.56 363 LYS A C 1
ATOM 2706 O O . LYS A 1 363 ? -2.769 -9.127 18.499 1.00 98.56 363 LYS A O 1
ATOM 2711 N N . TYR A 1 364 ? -0.582 -9.673 18.507 1.00 96.38 364 TYR A N 1
ATOM 2712 C CA . TYR A 1 364 ? -0.332 -9.510 17.075 1.00 96.38 364 TYR A CA 1
ATOM 2713 C C . TYR A 1 364 ? -0.620 -10.837 16.376 1.00 96.38 364 TYR A C 1
ATOM 2715 O O . TYR A 1 364 ? 0.058 -11.830 16.634 1.00 96.38 364 TYR A O 1
ATOM 2723 N N . LEU A 1 365 ? -1.649 -10.871 15.533 1.00 88.69 365 LEU A N 1
ATOM 2724 C CA . LEU A 1 365 ? -2.113 -12.101 14.891 1.00 88.69 365 LEU A CA 1
ATOM 2725 C C . LEU A 1 365 ? -1.569 -12.225 13.469 1.00 88.69 365 LEU A C 1
ATOM 2727 O O . LEU A 1 365 ? -1.154 -13.309 13.061 1.00 88.69 365 LEU A O 1
ATOM 2731 N N . LYS A 1 366 ? -1.582 -11.119 12.717 1.00 84.88 366 LYS A N 1
ATOM 2732 C CA . LYS A 1 366 ? -1.115 -11.040 11.329 1.00 84.88 366 LYS A CA 1
ATOM 2733 C C . LYS A 1 366 ? -0.452 -9.686 11.053 1.00 84.88 366 LYS A C 1
ATOM 2735 O O . LYS A 1 366 ? -0.803 -8.706 11.710 1.00 84.88 366 LYS A O 1
ATOM 2740 N N . PRO A 1 367 ? 0.486 -9.613 10.090 1.00 82.06 367 PRO A N 1
ATOM 2741 C CA . PRO A 1 367 ? 1.072 -8.344 9.672 1.00 82.06 367 PRO A CA 1
ATOM 2742 C C . PRO A 1 367 ? 0.001 -7.366 9.175 1.00 82.06 367 PRO A C 1
ATOM 2744 O O . PRO A 1 367 ? -0.906 -7.757 8.440 1.00 82.06 367 PRO A O 1
ATOM 2747 N N . ILE A 1 368 ? 0.133 -6.091 9.541 1.00 91.44 368 ILE A N 1
ATOM 2748 C CA . ILE A 1 368 ? -0.643 -5.005 8.936 1.00 91.44 368 ILE A CA 1
ATOM 2749 C C . ILE A 1 368 ? 0.133 -4.517 7.717 1.00 91.44 368 ILE A C 1
ATOM 2751 O O . ILE A 1 368 ? 1.185 -3.896 7.869 1.00 91.44 368 ILE A O 1
ATOM 2755 N N . VAL A 1 369 ? -0.376 -4.827 6.526 1.00 84.19 369 VAL A N 1
ATOM 2756 C CA . VAL A 1 369 ? 0.257 -4.454 5.256 1.00 84.19 369 VAL A CA 1
ATOM 2757 C C . VAL A 1 369 ? 0.088 -2.958 4.993 1.00 84.19 369 VAL A C 1
ATOM 2759 O O . VAL A 1 369 ? -1.003 -2.408 5.165 1.00 84.19 369 VAL A O 1
ATOM 2762 N N . THR A 1 370 ? 1.170 -2.313 4.563 1.00 79.94 370 THR A N 1
ATOM 2763 C CA . THR A 1 370 ? 1.223 -0.904 4.163 1.00 79.94 370 THR A CA 1
ATOM 2764 C C . THR A 1 370 ? 1.747 -0.754 2.722 1.00 79.94 370 THR A C 1
ATOM 2766 O O . THR A 1 370 ? 2.606 -1.516 2.273 1.00 79.94 370 THR A O 1
ATOM 2769 N N . PRO A 1 371 ? 1.270 0.254 1.974 1.00 84.69 371 PRO A N 1
ATOM 2770 C CA . PRO A 1 371 ? 0.151 1.113 2.335 1.00 84.69 371 PRO A CA 1
ATOM 2771 C C . PRO A 1 371 ? -1.183 0.353 2.274 1.00 84.69 371 PRO A C 1
ATOM 2773 O O . PRO A 1 371 ? -1.337 -0.602 1.517 1.00 84.69 371 PRO A O 1
ATOM 2776 N N . GLY A 1 372 ? -2.163 0.788 3.058 1.00 86.69 372 GLY A N 1
ATOM 2777 C CA . GLY A 1 372 ? -3.451 0.108 3.137 1.00 86.69 372 GLY A CA 1
ATOM 2778 C C . GLY A 1 372 ? -4.468 0.850 3.988 1.00 86.69 372 GLY A C 1
ATOM 2779 O O . GLY A 1 372 ? -4.228 1.966 4.444 1.00 86.69 372 GLY A O 1
ATOM 2780 N N . VAL A 1 373 ? -5.624 0.227 4.200 1.00 94.81 373 VAL A N 1
ATOM 2781 C CA . VAL A 1 373 ? -6.651 0.727 5.118 1.00 94.81 373 VAL A CA 1
ATOM 2782 C C . VAL A 1 373 ? -7.009 -0.384 6.092 1.00 94.81 373 VAL A C 1
ATOM 2784 O O . VAL A 1 373 ? -7.270 -1.512 5.673 1.00 94.81 373 VAL A O 1
ATOM 2787 N N . VAL A 1 374 ? -7.044 -0.057 7.382 1.00 97.81 374 VAL A N 1
ATOM 2788 C CA . VAL A 1 374 ? -7.479 -0.973 8.444 1.00 97.81 374 VAL A CA 1
ATOM 2789 C C . VAL A 1 374 ? -8.676 -0.410 9.192 1.00 97.81 374 VAL A C 1
ATOM 2791 O O . VAL A 1 374 ? -8.843 0.805 9.314 1.00 97.81 374 VAL A O 1
ATOM 2794 N N . LEU A 1 375 ? -9.503 -1.307 9.718 1.00 98.69 375 LEU A N 1
ATOM 2795 C CA . LEU A 1 375 ? -10.627 -0.987 10.587 1.00 98.69 375 LEU A CA 1
ATOM 2796 C C . LEU A 1 375 ? -10.246 -1.296 12.036 1.00 98.69 375 LEU A C 1
ATOM 2798 O O . LEU A 1 375 ? -10.066 -2.458 12.392 1.00 98.69 375 LEU A O 1
ATOM 2802 N N . GLY A 1 376 ? -10.151 -0.273 12.879 1.00 98.75 376 GLY A N 1
ATOM 2803 C CA . GLY A 1 376 ? -10.112 -0.448 14.326 1.00 98.75 376 GLY A CA 1
ATOM 2804 C C . GLY A 1 376 ? -11.520 -0.480 14.899 1.00 98.75 376 GLY A C 1
ATOM 2805 O O . GLY A 1 376 ? -12.328 0.379 14.568 1.00 98.75 376 GLY A O 1
ATOM 2806 N N . VAL A 1 377 ? -11.805 -1.440 15.772 1.00 98.81 377 VAL A N 1
ATOM 2807 C CA . VAL A 1 377 ? -13.072 -1.558 16.504 1.00 98.81 377 VAL A CA 1
ATOM 2808 C C . VAL A 1 377 ? -12.761 -1.544 17.991 1.00 98.81 377 VAL A C 1
ATOM 2810 O O . VAL A 1 377 ? -12.073 -2.442 18.468 1.00 98.81 377 VAL A O 1
ATOM 2813 N N . GLY A 1 378 ? -13.252 -0.540 18.711 1.00 98.69 378 GLY A N 1
ATOM 2814 C CA . GLY A 1 378 ? -13.164 -0.419 20.163 1.00 98.69 378 GLY A CA 1
ATOM 2815 C C . GLY A 1 378 ? -14.491 -0.769 20.831 1.00 98.69 378 GLY A C 1
ATOM 2816 O O . GLY A 1 378 ? -15.555 -0.425 20.321 1.00 98.69 378 GLY A O 1
ATOM 2817 N N . GLN A 1 379 ? -14.436 -1.429 21.986 1.00 98.50 379 GLN A N 1
ATOM 2818 C CA . GLN A 1 379 ? -15.601 -1.868 22.750 1.00 98.50 379 GLN A CA 1
ATOM 2819 C C . GLN A 1 379 ? -15.424 -1.602 24.247 1.00 98.50 379 GLN A C 1
ATOM 2821 O O . GLN A 1 379 ? -14.390 -1.946 24.821 1.00 98.50 379 GLN A O 1
ATOM 2826 N N . VAL A 1 380 ? -16.466 -1.091 24.904 1.00 97.56 380 VAL A N 1
ATOM 2827 C CA . VAL A 1 380 ? -16.586 -1.081 26.367 1.00 97.56 380 VAL A CA 1
ATOM 2828 C C . VAL A 1 380 ? -17.039 -2.465 26.818 1.00 97.56 380 VAL A C 1
ATOM 2830 O O . VAL A 1 380 ? -18.172 -2.866 26.557 1.00 97.56 380 VAL A O 1
ATOM 2833 N N . LYS A 1 381 ? -16.159 -3.212 27.492 1.00 97.44 381 LYS A N 1
ATOM 2834 C CA . LYS A 1 381 ? -16.505 -4.524 28.057 1.00 97.44 381 LYS A CA 1
ATOM 2835 C C . LYS A 1 381 ? -17.176 -4.395 29.407 1.00 97.44 381 LYS A C 1
ATOM 2837 O O . LYS A 1 381 ? -18.159 -5.078 29.674 1.00 97.44 381 LYS A O 1
ATOM 2842 N N . GLU A 1 382 ? -16.635 -3.531 30.255 1.00 96.38 382 GLU A N 1
ATOM 2843 C CA . GLU A 1 382 ? -17.140 -3.350 31.605 1.00 96.38 382 GLU A CA 1
ATOM 2844 C C . GLU A 1 382 ? -16.734 -1.986 32.158 1.00 96.38 382 GLU A C 1
ATOM 2846 O O . GLU A 1 382 ? -15.637 -1.492 31.894 1.00 96.38 382 GLU A O 1
ATOM 2851 N N . ILE A 1 383 ? -17.603 -1.396 32.977 1.00 94.50 383 ILE A N 1
ATOM 28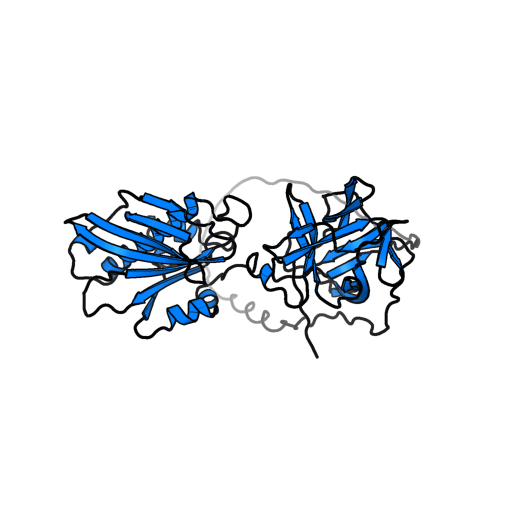52 C CA . ILE A 1 383 ? -17.278 -0.203 33.752 1.00 94.50 383 ILE A CA 1
ATOM 2853 C C . ILE A 1 383 ? -17.202 -0.593 35.228 1.00 94.50 383 ILE A C 1
ATOM 2855 O O . ILE A 1 383 ? -18.213 -0.898 35.856 1.00 94.50 383 ILE A O 1
ATOM 2859 N N . ARG A 1 384 ? -15.991 -0.586 35.794 1.00 91.94 384 ARG A N 1
ATOM 2860 C CA . ARG A 1 384 ? -15.726 -0.909 37.204 1.00 91.94 384 ARG A CA 1
ATOM 2861 C C . ARG A 1 384 ? -15.369 0.357 37.971 1.00 91.94 384 ARG A C 1
ATOM 2863 O O . ARG A 1 384 ? -14.197 0.709 38.135 1.00 91.94 384 ARG A O 1
ATOM 2870 N N . GLY A 1 385 ? -16.393 1.062 38.447 1.00 88.50 385 GLY A N 1
ATOM 2871 C CA . GLY A 1 385 ? -16.228 2.328 39.161 1.00 88.50 385 GLY A CA 1
ATOM 2872 C C . GLY A 1 385 ? -15.586 3.393 38.269 1.00 88.50 385 GLY A C 1
ATOM 2873 O O . GLY A 1 385 ? -16.224 3.894 37.350 1.00 88.50 385 GLY A O 1
ATOM 2874 N N . LYS A 1 386 ? -14.319 3.737 38.541 1.00 87.56 386 LYS A N 1
ATOM 2875 C CA . LYS A 1 386 ? -13.534 4.708 37.750 1.00 87.56 386 LYS A CA 1
ATOM 2876 C C . LYS A 1 386 ? -12.717 4.074 36.616 1.00 87.56 386 LYS A C 1
ATOM 2878 O O . LYS A 1 386 ? -12.028 4.795 35.904 1.00 87.56 386 LYS A O 1
ATOM 2883 N N . LYS A 1 387 ? -12.731 2.744 36.483 1.00 92.06 387 LYS A N 1
ATOM 2884 C CA . LYS A 1 387 ? -11.974 2.020 35.456 1.00 92.06 387 LYS A CA 1
ATOM 2885 C C . LYS A 1 387 ? -12.899 1.572 34.332 1.00 92.06 387 LYS A C 1
ATOM 2887 O O . LYS A 1 387 ? -13.966 1.020 34.597 1.00 92.06 387 LYS A O 1
ATOM 2892 N N . LEU A 1 388 ? -12.455 1.780 33.101 1.00 95.62 388 LEU A N 1
ATOM 2893 C CA . LEU A 1 388 ? -13.049 1.205 31.902 1.00 95.62 388 LEU A CA 1
ATOM 2894 C C . LEU A 1 388 ? -12.207 -0.007 31.515 1.00 95.62 388 LEU A C 1
ATOM 2896 O O . LEU A 1 388 ? -11.003 0.140 31.349 1.00 95.62 388 LEU A O 1
ATOM 2900 N N . LEU A 1 389 ? -12.835 -1.176 31.419 1.00 97.75 389 LEU A N 1
ATOM 2901 C CA . LEU A 1 389 ? -12.236 -2.345 30.784 1.00 97.75 389 LEU A CA 1
ATOM 2902 C C . LEU A 1 389 ? -12.683 -2.347 29.330 1.00 97.75 389 LEU A C 1
ATOM 2904 O O . LEU A 1 389 ? -13.888 -2.393 29.044 1.00 97.75 389 LEU A O 1
ATOM 2908 N N . LEU A 1 390 ? -11.719 -2.261 28.425 1.00 98.38 390 LEU A N 1
ATOM 2909 C CA . LEU A 1 390 ? -11.964 -2.089 27.002 1.00 98.38 390 LEU A CA 1
ATOM 2910 C C . LEU A 1 390 ? -11.388 -3.256 26.207 1.00 98.38 390 LEU A C 1
ATOM 2912 O O . LEU A 1 390 ? -10.468 -3.943 26.640 1.00 98.38 390 LEU A O 1
ATOM 2916 N N . ARG A 1 391 ? -11.922 -3.456 25.005 1.00 98.62 391 ARG A N 1
ATOM 2917 C CA . ARG A 1 391 ? -11.342 -4.351 24.007 1.00 98.62 391 ARG A CA 1
ATOM 2918 C C . ARG A 1 391 ? -11.207 -3.628 22.686 1.00 98.62 391 ARG A C 1
ATOM 2920 O O . ARG A 1 391 ? -12.121 -2.910 22.293 1.00 98.62 391 ARG A O 1
ATOM 2927 N N . ALA A 1 392 ? -10.120 -3.884 21.977 1.00 98.75 392 ALA A N 1
ATOM 2928 C CA . ALA A 1 392 ? -9.946 -3.449 20.605 1.00 98.75 392 ALA A CA 1
ATOM 2929 C C . ALA A 1 392 ? -9.618 -4.613 19.670 1.00 98.75 392 ALA A C 1
ATOM 2931 O O . ALA A 1 392 ? -9.003 -5.606 20.071 1.00 98.75 392 ALA A O 1
ATOM 2932 N N . VAL A 1 393 ? -9.999 -4.467 18.405 1.00 98.75 393 VAL A N 1
ATOM 2933 C CA . VAL A 1 393 ? -9.587 -5.347 17.309 1.00 98.75 393 VAL A CA 1
ATOM 2934 C C . VAL A 1 393 ? -9.227 -4.489 16.103 1.00 98.75 393 VAL A C 1
ATOM 2936 O O . VAL A 1 393 ? -10.000 -3.609 15.735 1.00 98.75 393 VAL A O 1
ATOM 2939 N N . LEU A 1 394 ? -8.080 -4.749 15.476 1.00 98.69 394 LEU A N 1
ATOM 2940 C CA . LEU A 1 394 ? -7.753 -4.219 14.151 1.00 98.69 394 LEU A CA 1
ATOM 2941 C C . LEU A 1 394 ? -8.064 -5.277 13.093 1.00 98.69 394 LEU A C 1
ATOM 2943 O O . LEU A 1 394 ? -7.692 -6.438 13.266 1.00 98.69 394 LEU A O 1
ATOM 2947 N N . LYS A 1 395 ? -8.726 -4.876 12.008 1.00 97.12 395 LYS A N 1
ATOM 2948 C CA . LYS A 1 395 ? -9.191 -5.750 10.926 1.00 97.12 395 LYS A CA 1
ATOM 2949 C C . LYS A 1 395 ? -8.754 -5.245 9.552 1.00 97.12 395 LYS A C 1
ATOM 2951 O O . LYS A 1 395 ? -8.615 -4.036 9.356 1.00 97.12 395 LYS A O 1
ATOM 2956 N N . ASP A 1 396 ? -8.584 -6.162 8.604 1.00 87.12 396 ASP A N 1
ATOM 2957 C CA . ASP A 1 396 ? -8.410 -5.833 7.184 1.00 87.12 396 ASP A CA 1
ATOM 2958 C C . ASP A 1 396 ? -9.756 -5.603 6.461 1.00 87.12 396 ASP A C 1
ATOM 2960 O O . ASP A 1 396 ? -10.837 -5.721 7.046 1.00 87.12 396 ASP A O 1
ATOM 2964 N N . ALA A 1 397 ? -9.692 -5.307 5.159 1.00 84.31 397 ALA A N 1
ATOM 2965 C CA . ALA A 1 397 ? -10.865 -5.109 4.302 1.00 84.31 397 ALA A CA 1
ATOM 2966 C C . ALA A 1 397 ? -11.757 -6.361 4.146 1.00 84.31 397 ALA A C 1
ATOM 2968 O O . ALA A 1 397 ? -12.920 -6.237 3.766 1.00 84.31 397 ALA A O 1
ATOM 2969 N N . ASN A 1 398 ? -11.234 -7.556 4.442 1.00 77.00 398 ASN A N 1
ATOM 2970 C CA . ASN A 1 398 ? -11.972 -8.821 4.410 1.00 77.00 398 ASN A CA 1
ATOM 2971 C C . ASN A 1 398 ? -12.575 -9.179 5.782 1.00 77.00 398 ASN A C 1
ATOM 2973 O O . ASN A 1 398 ? -13.183 -10.239 5.933 1.00 77.00 398 ASN A O 1
ATOM 2977 N N . GLY A 1 399 ? -12.402 -8.319 6.793 1.00 80.00 399 GLY A N 1
ATOM 2978 C CA . GLY A 1 399 ? -12.883 -8.532 8.157 1.00 80.00 399 GLY A CA 1
ATOM 2979 C C . GLY A 1 399 ? -12.002 -9.453 9.005 1.00 80.00 399 GLY A C 1
ATOM 2980 O O . GLY A 1 399 ? -12.422 -9.858 10.092 1.00 80.00 399 GLY A O 1
ATOM 2981 N N . MET A 1 400 ? -10.797 -9.784 8.536 1.00 85.69 400 MET A N 1
ATOM 2982 C CA . MET A 1 400 ? -9.848 -10.646 9.231 1.00 85.69 400 MET A CA 1
ATOM 2983 C C . MET A 1 400 ? -9.149 -9.900 10.365 1.00 85.69 400 MET A C 1
ATOM 2985 O O . MET A 1 400 ? -8.617 -8.814 10.154 1.00 85.69 400 MET A O 1
ATOM 2989 N N . ASP A 1 401 ? -9.096 -10.508 11.551 1.00 96.94 401 ASP A N 1
ATOM 2990 C CA . ASP A 1 401 ? -8.411 -9.931 12.711 1.00 96.94 401 ASP A CA 1
ATOM 2991 C C . ASP A 1 401 ? -6.887 -9.936 12.506 1.00 96.94 401 ASP A C 1
ATOM 2993 O O . ASP A 1 401 ? -6.269 -10.985 12.300 1.00 96.94 401 ASP A O 1
ATOM 2997 N N . LEU A 1 402 ? -6.284 -8.751 12.591 1.00 95.00 402 LEU A N 1
ATOM 2998 C CA . LEU A 1 402 ? -4.843 -8.513 12.463 1.00 95.00 402 LEU A CA 1
ATOM 2999 C C . LEU A 1 402 ? -4.175 -8.381 13.835 1.00 95.00 402 LEU A C 1
ATOM 3001 O O . LEU A 1 402 ? -3.088 -8.911 14.059 1.00 95.00 402 LEU A O 1
ATOM 3005 N N . ALA A 1 403 ? -4.848 -7.716 14.774 1.00 98.12 403 ALA A N 1
ATOM 3006 C CA . ALA A 1 403 ? -4.417 -7.595 16.160 1.00 98.12 403 ALA A CA 1
ATOM 3007 C C . ALA A 1 403 ? -5.624 -7.470 17.093 1.00 98.12 403 ALA A C 1
ATOM 3009 O O . ALA A 1 403 ? -6.665 -6.937 16.708 1.00 98.12 403 ALA A O 1
ATOM 3010 N N . THR A 1 404 ? -5.473 -7.924 18.334 1.00 98.62 404 THR A N 1
ATOM 3011 C CA . THR A 1 404 ? -6.480 -7.759 19.393 1.00 98.62 404 THR A CA 1
ATOM 3012 C C . THR A 1 404 ? -5.843 -7.170 20.634 1.00 98.62 404 THR A C 1
ATOM 3014 O O . THR A 1 404 ? -4.690 -7.483 20.916 1.00 98.62 404 THR A O 1
ATOM 3017 N N . CYS A 1 405 ? -6.595 -6.395 21.405 1.00 98.69 405 CYS A N 1
ATOM 3018 C CA . CYS A 1 405 ? -6.135 -5.858 22.676 1.00 98.69 405 CYS A CA 1
ATOM 3019 C C . CYS A 1 405 ? -7.238 -5.909 23.726 1.00 98.69 405 CYS A C 1
ATOM 3021 O O . CYS A 1 405 ? -8.377 -5.569 23.412 1.00 98.69 405 CYS A O 1
ATOM 3023 N N . ASP A 1 406 ? -6.880 -6.255 24.958 1.00 98.31 406 ASP A N 1
ATOM 3024 C CA . ASP A 1 406 ? -7.678 -5.969 26.152 1.00 98.31 406 ASP A CA 1
ATOM 3025 C C . ASP A 1 406 ? -6.951 -4.860 26.942 1.00 98.31 406 ASP A C 1
ATOM 3027 O O . ASP A 1 406 ? -5.727 -4.910 27.088 1.00 98.31 406 ASP A O 1
ATOM 3031 N N . SER A 1 407 ? -7.670 -3.815 27.364 1.00 94.50 407 SER A N 1
ATOM 3032 C CA . SER A 1 407 ? -7.109 -2.609 28.005 1.00 94.50 407 SER A CA 1
ATOM 3033 C C . SER A 1 407 ? -7.751 -2.322 29.355 1.00 94.50 407 SER A C 1
ATOM 3035 O O . SER A 1 407 ? -9.003 -2.405 29.442 1.00 94.50 407 SER A O 1
#

pLDDT: mean 78.74, std 24.64, range [18.94, 98.81]

Radius of gyration: 29.81 Å; Cα contacts (8 Å, |Δi|>4): 818; chains: 1; bounding box: 64×84×78 Å

Foldseek 3Di:
DDDDAQQFQLARWFWFWFWDDDDDDDDDDDDDDDDDDDDDDDDDDDDDDDDDDDDDDDPPDDDPPPPDDPPPPPLPQDADPDFDDQWFQAFTWIATDTPPDVLRHRWTWAWADPPPQKTFTKTPPPHHGGRGWIGDQQWIDRVQWTWAWADDADPLSRKTFIIIDNDPHFTWGWGWGWDARPPPRDIGITTHTAARRPQGDFDWHWPDDPPSITTIITDHPPRPSSVQRDDQWDLEPVSLCVDPLSVCVCVPPQKDKDDQLLCPPPNPDPVSCVSNPVQCDSQHFNYKMKMAGDDPDQAQRFKIKMKTQGAQNQDPDGFFGDPVVVVVVQLRRQVSSLQVSLVSVHPDVLSVDDDDDPDKDKDFDATDGPRFMKMKMKGFPDDDPNDTWIKIFIAHSVRDTGMIMTD

Mean predicted aligned error: 17.76 Å

Organism: NCBI:txid1306861

Secondary structure (DSSP, 8-state):
--------SSSS-PPEEEEE------------------------------------S--SSSSSSSSS-------------SPPPS-EEEEEEEEEE-TT-TTTTTEEEEEEE-STT-EEEEETTSSEE---EEEETTEEEETTEEEEEEEEEETTTTEEEEEEESS---BEEEEEEEEE-TTT--EEEEEEEEEETTEE--EEEEEEETTTEEEEEEE-TT--GGGGS-S---SSHHHHHHSHHHHHHHTSTTEEEE--GGG-TT---GGGHIIIIIS-STTS---EEEEEE--STT----EEEEEEEE-GGGEEETTEE-HHHHHHHHHHHHHHHHHHHHHTT-S-GGGGS-------EEEE-S--BSSEEEEEEEEEEEEETTEE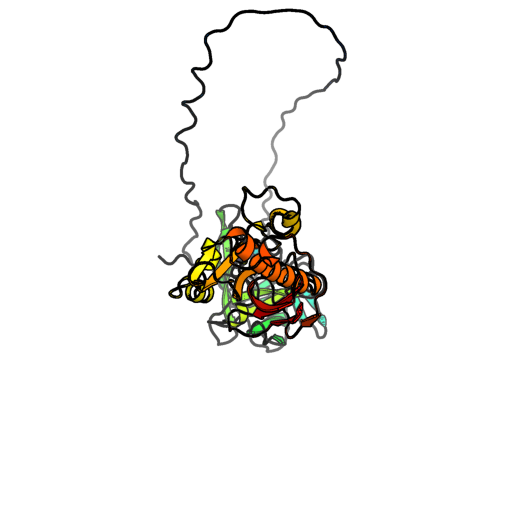EEEEEEE-TT--EEEEEE-